Protein AF-A0A954Z960-F1 (afdb_monomer)

Radius of gyration: 24.24 Å; Cα contacts (8 Å, |Δi|>4): 647; chains: 1; bounding box: 68×52×63 Å

Sequence (413 aa):
MSDAESLFALLAVVYVIDCAQWAPLDSVVFSAPWGNAFRARFPHFALGNGRGALVLANPLPPLGPAAITQPSPLSFSPEGVAAFPAQTLNTHAIGNWTLSAGKREESGGAFRAWDDVARWSVDDQKILADGGFFATVNSHALARRLVKDMNRIGRLSAESRAAAIERVVERRCSLTAITRRVRVYEERTRGLRTLCNVFWCYFFGVGAMLVWHSPARRQWAALLAGLVALMVATIVRFRATYRKLYPRQRKRWRGHGLMMLFSPMEAIRAYDLASREAFSEFDPLGVAYALCPSHELRRIARIVVADCEHPVVEQAELDARAEATVLWYRRRYDARIERMLEEMQLDRRQISAPPQSAGDDCRTYCPRCETQFSLEEGACETCGGIALLPLFPTGSSPSDVKFLGQESSSVGE

Solvent-accessible surface area (backbone atoms only — not comparable to full-atom values): 22394 Å² total; per-residue (Å²): 129,54,72,65,54,52,51,51,51,50,53,52,51,53,44,50,54,70,26,46,39,83,36,43,44,66,27,43,36,35,34,12,78,62,59,78,53,31,44,83,41,67,38,44,68,95,57,41,57,64,75,20,8,49,40,76,42,47,72,57,65,55,64,23,47,41,34,36,21,31,64,59,59,52,13,53,40,54,66,27,39,18,64,40,45,58,66,66,76,40,54,86,47,52,82,45,46,68,55,42,36,68,59,36,65,83,34,64,66,45,49,40,44,38,88,77,47,92,41,60,43,68,60,69,34,32,34,21,49,70,81,41,78,54,45,72,48,101,30,47,71,33,30,52,48,50,32,51,51,50,55,54,41,48,73,43,55,59,82,54,20,48,64,50,50,50,55,48,54,49,61,27,54,30,54,69,62,42,43,53,49,50,52,53,47,52,70,54,38,51,66,42,33,50,46,21,34,53,41,37,45,46,58,61,49,51,45,47,54,38,74,75,72,45,79,58,88,80,50,49,66,62,49,52,50,53,50,51,50,48,44,51,52,40,44,55,44,43,49,58,35,46,42,67,78,35,68,91,51,67,67,62,54,54,61,56,45,52,49,25,73,78,29,69,61,51,36,35,43,43,50,33,69,60,28,42,64,69,46,34,69,30,32,53,59,44,48,30,63,64,49,27,48,70,71,59,26,51,54,47,45,30,41,51,50,18,34,66,77,52,57,74,68,70,88,66,88,60,48,69,67,27,48,52,20,27,54,52,29,32,56,56,47,47,61,45,50,54,54,46,31,54,77,69,73,44,57,66,68,69,51,70,46,73,75,82,80,91,49,96,62,54,37,16,25,26,74,50,79,63,52,68,35,68,45,86,70,57,54,31,70,60,53,71,53,43,63,42,40,66,61,54,64,95,88,58,56,87,87,69,67,78,75,92,72,79,72,77,83,78,71,81,130

Structure (mmCIF, N/CA/C/O backbone):
data_AF-A0A954Z960-F1
#
_entry.id   AF-A0A954Z960-F1
#
loop_
_atom_site.group_PDB
_atom_site.id
_atom_site.type_symbol
_atom_site.label_atom_id
_atom_site.label_alt_id
_atom_site.label_comp_id
_atom_site.label_asym_id
_atom_site.label_entity_id
_atom_site.label_seq_id
_atom_site.pdbx_PDB_ins_code
_atom_site.Cartn_x
_atom_site.Cartn_y
_atom_site.Cartn_z
_atom_site.occupancy
_atom_site.B_iso_or_equiv
_atom_site.auth_seq_id
_atom_site.auth_comp_id
_atom_site.auth_asym_id
_atom_site.auth_atom_id
_atom_site.pdbx_PDB_model_num
ATOM 1 N N . MET A 1 1 ? 29.005 -20.719 -25.160 1.00 82.81 1 MET A N 1
ATOM 2 C CA . MET A 1 1 ? 28.669 -19.329 -24.807 1.00 82.81 1 MET A CA 1
ATOM 3 C C . MET A 1 1 ? 29.949 -18.528 -24.773 1.00 82.81 1 MET A C 1
ATOM 5 O O . MET A 1 1 ? 30.910 -18.990 -24.169 1.00 82.81 1 MET A O 1
ATOM 9 N N . SER A 1 2 ? 29.982 -17.385 -25.445 1.00 91.06 2 SER A N 1
ATOM 10 C CA . SER A 1 2 ? 31.064 -16.412 -25.299 1.00 91.06 2 SER A CA 1
ATOM 11 C C . SER A 1 2 ? 30.994 -15.722 -23.931 1.00 91.06 2 SER A C 1
ATOM 13 O O . SER A 1 2 ? 29.941 -15.696 -23.289 1.00 91.06 2 SER A O 1
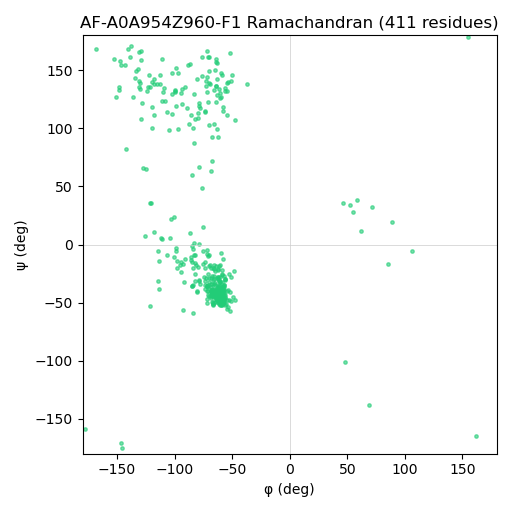ATOM 15 N N . ASP A 1 3 ? 32.097 -15.113 -23.493 1.00 91.88 3 ASP A N 1
ATOM 16 C CA . ASP A 1 3 ? 32.129 -14.327 -22.250 1.00 91.88 3 ASP A CA 1
ATOM 17 C C . ASP A 1 3 ? 31.098 -13.185 -22.265 1.00 91.88 3 ASP A C 1
ATOM 19 O O . ASP A 1 3 ? 30.481 -12.882 -21.244 1.00 91.88 3 ASP A O 1
ATOM 23 N N . ALA A 1 4 ? 30.856 -12.585 -23.438 1.00 89.56 4 ALA A N 1
ATOM 24 C CA . ALA A 1 4 ? 29.864 -11.528 -23.617 1.00 89.56 4 ALA A CA 1
ATOM 25 C C . ALA A 1 4 ? 28.424 -12.038 -23.431 1.00 89.56 4 ALA A C 1
ATOM 27 O O . ALA A 1 4 ? 27.621 -11.371 -22.780 1.00 89.56 4 ALA A O 1
ATOM 28 N N . GLU A 1 5 ? 28.105 -13.228 -23.949 1.00 91.56 5 GLU A N 1
ATOM 29 C CA . GLU A 1 5 ? 26.799 -13.870 -23.741 1.00 91.56 5 GLU A CA 1
ATOM 30 C C . GLU A 1 5 ? 26.580 -14.215 -22.264 1.00 91.56 5 GLU A C 1
ATOM 32 O O . GLU A 1 5 ? 25.506 -13.952 -21.725 1.00 91.56 5 GLU A O 1
ATOM 37 N N . SER A 1 6 ? 27.605 -14.747 -21.590 1.00 94.81 6 SER A N 1
ATOM 38 C CA . SER A 1 6 ? 27.554 -15.063 -20.156 1.00 94.81 6 SER A CA 1
ATOM 39 C C . SER A 1 6 ? 27.344 -13.811 -19.302 1.00 94.81 6 SER A C 1
ATOM 41 O O . SER A 1 6 ? 26.502 -13.807 -18.404 1.00 94.81 6 SER A O 1
ATOM 43 N N . LEU A 1 7 ? 28.060 -12.722 -19.606 1.00 93.62 7 LEU A N 1
ATOM 44 C CA . LEU A 1 7 ? 27.892 -11.440 -18.922 1.00 93.62 7 LEU A CA 1
ATOM 45 C C . LEU A 1 7 ? 26.488 -10.865 -19.144 1.00 93.62 7 LEU A C 1
ATOM 47 O O . LEU A 1 7 ? 25.862 -10.380 -18.204 1.00 93.62 7 LEU A O 1
ATOM 51 N N . PHE A 1 8 ? 25.975 -10.931 -20.372 1.00 93.69 8 PHE A N 1
ATOM 52 C CA . PHE A 1 8 ? 24.637 -10.444 -20.687 1.00 93.69 8 PHE A CA 1
ATOM 53 C C . PHE A 1 8 ? 23.544 -11.267 -19.987 1.00 93.69 8 PHE A C 1
ATOM 55 O O . PHE A 1 8 ? 22.607 -10.697 -19.427 1.00 93.69 8 PHE A O 1
ATOM 62 N N . ALA A 1 9 ? 23.696 -12.594 -19.935 1.00 95.12 9 ALA A N 1
ATOM 63 C CA . ALA A 1 9 ? 22.812 -13.470 -19.172 1.00 95.12 9 ALA A CA 1
ATOM 64 C C . ALA A 1 9 ? 22.839 -13.135 -17.671 1.00 95.12 9 ALA A C 1
ATOM 66 O O . ALA A 1 9 ? 21.783 -13.027 -17.047 1.00 95.12 9 ALA A O 1
ATOM 67 N N . LEU A 1 10 ? 24.024 -12.888 -17.101 1.00 96.25 10 LEU A N 1
ATOM 68 C CA . LEU A 1 10 ? 24.161 -12.461 -15.708 1.00 96.25 10 LEU A CA 1
ATOM 69 C C . LEU A 1 10 ? 23.447 -11.124 -15.450 1.00 96.25 10 LEU A C 1
ATOM 71 O O . LEU A 1 10 ? 22.729 -10.998 -14.461 1.00 96.25 10 LEU A O 1
ATOM 75 N N . LEU A 1 11 ? 23.584 -10.147 -16.351 1.00 94.88 11 LEU A N 1
ATOM 76 C CA . LEU A 1 11 ? 22.881 -8.862 -16.252 1.00 94.88 11 LEU A CA 1
ATOM 77 C C . LEU A 1 11 ? 21.357 -9.027 -16.321 1.00 94.88 11 LEU A C 1
ATOM 79 O O . LEU A 1 11 ? 20.638 -8.355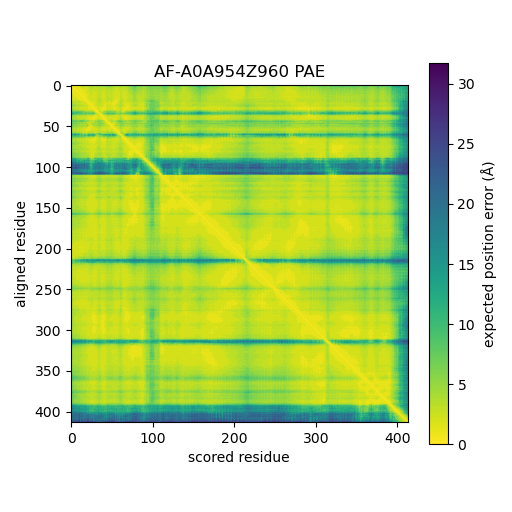 -15.583 1.00 94.88 11 LEU A O 1
ATOM 83 N N . ALA A 1 12 ? 20.856 -9.936 -17.160 1.00 94.75 12 ALA A N 1
ATOM 84 C CA . ALA A 1 12 ? 19.433 -10.257 -17.217 1.00 94.75 12 ALA A CA 1
ATOM 85 C C . ALA A 1 12 ? 18.934 -10.895 -15.908 1.00 94.75 12 ALA A C 1
ATOM 87 O O . ALA A 1 12 ? 17.863 -10.533 -15.424 1.00 94.75 12 ALA A O 1
ATOM 88 N N . VAL A 1 13 ? 19.719 -11.787 -15.293 1.00 95.75 13 VAL A N 1
ATOM 89 C CA . VAL A 1 13 ? 19.394 -12.371 -13.980 1.00 95.75 13 VAL A CA 1
ATOM 90 C C . VAL A 1 13 ? 19.358 -11.294 -12.894 1.00 95.75 13 VAL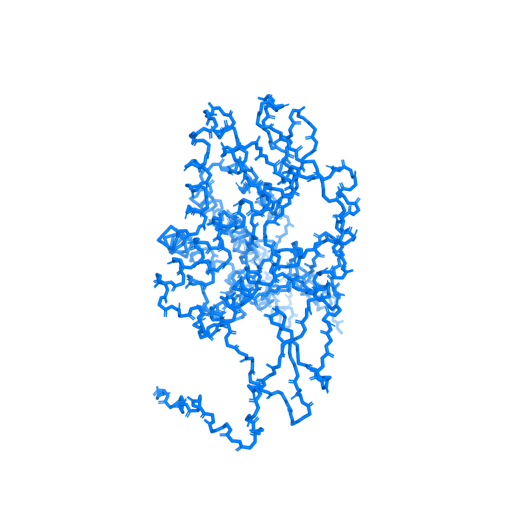 A C 1
ATOM 92 O O . VAL A 1 13 ? 18.383 -11.223 -12.148 1.00 95.75 13 VAL A O 1
ATOM 95 N N . VAL A 1 14 ? 20.369 -10.420 -12.835 1.00 95.00 14 VAL A N 1
ATOM 96 C CA . VAL A 1 14 ? 20.399 -9.287 -11.891 1.00 95.00 14 VAL A CA 1
ATOM 97 C C . VAL A 1 14 ? 19.175 -8.393 -12.081 1.00 95.00 14 VAL A C 1
ATOM 99 O O . VAL A 1 14 ? 18.518 -8.036 -11.109 1.00 95.00 14 VAL A O 1
ATOM 102 N N . TYR A 1 15 ? 18.798 -8.102 -13.326 1.00 94.44 15 TYR A N 1
ATOM 103 C CA . TYR A 1 15 ? 17.599 -7.323 -13.614 1.00 94.44 15 TYR A CA 1
ATOM 104 C C . TYR A 1 15 ? 16.313 -7.986 -13.111 1.00 94.44 15 TYR A C 1
ATOM 106 O O . TYR A 1 15 ? 15.467 -7.312 -12.529 1.00 94.44 15 TYR A O 1
ATOM 114 N N . VAL A 1 16 ? 16.154 -9.300 -13.297 1.00 93.75 16 VAL A N 1
ATOM 115 C CA . VAL A 1 16 ? 14.992 -10.037 -12.771 1.00 93.75 16 VAL A CA 1
ATOM 116 C C . VAL A 1 16 ? 14.961 -9.993 -11.241 1.00 93.75 16 VAL A C 1
ATOM 118 O O . VAL A 1 16 ? 13.885 -9.838 -10.664 1.00 93.75 16 VAL A O 1
ATOM 121 N N . ILE A 1 17 ? 16.120 -10.061 -10.581 1.00 93.50 17 ILE A N 1
ATOM 122 C CA . ILE A 1 17 ? 16.225 -9.898 -9.125 1.00 93.50 17 ILE A CA 1
ATOM 123 C C . ILE A 1 17 ? 15.799 -8.483 -8.706 1.00 93.50 17 ILE A C 1
ATOM 125 O O . ILE A 1 17 ? 15.000 -8.351 -7.783 1.00 93.50 17 ILE A O 1
ATOM 129 N N . ASP A 1 18 ? 16.219 -7.440 -9.428 1.00 91.69 18 ASP A N 1
ATOM 130 C CA . ASP A 1 18 ? 15.796 -6.049 -9.181 1.00 91.69 18 ASP A CA 1
ATOM 131 C C . ASP A 1 18 ? 14.284 -5.830 -9.406 1.00 91.69 18 ASP A C 1
ATOM 133 O O . ASP A 1 18 ? 13.698 -4.863 -8.910 1.00 91.69 18 ASP A O 1
ATOM 137 N N . CYS A 1 19 ? 13.607 -6.732 -10.129 1.00 92.88 19 CYS A N 1
ATOM 138 C CA . CYS A 1 19 ? 12.148 -6.717 -10.255 1.00 92.88 19 CYS A CA 1
ATOM 139 C C . CYS A 1 19 ? 11.441 -7.227 -8.987 1.00 92.88 19 CYS A C 1
ATOM 141 O O . CYS A 1 19 ? 10.238 -6.997 -8.829 1.00 92.88 19 CYS A O 1
ATOM 143 N N . ALA A 1 20 ? 12.143 -7.920 -8.088 1.00 93.25 20 ALA A N 1
ATOM 144 C CA . ALA A 1 20 ? 11.586 -8.402 -6.835 1.00 93.25 20 ALA A CA 1
ATOM 145 C C . ALA A 1 20 ? 11.534 -7.260 -5.809 1.00 93.25 20 ALA A C 1
ATOM 147 O O . ALA A 1 20 ? 12.549 -6.752 -5.341 1.00 93.25 20 ALA A O 1
ATOM 148 N N . GLN A 1 21 ? 10.324 -6.844 -5.440 1.00 92.62 21 GLN A N 1
ATOM 149 C CA . GLN A 1 21 ? 10.120 -5.769 -4.478 1.00 92.62 21 GLN A CA 1
ATOM 150 C C . GLN A 1 21 ? 9.813 -6.331 -3.098 1.00 92.62 21 GLN A C 1
ATOM 152 O O . GLN A 1 21 ? 8.924 -7.162 -2.938 1.00 92.62 21 GLN A O 1
ATOM 157 N N . TRP A 1 22 ? 10.507 -5.829 -2.080 1.00 94.12 22 TRP A N 1
ATOM 158 C CA . TRP A 1 22 ? 10.169 -6.129 -0.694 1.00 94.12 22 TRP A CA 1
ATOM 159 C C . TRP A 1 22 ? 8.960 -5.301 -0.243 1.00 94.12 22 TRP A C 1
ATOM 161 O O . TRP A 1 22 ? 9.031 -4.066 -0.191 1.00 94.12 22 TRP A O 1
ATOM 171 N N . ALA A 1 23 ? 7.867 -5.978 0.106 1.00 93.50 23 ALA A N 1
ATOM 172 C CA . ALA A 1 23 ? 6.623 -5.367 0.557 1.00 93.50 23 ALA A CA 1
ATOM 173 C C . ALA A 1 23 ? 6.246 -5.870 1.967 1.00 93.50 23 ALA A C 1
ATOM 175 O O . ALA A 1 23 ? 6.344 -7.070 2.227 1.00 93.50 23 ALA A O 1
ATOM 176 N N . PRO A 1 24 ? 5.823 -4.991 2.896 1.00 90.88 24 PRO A N 1
ATOM 177 C CA . PRO A 1 24 ? 5.363 -5.401 4.229 1.00 90.88 24 PRO A CA 1
ATOM 178 C C . PRO A 1 24 ? 4.162 -6.349 4.174 1.00 90.88 24 PRO A C 1
ATOM 180 O O . PRO A 1 24 ? 3.331 -6.224 3.279 1.00 90.88 24 PRO A O 1
ATOM 183 N N . LEU A 1 25 ? 4.047 -7.284 5.120 1.00 88.00 25 LEU A N 1
ATOM 184 C CA . LEU A 1 25 ? 3.014 -8.334 5.079 1.00 88.00 25 LEU A CA 1
ATOM 185 C C . LEU A 1 25 ? 1.577 -7.790 5.135 1.00 88.00 25 LEU A C 1
ATOM 187 O O . LEU A 1 25 ? 0.672 -8.412 4.587 1.00 88.00 25 LEU A O 1
ATOM 191 N N . ASP A 1 26 ? 1.369 -6.632 5.756 1.00 88.56 26 ASP A N 1
ATOM 192 C CA . ASP A 1 26 ? 0.084 -5.932 5.868 1.00 88.56 26 ASP A CA 1
ATOM 193 C C . ASP A 1 26 ? -0.235 -5.038 4.657 1.00 88.56 26 ASP A C 1
ATOM 195 O O . ASP A 1 26 ? -1.294 -4.411 4.598 1.00 88.56 26 ASP A O 1
ATOM 199 N N . SER A 1 27 ? 0.670 -4.964 3.680 1.00 93.44 27 SER A N 1
ATOM 200 C CA . SER A 1 27 ? 0.496 -4.133 2.495 1.00 93.44 27 SER A CA 1
ATOM 201 C C . SER A 1 27 ? -0.279 -4.838 1.380 1.00 93.44 27 SER A C 1
ATOM 203 O O . SER A 1 27 ? -0.292 -6.063 1.262 1.00 93.44 27 SER A O 1
ATOM 205 N N . VAL A 1 28 ? -0.899 -4.033 0.520 1.00 95.88 28 VAL A N 1
ATOM 206 C CA . VAL A 1 28 ? -1.486 -4.467 -0.749 1.00 95.88 28 VAL A CA 1
ATOM 207 C C . VAL A 1 28 ? -0.646 -3.874 -1.872 1.00 95.88 28 VAL A C 1
ATOM 209 O O . VAL A 1 28 ? -0.444 -2.656 -1.939 1.00 95.88 28 VAL A O 1
ATOM 212 N N . VAL A 1 29 ? -0.137 -4.737 -2.750 1.00 96.56 29 VAL A N 1
ATOM 213 C CA . VAL A 1 29 ? 0.664 -4.342 -3.910 1.00 96.56 29 VAL A CA 1
ATOM 214 C C . VAL A 1 29 ? -0.201 -4.397 -5.161 1.00 96.56 29 VAL A C 1
ATOM 216 O O . VAL A 1 29 ? -0.585 -5.469 -5.619 1.00 96.56 29 VAL A O 1
ATOM 219 N N . PHE A 1 30 ? -0.479 -3.243 -5.752 1.00 96.88 30 PHE A N 1
ATOM 220 C CA . PHE A 1 30 ? -1.144 -3.139 -7.044 1.00 96.88 30 PHE A CA 1
ATOM 221 C C . PHE A 1 30 ? -0.100 -3.156 -8.152 1.00 96.88 30 PHE A C 1
ATOM 223 O O . PHE A 1 30 ? 0.736 -2.258 -8.238 1.00 96.88 30 PHE A O 1
ATOM 230 N N . SER A 1 31 ? -0.147 -4.165 -9.017 1.00 94.94 31 SER A N 1
ATOM 231 C CA . SER A 1 31 ? 0.800 -4.321 -10.127 1.00 94.94 31 SER A CA 1
ATOM 232 C C . SER A 1 31 ? 0.070 -4.584 -11.438 1.00 94.94 31 SER A C 1
ATOM 234 O O . SER A 1 31 ? -0.908 -5.328 -11.456 1.00 94.94 31 SER A O 1
ATOM 236 N N . ALA A 1 32 ? 0.541 -3.990 -12.534 1.00 91.50 32 ALA A N 1
ATOM 237 C CA . ALA A 1 32 ? 0.001 -4.229 -13.873 1.00 91.50 32 ALA A CA 1
ATOM 238 C C . ALA A 1 32 ? 0.965 -5.133 -14.677 1.00 91.50 32 ALA A C 1
ATOM 240 O O . ALA A 1 32 ? 1.974 -4.651 -15.199 1.00 91.50 32 ALA A O 1
ATOM 241 N N . PRO A 1 33 ? 0.716 -6.457 -14.759 1.00 84.56 33 PRO A N 1
ATOM 242 C CA . PRO A 1 33 ? 1.613 -7.384 -15.454 1.00 84.56 33 PRO A CA 1
ATOM 243 C C . PRO A 1 33 ? 1.618 -7.173 -16.974 1.00 84.56 33 PRO A C 1
ATOM 245 O O . PRO A 1 33 ? 2.638 -7.385 -17.612 1.00 84.56 33 PRO A O 1
ATOM 248 N N . TRP A 1 34 ? 0.515 -6.699 -17.555 1.00 82.62 34 TRP A N 1
ATOM 249 C CA . TRP A 1 34 ? 0.463 -6.249 -18.944 1.00 82.62 34 TRP A CA 1
ATOM 250 C C . TRP A 1 34 ? -0.550 -5.116 -19.093 1.00 82.62 34 TRP A C 1
ATOM 252 O O . TRP A 1 34 ? -1.675 -5.197 -18.604 1.00 82.62 34 TRP A O 1
ATOM 262 N N . GLY A 1 35 ? -0.143 -4.046 -19.776 1.00 78.12 35 GLY A N 1
ATOM 263 C CA . GLY A 1 35 ? -1.010 -2.900 -20.042 1.00 78.12 35 GLY A CA 1
ATOM 264 C C . GLY A 1 35 ? -1.345 -2.087 -18.789 1.00 78.12 35 GLY A C 1
ATOM 265 O O . GLY A 1 35 ? -0.467 -1.785 -17.985 1.00 78.12 35 GLY A O 1
ATOM 266 N N . ASN A 1 36 ? -2.611 -1.681 -18.673 1.00 79.31 36 ASN A N 1
ATOM 267 C CA . ASN A 1 36 ? -3.097 -0.784 -17.618 1.00 79.31 36 ASN A CA 1
ATOM 268 C C . ASN A 1 36 ? -4.025 -1.485 -16.607 1.00 79.31 36 ASN A C 1
ATOM 270 O O . ASN A 1 36 ? -4.564 -0.825 -15.727 1.00 79.31 36 ASN A O 1
ATOM 274 N N . ALA A 1 37 ? -4.224 -2.803 -16.716 1.00 89.50 37 ALA A N 1
ATOM 275 C CA . ALA A 1 37 ? -5.070 -3.549 -15.789 1.00 89.50 37 ALA A CA 1
ATOM 276 C C . ALA A 1 37 ? -4.265 -3.936 -14.540 1.00 89.50 37 ALA A C 1
ATOM 278 O O . ALA A 1 37 ? -3.485 -4.894 -14.560 1.00 89.50 37 ALA A O 1
ATOM 279 N N . PHE A 1 38 ? -4.431 -3.178 -13.455 1.00 95.56 38 PHE A N 1
ATOM 280 C CA . PHE A 1 38 ? -3.805 -3.515 -12.181 1.00 95.56 38 PHE A CA 1
ATOM 281 C C . PHE A 1 38 ? -4.475 -4.733 -11.548 1.00 95.56 38 PHE A C 1
ATOM 283 O O . PHE A 1 38 ? -5.688 -4.910 -11.620 1.00 95.56 38 PHE A O 1
ATOM 290 N N . ARG A 1 39 ? -3.659 -5.556 -10.893 1.00 96.12 39 ARG A N 1
ATOM 291 C CA . ARG A 1 39 ? -4.087 -6.629 -10.000 1.00 96.12 39 ARG A CA 1
ATOM 292 C C . ARG A 1 39 ? -3.534 -6.375 -8.612 1.00 96.12 39 ARG A C 1
ATOM 294 O O . ARG A 1 39 ? -2.374 -5.969 -8.477 1.00 96.12 39 ARG A O 1
ATOM 301 N N . ALA A 1 40 ? -4.346 -6.638 -7.601 1.00 96.19 40 ALA A N 1
ATOM 302 C CA . ALA A 1 40 ? -3.938 -6.577 -6.216 1.00 96.19 40 ALA A CA 1
ATOM 303 C C . ALA A 1 40 ? -3.256 -7.892 -5.822 1.00 96.19 40 ALA A C 1
ATOM 305 O O . ALA A 1 40 ? -3.751 -9.000 -6.053 1.00 96.19 40 ALA A O 1
ATOM 306 N N . ARG A 1 41 ? -2.078 -7.764 -5.223 1.00 95.00 41 ARG A N 1
ATOM 307 C CA . ARG A 1 41 ? -1.272 -8.868 -4.719 1.00 95.00 41 ARG A CA 1
ATOM 308 C C . ARG A 1 41 ? -1.003 -8.646 -3.244 1.00 95.00 41 ARG A C 1
ATOM 310 O O . ARG A 1 41 ? -0.632 -7.548 -2.832 1.00 95.00 41 ARG A O 1
ATOM 317 N N . PHE A 1 42 ? -1.161 -9.712 -2.479 1.00 93.12 42 PHE A N 1
ATOM 318 C CA . PHE A 1 42 ? -0.807 -9.751 -1.071 1.00 93.12 42 PHE A CA 1
ATOM 319 C C . PHE A 1 42 ? 0.558 -10.435 -0.945 1.00 93.12 42 PHE A C 1
ATOM 321 O O . PHE A 1 42 ? 0.764 -11.474 -1.580 1.00 93.12 42 PHE A O 1
ATOM 328 N N . PRO A 1 43 ? 1.512 -9.863 -0.197 1.00 91.06 43 PRO A N 1
ATOM 329 C CA . PRO A 1 43 ? 2.814 -10.487 0.007 1.00 91.06 43 PRO A CA 1
ATOM 330 C C . PRO A 1 43 ? 2.655 -11.858 0.684 1.00 91.06 43 PRO A C 1
ATOM 332 O O . PRO A 1 43 ? 2.005 -11.972 1.724 1.00 91.06 43 PRO A O 1
ATOM 335 N N . HIS A 1 44 ? 3.227 -12.902 0.076 1.00 85.88 44 HIS A N 1
ATOM 336 C CA . HIS A 1 44 ? 3.076 -14.288 0.527 1.00 85.88 44 HIS A CA 1
ATOM 337 C C . HIS A 1 44 ? 4.292 -14.745 1.343 1.00 85.88 44 HIS A C 1
ATOM 339 O O . HIS A 1 44 ? 5.431 -14.576 0.910 1.00 85.88 44 HIS A O 1
ATOM 345 N N . PHE A 1 45 ? 4.066 -15.379 2.496 1.00 79.94 45 PHE A N 1
ATOM 346 C CA . PHE A 1 45 ? 5.133 -15.724 3.447 1.00 79.94 45 PHE A CA 1
ATOM 347 C C . PHE A 1 45 ? 6.191 -16.688 2.888 1.00 79.94 45 PHE A C 1
ATOM 349 O O . PHE A 1 45 ? 7.347 -16.617 3.292 1.00 79.94 45 PHE A O 1
ATOM 356 N N . ALA A 1 46 ? 5.829 -17.542 1.924 1.00 86.94 46 ALA A N 1
ATOM 357 C CA . ALA A 1 46 ? 6.759 -18.499 1.308 1.00 86.94 46 ALA A CA 1
ATOM 358 C C . ALA A 1 46 ? 8.054 -17.857 0.764 1.00 86.94 46 ALA A C 1
ATOM 360 O O . ALA A 1 46 ? 9.075 -18.531 0.684 1.00 86.94 46 ALA A O 1
ATOM 361 N N . LEU A 1 47 ? 8.022 -16.564 0.411 1.00 88.38 47 LEU A N 1
ATOM 362 C CA . LEU A 1 47 ? 9.180 -15.793 -0.060 1.00 88.38 47 LEU A CA 1
ATOM 363 C C . LEU A 1 47 ? 9.447 -14.567 0.834 1.00 88.38 47 LEU A C 1
ATOM 365 O O . LEU A 1 47 ? 9.796 -13.489 0.344 1.00 88.38 47 LEU A O 1
ATOM 369 N N . GLY A 1 48 ? 9.220 -14.697 2.142 1.00 88.00 48 GLY A N 1
ATOM 370 C CA . GLY A 1 48 ? 9.290 -13.588 3.089 1.00 88.00 48 GLY A CA 1
ATOM 371 C C . GLY A 1 48 ? 9.783 -13.957 4.484 1.00 88.00 48 GLY A C 1
ATOM 372 O O . GLY A 1 48 ? 10.295 -15.040 4.740 1.00 88.00 48 GLY A O 1
ATOM 373 N N . ASN A 1 49 ? 9.659 -12.995 5.392 1.00 87.06 49 ASN A N 1
ATOM 374 C CA . ASN A 1 49 ? 9.881 -13.138 6.828 1.00 87.06 49 ASN A CA 1
ATOM 375 C C . ASN A 1 49 ? 8.891 -12.233 7.589 1.00 87.06 49 ASN A C 1
ATOM 377 O O . ASN A 1 49 ? 8.053 -11.567 6.983 1.00 87.06 49 ASN A O 1
ATOM 381 N N . GLY A 1 50 ? 9.000 -12.146 8.918 1.00 78.88 50 GLY A N 1
ATOM 382 C CA . GLY A 1 50 ? 8.097 -11.325 9.743 1.00 78.88 50 GLY A CA 1
ATOM 383 C C . GLY A 1 50 ? 8.078 -9.816 9.427 1.00 78.88 50 GLY A C 1
ATOM 384 O O . GLY A 1 50 ? 7.254 -9.091 9.981 1.00 78.88 50 GLY A O 1
ATOM 385 N N . ARG A 1 51 ? 8.966 -9.311 8.556 1.00 82.38 51 ARG A N 1
ATOM 386 C CA . ARG A 1 51 ? 9.020 -7.899 8.131 1.00 82.38 51 ARG A CA 1
ATOM 387 C C . ARG A 1 51 ? 8.388 -7.641 6.763 1.00 82.38 51 ARG A C 1
ATOM 389 O O . ARG A 1 51 ? 8.264 -6.481 6.373 1.00 82.38 51 ARG A O 1
ATOM 396 N N . GLY A 1 52 ? 8.057 -8.676 6.002 1.00 89.06 52 GLY A N 1
ATOM 397 C CA . GLY A 1 52 ? 7.574 -8.529 4.634 1.00 89.06 52 GLY A CA 1
ATOM 398 C C . GLY A 1 52 ? 7.843 -9.755 3.782 1.00 89.06 52 GLY A C 1
ATOM 399 O O . GLY A 1 52 ? 8.453 -10.722 4.229 1.00 89.06 52 GLY A O 1
ATOM 400 N N . ALA A 1 53 ? 7.402 -9.699 2.537 1.00 92.75 53 ALA A N 1
ATOM 401 C CA . ALA A 1 53 ? 7.711 -10.714 1.550 1.00 92.75 53 ALA A CA 1
ATOM 402 C C . ALA A 1 53 ? 8.031 -10.091 0.197 1.00 92.75 53 ALA A C 1
ATOM 404 O O . ALA A 1 53 ? 7.704 -8.930 -0.080 1.00 92.75 53 ALA A O 1
ATOM 405 N N . LEU A 1 54 ? 8.690 -10.882 -0.643 1.00 94.12 54 LEU A N 1
ATOM 406 C CA . LEU A 1 54 ? 8.967 -10.505 -2.016 1.00 94.12 54 LEU A CA 1
ATOM 407 C C . LEU A 1 54 ? 7.684 -10.544 -2.846 1.00 94.12 54 LEU A C 1
ATOM 409 O O . LEU A 1 54 ? 6.948 -11.530 -2.864 1.00 94.12 54 LEU A O 1
ATOM 413 N N . VAL A 1 55 ? 7.451 -9.464 -3.582 1.00 93.62 55 VAL A N 1
ATOM 414 C CA . VAL A 1 55 ? 6.441 -9.372 -4.629 1.00 93.62 55 VAL A CA 1
ATOM 415 C C . VAL A 1 55 ? 7.159 -9.055 -5.927 1.00 93.62 55 VAL A C 1
ATOM 417 O O . VAL A 1 55 ? 7.801 -8.015 -6.064 1.00 93.62 55 VAL A O 1
ATOM 420 N N . LEU A 1 56 ? 7.054 -9.960 -6.896 1.00 92.44 56 LEU A N 1
ATOM 421 C CA . LEU A 1 56 ? 7.667 -9.762 -8.200 1.00 92.44 56 LEU A CA 1
ATOM 422 C C . LEU A 1 56 ? 6.869 -8.717 -8.987 1.00 92.44 56 LEU A C 1
ATOM 424 O O . LEU A 1 56 ? 5.707 -8.941 -9.340 1.00 92.44 56 LEU A O 1
ATOM 428 N N . ALA A 1 57 ? 7.478 -7.567 -9.258 1.00 90.94 57 ALA A N 1
ATOM 429 C CA . ALA A 1 57 ? 6.951 -6.619 -10.226 1.00 90.94 57 ALA A CA 1
ATOM 430 C C . ALA A 1 57 ? 7.136 -7.168 -11.651 1.00 90.94 57 ALA A C 1
ATOM 432 O O . ALA A 1 57 ? 7.857 -8.138 -11.860 1.00 90.94 57 ALA A O 1
ATOM 433 N N . ASN A 1 58 ? 6.475 -6.571 -12.645 1.00 90.00 58 ASN A N 1
ATOM 434 C CA . ASN A 1 58 ? 6.564 -7.052 -14.026 1.00 90.00 58 ASN A CA 1
ATOM 435 C C . ASN A 1 58 ? 8.031 -7.055 -14.515 1.00 90.00 58 ASN A C 1
ATOM 437 O O . ASN A 1 58 ? 8.627 -5.975 -14.515 1.00 90.00 58 ASN A O 1
ATOM 441 N N . PRO A 1 59 ? 8.618 -8.214 -14.883 1.00 86.69 59 PRO A N 1
ATOM 442 C CA . PRO A 1 59 ? 10.001 -8.297 -15.350 1.00 86.69 59 PRO A CA 1
ATOM 443 C C . PRO A 1 59 ? 10.140 -8.018 -16.847 1.00 86.69 59 PRO A C 1
ATOM 445 O O . PRO A 1 59 ? 11.238 -7.797 -17.333 1.00 86.69 59 PRO A O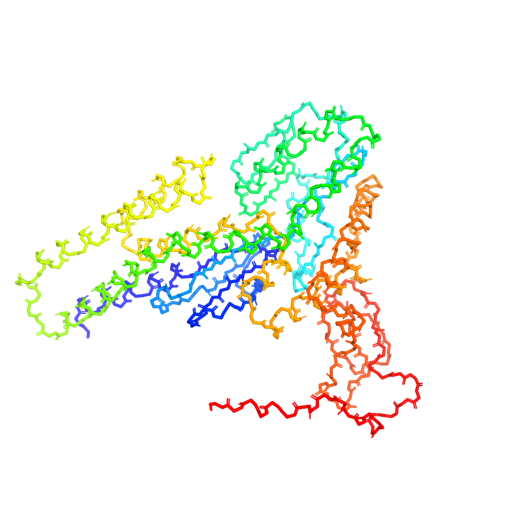 1
ATOM 448 N N . LEU A 1 60 ? 9.047 -8.038 -17.607 1.00 83.88 60 LEU A N 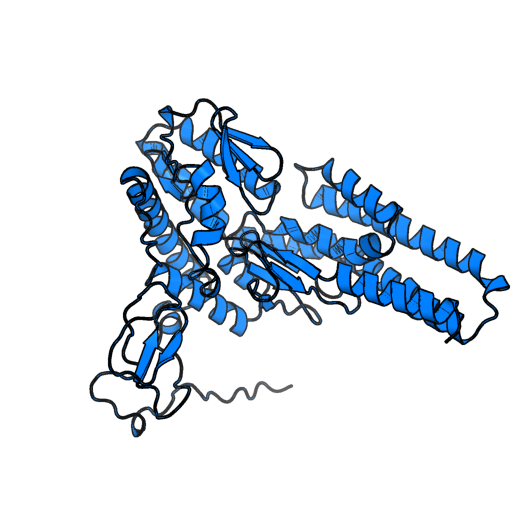1
ATOM 449 C CA . LEU A 1 60 ? 9.055 -7.520 -18.972 1.00 83.88 60 LEU A CA 1
ATOM 450 C C . LEU A 1 60 ? 9.184 -5.989 -18.906 1.00 83.88 60 LEU A C 1
ATOM 452 O O . LEU A 1 60 ? 8.971 -5.446 -17.814 1.00 83.88 60 LEU A O 1
ATOM 456 N N . PRO A 1 61 ? 9.589 -5.295 -20.002 1.00 72.88 61 PRO A N 1
ATOM 457 C CA . PRO A 1 61 ? 9.811 -3.845 -20.012 1.00 72.88 61 PRO A CA 1
ATOM 458 C C . PRO A 1 61 ? 8.767 -3.147 -19.139 1.00 72.88 61 PRO A C 1
ATOM 460 O O . PRO A 1 61 ? 7.628 -3.607 -19.168 1.00 72.88 61 PRO A O 1
ATOM 463 N N . PRO A 1 62 ? 9.126 -2.135 -18.320 1.00 75.75 62 PRO A N 1
ATOM 464 C CA . PRO A 1 62 ? 8.322 -1.641 -17.193 1.00 75.75 62 PRO A CA 1
ATOM 465 C C . PRO A 1 62 ? 7.029 -0.971 -17.679 1.00 75.75 62 PRO A C 1
ATOM 467 O O . PRO A 1 62 ? 6.854 0.252 -17.679 1.00 75.75 62 PRO A O 1
ATOM 470 N N . LEU A 1 63 ? 6.118 -1.810 -18.156 1.00 83.44 63 LEU A N 1
ATOM 471 C CA . LEU A 1 63 ? 4.842 -1.485 -18.752 1.00 83.44 63 LEU A CA 1
ATOM 472 C C . LEU A 1 63 ? 3.860 -1.161 -17.634 1.00 83.44 63 LEU A C 1
ATOM 474 O O . LEU A 1 63 ? 2.995 -0.323 -17.827 1.00 83.44 63 LEU A O 1
ATOM 478 N N . GLY A 1 64 ? 4.024 -1.761 -16.460 1.00 86.12 64 GLY A N 1
ATOM 479 C CA . GLY A 1 64 ? 3.192 -1.499 -15.300 1.00 86.12 64 GLY A CA 1
ATOM 480 C C . GLY A 1 64 ? 4.040 -1.208 -14.072 1.00 86.12 64 GLY A C 1
ATOM 481 O O . GLY A 1 64 ? 4.991 -1.949 -13.824 1.00 86.12 64 GLY A O 1
ATOM 482 N N . PRO A 1 65 ? 3.707 -0.164 -13.300 1.00 92.69 65 PRO A N 1
ATOM 483 C CA . PRO A 1 65 ? 4.367 0.087 -12.035 1.00 92.69 65 PRO A CA 1
ATOM 484 C C . PRO A 1 65 ? 3.848 -0.882 -10.963 1.00 92.69 65 PRO A C 1
ATOM 486 O O . PRO A 1 65 ? 2.740 -1.417 -11.074 1.00 92.69 65 PRO A O 1
ATOM 489 N N . ALA A 1 66 ? 4.605 -1.040 -9.880 1.00 93.25 66 ALA A N 1
ATOM 490 C CA . ALA A 1 66 ? 4.085 -1.565 -8.619 1.00 93.25 66 ALA A CA 1
ATOM 491 C C . ALA A 1 66 ? 3.773 -0.416 -7.645 1.00 93.25 66 ALA A C 1
ATOM 493 O O . ALA A 1 66 ? 4.643 0.375 -7.269 1.00 93.25 66 ALA A O 1
ATOM 494 N N . ALA A 1 67 ? 2.511 -0.299 -7.251 1.00 94.94 67 ALA A N 1
ATOM 495 C CA . ALA A 1 67 ? 2.027 0.640 -6.251 1.00 94.94 67 ALA A CA 1
ATOM 496 C C . ALA A 1 67 ? 1.791 -0.100 -4.934 1.00 94.94 67 ALA A C 1
ATOM 498 O O . ALA A 1 67 ? 1.110 -1.119 -4.917 1.00 94.94 67 ALA A O 1
ATOM 499 N N . ILE A 1 68 ? 2.328 0.420 -3.831 1.00 95.81 68 ILE A N 1
ATOM 500 C CA . ILE A 1 68 ? 2.171 -0.187 -2.506 1.00 95.81 68 ILE A CA 1
ATOM 501 C C . ILE A 1 68 ? 1.276 0.713 -1.661 1.00 95.81 68 ILE A C 1
ATOM 503 O O . ILE A 1 68 ? 1.491 1.924 -1.565 1.00 95.81 68 ILE A O 1
ATOM 507 N N . THR A 1 69 ? 0.283 0.108 -1.026 1.00 96.38 69 THR A N 1
ATOM 508 C CA . THR A 1 69 ? -0.530 0.740 0.012 1.00 96.38 69 THR A CA 1
ATOM 509 C C . THR A 1 69 ? -0.620 -0.174 1.227 1.00 96.38 69 THR A C 1
ATOM 511 O O . THR A 1 69 ? -0.269 -1.345 1.151 1.00 96.38 69 THR A O 1
ATOM 514 N N . GLN A 1 70 ? -1.074 0.355 2.354 1.00 94.75 70 GLN A N 1
ATOM 515 C CA . GLN A 1 70 ? -1.373 -0.432 3.542 1.00 94.75 70 GLN A CA 1
ATOM 516 C C . GLN A 1 70 ? -2.563 0.179 4.294 1.00 94.75 70 GLN A C 1
ATOM 518 O O . GLN A 1 70 ? -2.773 1.401 4.221 1.00 94.75 70 GLN A O 1
ATOM 523 N N . PRO A 1 71 ? -3.305 -0.631 5.066 1.00 94.50 71 PRO A N 1
ATOM 524 C CA . PRO A 1 71 ? -4.184 -0.130 6.113 1.00 94.50 71 PRO A CA 1
ATOM 525 C C . PRO A 1 71 ? -3.456 0.817 7.076 1.00 94.50 71 PRO A C 1
ATOM 527 O O . PRO A 1 71 ? -2.225 0.901 7.108 1.00 94.50 71 PRO A O 1
ATOM 530 N N . SER A 1 72 ? -4.207 1.574 7.877 1.00 94.25 72 SER A N 1
ATOM 531 C CA . SER A 1 72 ? -3.568 2.396 8.910 1.00 94.25 72 SER A CA 1
ATOM 532 C C . SER A 1 72 ? -2.864 1.483 9.924 1.00 94.25 72 SER A C 1
ATOM 534 O O . SER A 1 72 ? -3.545 0.669 10.541 1.00 94.25 72 SER A O 1
ATOM 536 N N . PRO A 1 73 ? -1.545 1.637 10.155 1.00 93.00 73 PRO A N 1
ATOM 537 C CA . PRO A 1 73 ? -0.823 0.848 11.157 1.00 93.00 73 PRO A CA 1
ATOM 538 C C . PRO A 1 73 ? -1.124 1.318 12.590 1.00 93.00 73 PRO A C 1
ATOM 540 O O . PRO A 1 73 ? -0.645 0.729 13.552 1.00 93.00 73 PRO A O 1
ATOM 543 N N . LEU A 1 74 ? -1.883 2.411 12.725 1.00 95.12 74 LEU A N 1
ATOM 544 C CA . LEU A 1 74 ? -2.284 3.032 13.979 1.00 95.12 74 LEU A CA 1
ATOM 545 C C . LEU A 1 74 ? -3.808 3.097 14.069 1.00 95.12 74 LEU A C 1
ATOM 547 O O . LEU A 1 74 ? -4.474 3.373 13.061 1.00 95.12 74 LEU A O 1
ATOM 551 N N . SER A 1 75 ? -4.320 2.958 15.287 1.00 95.81 75 SER A N 1
ATOM 552 C CA . SER A 1 75 ? -5.713 3.227 15.643 1.00 95.81 75 SER A CA 1
ATOM 553 C C . SER A 1 75 ? -5.787 4.439 16.563 1.00 95.81 75 SER A C 1
ATOM 555 O O . SER A 1 75 ? -4.965 4.592 17.465 1.00 95.81 75 SER A O 1
ATOM 557 N N . PHE A 1 76 ? -6.764 5.312 16.329 1.00 97.94 76 PHE A N 1
ATOM 558 C CA . PHE A 1 76 ? -6.924 6.569 17.059 1.00 97.94 76 PHE A CA 1
ATOM 559 C C . PHE A 1 76 ? -8.245 6.593 17.818 1.00 97.94 76 PHE A C 1
ATOM 561 O O . PHE A 1 76 ? -9.268 6.196 17.265 1.00 97.94 76 PHE A O 1
ATOM 568 N N . SER A 1 77 ? -8.243 7.167 19.015 1.00 98.00 77 SER A N 1
ATOM 569 C CA . SER A 1 77 ? -9.448 7.518 19.764 1.00 98.00 77 SER A CA 1
ATOM 570 C C . SER A 1 77 ? -9.292 8.901 20.415 1.00 98.00 77 SER A C 1
ATOM 572 O O . SER A 1 77 ? -8.205 9.488 20.376 1.00 98.00 77 SER A O 1
ATOM 574 N N . PRO A 1 78 ? -10.355 9.486 20.991 1.00 98.38 78 PRO A N 1
ATOM 575 C CA . PRO A 1 78 ? -10.259 10.744 21.733 1.00 98.38 78 PRO A CA 1
ATOM 576 C C . PRO A 1 78 ? -9.299 10.694 22.931 1.00 98.38 78 PRO A C 1
ATOM 578 O O . PRO A 1 78 ? -8.750 11.726 23.323 1.00 98.38 78 PRO A O 1
ATOM 581 N N . GLU A 1 79 ? -9.069 9.506 23.487 1.00 98.31 79 GLU A N 1
ATOM 582 C CA . GLU A 1 79 ? -8.220 9.264 24.653 1.00 98.31 79 GLU A CA 1
ATOM 583 C C . GLU A 1 79 ? -6.743 9.120 24.269 1.00 98.31 79 GLU A C 1
ATOM 585 O O . GLU A 1 79 ? -5.871 9.582 25.005 1.00 98.31 79 GLU A O 1
ATOM 590 N N . GLY A 1 80 ? -6.442 8.518 23.115 1.00 97.81 80 GLY A N 1
ATOM 591 C CA . GLY A 1 80 ? -5.059 8.310 22.698 1.00 97.81 80 GLY A CA 1
ATOM 592 C C . GLY A 1 80 ? -4.879 7.659 21.333 1.00 97.81 80 GLY A C 1
ATOM 593 O O . GLY A 1 80 ? -5.743 7.696 20.453 1.00 97.81 80 GLY A O 1
ATOM 594 N N . VAL A 1 81 ? -3.701 7.073 21.155 1.00 97.25 81 VAL A N 1
ATOM 595 C CA . VAL A 1 81 ? -3.316 6.328 19.958 1.00 97.25 81 VAL A CA 1
ATOM 596 C C . VAL A 1 81 ? -2.720 4.985 20.349 1.00 97.25 81 VAL A C 1
ATOM 598 O O . VAL A 1 81 ? -1.881 4.900 21.243 1.00 97.25 81 VAL A O 1
ATOM 601 N N . ALA A 1 82 ? -3.139 3.941 19.643 1.00 94.88 82 ALA A N 1
ATOM 602 C CA . ALA A 1 82 ? -2.589 2.602 19.758 1.00 94.88 82 ALA A CA 1
ATOM 603 C C . ALA A 1 82 ? -1.780 2.269 18.499 1.00 94.88 82 ALA A C 1
ATOM 605 O O . ALA A 1 82 ? -2.243 2.492 17.373 1.00 94.88 82 ALA A O 1
ATOM 606 N N . ALA A 1 83 ? -0.585 1.701 18.682 1.00 92.81 83 ALA A N 1
ATOM 607 C CA . ALA A 1 83 ? 0.251 1.156 17.609 1.00 92.81 83 ALA A CA 1
ATOM 608 C C . ALA A 1 83 ? -0.273 -0.204 17.109 1.00 92.81 83 ALA A C 1
ATOM 610 O O . ALA A 1 83 ? 0.463 -1.184 17.006 1.00 92.81 83 ALA A O 1
ATOM 611 N N . PHE A 1 84 ? -1.577 -0.260 16.835 1.00 89.69 84 PHE A N 1
ATOM 612 C CA . PHE A 1 84 ? -2.285 -1.459 16.426 1.00 89.69 84 PHE A CA 1
ATOM 613 C C . PHE A 1 84 ? -3.230 -1.127 15.264 1.00 89.69 84 PHE A C 1
ATOM 615 O O . PHE A 1 84 ? -4.026 -0.185 15.380 1.00 89.69 84 PHE A O 1
ATOM 622 N N . PRO A 1 85 ? -3.158 -1.849 14.134 1.00 91.44 85 PRO A N 1
ATOM 623 C CA . PRO A 1 85 ? -4.040 -1.599 13.008 1.00 91.44 85 PRO A CA 1
ATOM 624 C C . PRO A 1 85 ? -5.454 -2.093 13.328 1.00 91.44 85 PRO A C 1
ATOM 626 O O . PRO A 1 85 ? -5.644 -3.204 13.809 1.00 91.44 85 PRO A O 1
ATOM 629 N N . ALA A 1 86 ? -6.473 -1.301 13.001 1.00 91.81 86 ALA A N 1
ATOM 630 C CA . ALA A 1 86 ? -7.860 -1.763 13.114 1.00 91.81 86 ALA A CA 1
ATOM 631 C C . ALA A 1 86 ? -8.246 -2.796 12.044 1.00 91.81 86 ALA A C 1
ATOM 633 O O . ALA A 1 86 ? -9.333 -3.366 12.122 1.00 91.81 86 ALA A O 1
ATOM 634 N N . GLN A 1 87 ? -7.380 -3.032 11.060 1.00 92.31 87 GLN A N 1
ATOM 635 C CA . GLN A 1 87 ? -7.646 -3.888 9.912 1.00 92.31 87 GLN A CA 1
ATOM 636 C C . GLN A 1 87 ? -6.516 -4.870 9.662 1.00 92.31 87 GLN A C 1
ATOM 638 O O . GLN A 1 87 ? -5.349 -4.567 9.916 1.00 92.31 87 GLN A O 1
ATOM 643 N N . THR A 1 88 ? -6.840 -6.026 9.094 1.00 90.56 88 THR A N 1
ATOM 644 C CA . THR A 1 88 ? -5.847 -7.052 8.756 1.00 90.56 88 THR A CA 1
ATOM 645 C C . THR A 1 88 ? -6.198 -7.726 7.431 1.00 90.56 88 THR A C 1
ATOM 647 O O . THR A 1 88 ? -6.773 -8.807 7.381 1.00 90.56 88 THR A O 1
ATOM 650 N N . LEU A 1 89 ? -5.834 -7.092 6.315 1.00 89.62 89 LEU A N 1
ATOM 651 C CA . LEU A 1 89 ? -6.256 -7.561 4.986 1.00 89.62 89 LEU A CA 1
ATOM 652 C C . LEU A 1 89 ? -5.542 -8.837 4.506 1.00 89.62 89 LEU A C 1
ATOM 654 O O . LEU A 1 89 ? -6.039 -9.509 3.609 1.00 89.62 89 LEU A O 1
ATOM 658 N N . ASN A 1 90 ? -4.381 -9.182 5.071 1.00 82.31 90 ASN A N 1
ATOM 659 C CA . ASN A 1 90 ? -3.650 -10.395 4.703 1.00 82.31 90 ASN A CA 1
ATOM 660 C C . ASN A 1 90 ? -3.953 -11.527 5.694 1.00 82.31 90 ASN A C 1
ATOM 662 O O . ASN A 1 90 ? -3.365 -11.593 6.774 1.00 82.31 90 ASN A O 1
ATOM 666 N N . THR A 1 91 ? -4.863 -12.423 5.315 1.00 67.19 91 THR A N 1
ATOM 667 C CA . THR A 1 91 ? -5.275 -13.576 6.131 1.00 67.19 91 THR A CA 1
ATOM 668 C C . THR A 1 91 ? -4.159 -14.604 6.307 1.00 67.19 91 THR A C 1
ATOM 670 O O . THR A 1 91 ? -4.011 -15.169 7.384 1.00 67.19 91 THR A O 1
ATOM 673 N N . HIS A 1 92 ? -3.295 -14.794 5.306 1.00 67.50 92 HIS A N 1
ATOM 674 C CA . HIS A 1 92 ? -2.162 -15.722 5.410 1.00 67.50 92 HIS A CA 1
ATOM 675 C C . HIS A 1 92 ? -1.071 -15.240 6.361 1.00 67.50 92 HIS A C 1
ATOM 677 O O . HIS A 1 92 ? -0.247 -16.036 6.809 1.00 67.50 92 HIS A O 1
ATOM 683 N N . ALA A 1 93 ? -1.048 -13.946 6.683 1.00 58.19 93 ALA A N 1
ATOM 684 C CA . ALA A 1 93 ? -0.109 -13.446 7.664 1.00 58.19 93 ALA A CA 1
ATOM 685 C C . ALA A 1 93 ? -0.465 -13.932 9.079 1.00 58.19 93 ALA A C 1
ATOM 687 O O . ALA A 1 93 ? 0.462 -14.093 9.867 1.00 58.19 93 ALA A O 1
ATOM 688 N N . ILE A 1 94 ? -1.750 -14.190 9.394 1.00 58.69 94 ILE A N 1
ATOM 689 C CA . ILE A 1 94 ? -2.307 -14.356 10.760 1.00 58.69 94 ILE A CA 1
ATOM 690 C C . ILE A 1 94 ? -1.526 -15.367 11.609 1.00 58.69 94 ILE A C 1
ATOM 692 O O . ILE A 1 94 ? -1.109 -15.019 12.711 1.00 58.69 94 ILE A O 1
ATOM 696 N N . GLY A 1 95 ? -1.234 -16.560 11.079 1.00 56.34 95 GLY A N 1
ATOM 697 C CA . GLY A 1 95 ? -0.484 -17.597 11.808 1.00 56.34 95 GLY A CA 1
ATOM 698 C C . GLY A 1 95 ? 0.939 -17.189 12.221 1.00 56.34 95 GLY A C 1
ATOM 699 O O . GLY A 1 95 ? 1.502 -17.775 13.138 1.00 56.34 95 GLY A O 1
ATOM 700 N N . ASN A 1 96 ? 1.495 -16.149 11.590 1.00 51.56 96 ASN A N 1
ATOM 701 C CA . ASN A 1 96 ? 2.832 -15.616 11.843 1.00 51.56 96 ASN A CA 1
ATOM 702 C C . ASN A 1 96 ? 2.823 -14.153 12.338 1.00 51.56 96 ASN A C 1
ATOM 704 O O . ASN A 1 96 ? 3.894 -13.544 12.411 1.00 51.56 96 ASN A O 1
ATOM 708 N N . TRP A 1 97 ? 1.670 -13.563 12.705 1.00 52.44 97 TRP A N 1
ATOM 709 C CA . TRP A 1 97 ? 1.647 -12.218 13.325 1.00 52.44 97 TRP A CA 1
ATOM 710 C C . TRP A 1 97 ? 2.428 -12.189 14.639 1.00 52.44 97 TRP A C 1
ATOM 712 O O . TRP A 1 97 ? 3.044 -11.171 14.943 1.00 52.44 97 TRP A O 1
ATOM 722 N N . THR A 1 98 ? 2.520 -13.319 15.343 1.00 48.03 98 THR A N 1
ATOM 723 C CA . THR A 1 98 ? 3.404 -13.524 16.501 1.00 48.03 98 THR A CA 1
ATOM 724 C C . THR A 1 98 ? 4.883 -13.247 16.186 1.00 48.03 98 THR A C 1
ATOM 726 O O . THR A 1 98 ? 5.611 -12.751 17.039 1.00 48.03 98 THR A O 1
ATOM 729 N N . LEU A 1 99 ? 5.346 -13.442 14.944 1.00 41.69 99 LEU A N 1
ATOM 730 C CA . LEU A 1 99 ? 6.727 -13.126 14.543 1.00 41.69 99 LEU A CA 1
ATOM 731 C C . LEU A 1 99 ? 6.930 -11.643 14.197 1.00 41.69 99 LEU A C 1
ATOM 733 O O . LEU A 1 99 ? 8.004 -11.092 14.445 1.00 41.69 99 LEU A O 1
ATOM 737 N N . SER A 1 100 ? 5.911 -10.956 13.674 1.00 45.59 100 SER A N 1
ATOM 738 C CA . SER A 1 100 ? 5.911 -9.484 13.607 1.00 45.59 100 SER A CA 1
ATOM 739 C C . SER A 1 100 ? 5.735 -8.864 15.004 1.00 45.59 100 SER A C 1
ATOM 741 O O . SER A 1 100 ? 6.230 -7.762 15.258 1.00 45.59 100 SER A O 1
ATOM 743 N N . ALA A 1 101 ? 5.113 -9.601 15.932 1.00 42.91 101 ALA A N 1
ATOM 744 C CA . ALA A 1 101 ? 5.018 -9.270 17.347 1.00 42.91 101 ALA A CA 1
ATOM 745 C C . ALA A 1 101 ? 6.358 -9.362 18.096 1.00 42.91 101 ALA A C 1
ATOM 747 O O . ALA A 1 101 ? 6.529 -8.664 19.089 1.00 42.91 101 ALA A O 1
ATOM 748 N N . GLY A 1 102 ? 7.373 -10.044 17.553 1.00 42.62 102 GLY A N 1
ATOM 749 C CA . GLY A 1 102 ? 8.744 -9.990 18.085 1.00 42.62 102 GLY A CA 1
ATOM 750 C C . GLY A 1 102 ? 9.378 -8.585 18.073 1.00 42.62 102 GLY A C 1
ATOM 751 O O . GLY A 1 102 ? 10.335 -8.332 18.790 1.00 42.62 102 GLY A O 1
ATOM 752 N N . LYS A 1 103 ? 8.835 -7.629 17.297 1.00 49.62 103 LYS A N 1
ATOM 753 C CA . LYS A 1 103 ? 9.132 -6.185 17.450 1.00 49.62 103 LYS A CA 1
ATOM 754 C C . LYS A 1 103 ? 8.082 -5.416 18.259 1.00 49.62 103 LYS A C 1
ATOM 756 O O . LYS A 1 103 ? 8.330 -4.278 18.656 1.00 49.62 103 LYS A O 1
ATOM 761 N N . ARG A 1 104 ? 6.908 -6.008 18.491 1.00 55.75 104 ARG A N 1
ATOM 762 C CA . ARG A 1 104 ? 5.893 -5.467 19.404 1.00 55.75 104 ARG A CA 1
ATOM 763 C C . ARG A 1 104 ? 6.309 -5.617 20.859 1.00 55.75 104 ARG A C 1
ATOM 765 O O . ARG A 1 104 ? 5.949 -4.743 21.630 1.00 55.75 104 ARG A O 1
ATOM 772 N N . GLU A 1 105 ? 7.113 -6.618 21.216 1.00 51.75 105 GLU A N 1
ATOM 773 C CA . GLU A 1 105 ? 7.711 -6.714 22.558 1.00 51.75 105 GLU A CA 1
ATOM 774 C C . GLU A 1 105 ? 8.600 -5.501 22.882 1.00 51.75 105 GLU A C 1
ATOM 776 O O . GLU A 1 105 ? 8.484 -4.936 23.965 1.00 51.75 105 GLU A O 1
ATOM 781 N N . GLU A 1 106 ? 9.380 -4.987 21.918 1.00 57.94 106 GLU A N 1
ATOM 782 C CA . GLU A 1 106 ? 10.132 -3.727 22.095 1.00 57.94 106 GLU A CA 1
ATOM 783 C C . GLU A 1 106 ? 9.221 -2.490 22.232 1.00 57.94 106 GLU A C 1
ATOM 785 O O . GLU A 1 106 ? 9.654 -1.452 22.729 1.00 57.94 106 GLU A O 1
ATOM 790 N N . SER A 1 107 ? 7.966 -2.574 21.778 1.00 53.44 107 SER A N 1
ATOM 791 C CA . SER A 1 107 ? 6.992 -1.471 21.805 1.00 53.44 107 SER A CA 1
ATOM 792 C C . SER A 1 107 ? 5.820 -1.689 22.775 1.00 53.44 107 SER A C 1
ATOM 794 O O . SER A 1 107 ? 4.929 -0.845 22.835 1.00 53.44 107 SER A O 1
ATOM 796 N N . GLY A 1 108 ? 5.834 -2.770 23.567 1.00 52.62 108 GLY A N 1
ATOM 797 C CA . GLY A 1 108 ? 4.943 -3.042 24.701 1.00 52.62 108 GLY A CA 1
ATOM 798 C C . GLY A 1 108 ? 3.448 -2.799 24.473 1.00 52.62 108 GLY A C 1
ATOM 799 O O . GLY A 1 108 ? 2.800 -2.272 25.372 1.00 52.62 108 GLY A O 1
ATOM 800 N N . GLY A 1 109 ? 2.903 -3.066 23.277 1.00 59.91 109 GLY A N 1
ATOM 801 C CA . GLY A 1 109 ? 1.478 -2.815 22.992 1.00 59.91 109 GLY A CA 1
ATOM 802 C C . GLY A 1 109 ? 1.039 -1.369 23.274 1.00 59.91 109 GLY A C 1
ATOM 803 O O . GLY A 1 109 ? -0.106 -1.126 23.647 1.00 59.91 109 GLY A O 1
ATOM 804 N N . ALA A 1 110 ? 1.968 -0.414 23.162 1.00 78.06 110 ALA A N 1
ATOM 805 C CA . ALA A 1 110 ? 1.883 0.878 23.818 1.00 78.06 110 ALA A CA 1
ATOM 806 C C . ALA A 1 110 ? 0.748 1.746 23.273 1.00 78.06 110 ALA A C 1
ATOM 808 O O . ALA A 1 110 ? 0.928 2.544 22.356 1.00 78.06 110 ALA A O 1
ATOM 809 N N . PHE A 1 111 ? -0.422 1.665 23.891 1.00 93.31 111 PHE A N 1
ATOM 810 C CA . PHE A 1 111 ? -1.311 2.810 23.929 1.00 93.31 111 PHE A CA 1
ATOM 811 C C . PHE A 1 111 ? -0.543 4.016 24.508 1.00 93.31 111 PHE A C 1
ATOM 813 O O . PHE A 1 111 ? 0.255 3.900 25.448 1.00 93.31 111 PHE A O 1
ATOM 820 N N . ARG A 1 112 ? -0.760 5.193 23.925 1.00 95.62 112 ARG A N 1
ATOM 821 C CA . ARG A 1 112 ? -0.277 6.470 24.454 1.00 95.62 112 ARG A CA 1
ATOM 822 C C . ARG A 1 112 ? -1.444 7.430 24.526 1.00 95.62 112 ARG A C 1
ATOM 824 O O . ARG A 1 112 ? -2.071 7.698 23.497 1.00 95.62 112 ARG A O 1
ATOM 831 N N . ALA A 1 113 ? -1.726 7.944 25.722 1.00 97.25 113 ALA A N 1
ATOM 832 C CA . ALA A 1 113 ? -2.697 9.014 25.839 1.00 97.25 113 ALA A CA 1
ATOM 833 C C . ALA A 1 113 ? -2.150 10.249 25.125 1.00 97.25 113 ALA A C 1
ATOM 835 O O . ALA A 1 113 ? -0.937 10.462 25.057 1.00 97.25 113 ALA A O 1
ATOM 836 N N . TRP A 1 114 ? -3.041 11.078 24.594 1.00 97.88 114 TRP A N 1
ATOM 837 C CA . TRP A 1 114 ? -2.610 12.310 23.934 1.00 97.88 114 TRP A CA 1
ATOM 838 C C . TRP A 1 114 ? -1.858 13.253 24.872 1.00 97.88 114 TRP A C 1
ATOM 840 O O . TRP A 1 114 ? -0.956 13.951 24.418 1.00 97.88 114 TRP A O 1
ATOM 850 N N . ASP A 1 115 ? -2.220 13.242 26.153 1.00 97.25 115 ASP A N 1
ATOM 851 C CA . ASP A 1 115 ? -1.661 14.136 27.167 1.00 97.25 115 ASP A CA 1
ATOM 852 C C . ASP A 1 115 ? -0.315 13.621 27.716 1.00 97.25 115 ASP A C 1
ATOM 854 O O . ASP A 1 115 ? 0.457 14.399 28.272 1.00 97.25 115 ASP A O 1
ATOM 858 N N . ASP A 1 116 ? 0.008 12.343 27.479 1.00 96.88 116 ASP A N 1
ATOM 859 C CA . ASP A 1 116 ? 1.260 11.707 27.914 1.00 96.88 116 ASP A CA 1
ATOM 860 C C . ASP A 1 116 ? 2.414 11.925 26.921 1.00 96.88 116 ASP A C 1
ATOM 862 O O . ASP A 1 116 ? 3.553 11.576 27.223 1.00 96.88 116 ASP A O 1
ATOM 866 N N . VAL A 1 117 ? 2.136 12.450 25.719 1.00 96.75 117 VAL A N 1
ATOM 867 C CA . VAL A 1 117 ? 3.138 12.604 24.654 1.00 96.75 117 VAL A CA 1
ATOM 868 C C . VAL A 1 117 ? 3.326 14.068 24.303 1.00 96.75 117 VAL A C 1
ATOM 870 O O . VAL A 1 117 ? 2.472 14.691 23.668 1.00 96.75 117 VAL A O 1
ATOM 873 N N . ALA A 1 118 ? 4.494 14.613 24.638 1.00 96.62 118 ALA A N 1
ATOM 874 C CA . ALA A 1 118 ? 4.801 16.012 24.356 1.00 96.62 118 ALA A CA 1
ATOM 875 C C . ALA A 1 118 ? 5.031 16.251 22.855 1.00 96.62 118 ALA A C 1
ATOM 877 O O . ALA A 1 118 ? 4.681 17.309 22.313 1.00 96.62 118 ALA A O 1
ATOM 878 N N . ARG A 1 119 ? 5.635 15.281 22.157 1.00 96.62 119 ARG A N 1
ATOM 879 C CA . ARG A 1 119 ? 6.001 15.424 20.749 1.00 96.62 119 ARG A CA 1
ATOM 880 C C . ARG A 1 119 ? 5.998 14.109 19.979 1.00 96.62 119 ARG A C 1
ATOM 882 O O . ARG A 1 119 ? 6.774 13.195 20.242 1.00 96.62 119 ARG A O 1
ATOM 889 N N . TRP A 1 120 ? 5.266 14.116 18.867 1.00 97.75 120 TRP A N 1
ATOM 890 C CA . TRP A 1 120 ? 5.388 13.098 17.826 1.00 97.75 120 TRP A CA 1
ATOM 891 C C . TRP A 1 120 ? 6.415 13.516 16.772 1.00 97.75 120 TRP A C 1
ATOM 893 O O . TRP A 1 120 ? 6.404 14.657 16.290 1.00 97.75 120 TRP A O 1
ATOM 903 N N . SER A 1 121 ? 7.289 12.594 16.370 1.00 97.50 121 SER A N 1
ATOM 904 C CA . SER A 1 121 ? 8.312 12.832 15.345 1.00 97.50 121 SER A CA 1
ATOM 905 C C . SER A 1 121 ? 8.505 11.629 14.417 1.00 97.50 121 SER A C 1
ATOM 907 O O . SER A 1 121 ? 7.952 10.557 14.649 1.00 97.50 121 SER A O 1
ATOM 909 N N . VAL A 1 122 ? 9.225 11.842 13.312 1.00 97.00 122 VAL A N 1
ATOM 910 C CA . VAL A 1 122 ? 9.502 10.813 12.300 1.00 97.00 122 VAL A CA 1
ATOM 911 C C . VAL A 1 122 ? 11.002 10.681 12.115 1.00 97.00 122 VAL A C 1
ATOM 913 O O . VAL A 1 122 ? 11.667 11.689 11.868 1.00 97.00 122 VAL A O 1
ATOM 916 N N . ASP A 1 123 ? 11.480 9.442 12.133 1.00 95.50 123 ASP A N 1
ATOM 917 C CA . ASP A 1 123 ? 12.807 9.044 11.672 1.00 95.50 123 ASP A CA 1
ATOM 918 C C . ASP A 1 123 ? 12.656 8.021 10.531 1.00 95.50 123 ASP A C 1
ATOM 920 O O . ASP A 1 123 ? 12.323 6.857 10.745 1.00 95.50 123 ASP A O 1
ATOM 924 N N . ASP A 1 124 ? 12.798 8.497 9.292 1.00 93.12 124 ASP A N 1
ATOM 925 C CA . ASP A 1 124 ? 12.455 7.784 8.051 1.00 93.12 124 ASP A CA 1
ATOM 926 C C . ASP A 1 124 ? 11.052 7.131 8.064 1.00 93.12 124 ASP A C 1
ATOM 928 O O . ASP A 1 124 ? 10.043 7.805 7.845 1.00 93.12 124 ASP A O 1
ATOM 932 N N . GLN A 1 125 ? 10.971 5.822 8.297 1.00 92.88 125 GLN A N 1
ATOM 933 C CA . GLN A 1 125 ? 9.723 5.052 8.358 1.00 92.88 125 GLN A CA 1
ATOM 934 C C . GLN A 1 125 ? 9.232 4.801 9.791 1.00 92.88 125 GLN A C 1
ATOM 936 O O . GLN A 1 125 ? 8.166 4.215 9.985 1.00 92.88 125 GLN A O 1
ATOM 941 N N . LYS A 1 126 ? 9.992 5.240 10.798 1.00 93.62 126 LYS A N 1
ATOM 942 C CA . LYS A 1 126 ? 9.668 5.085 12.214 1.00 93.62 126 LYS A CA 1
ATOM 943 C C . LYS A 1 126 ? 8.939 6.319 12.728 1.00 93.62 126 LYS A C 1
ATOM 945 O O . LYS A 1 126 ? 9.354 7.455 12.494 1.00 93.62 126 LYS A O 1
ATOM 950 N N . ILE A 1 127 ? 7.859 6.083 13.453 1.00 94.56 127 ILE A N 1
ATOM 951 C CA . ILE A 1 127 ? 7.142 7.073 14.247 1.00 94.56 127 ILE A CA 1
ATOM 952 C C . ILE A 1 127 ? 7.681 6.981 15.668 1.00 94.56 127 ILE A C 1
ATOM 954 O O . ILE A 1 127 ? 7.771 5.884 16.224 1.00 94.56 127 ILE A O 1
ATOM 958 N N . LEU A 1 128 ? 8.041 8.131 16.230 1.00 95.25 128 LEU A N 1
ATOM 959 C CA . LEU A 1 128 ? 8.597 8.247 17.571 1.00 95.25 128 LEU A CA 1
ATOM 960 C C . LEU A 1 128 ? 7.678 9.100 18.460 1.00 95.25 128 LEU A C 1
ATOM 962 O O . LEU A 1 128 ? 7.198 10.148 18.011 1.00 95.25 128 LEU A O 1
ATOM 966 N N . ALA A 1 129 ? 7.489 8.675 19.709 1.00 95.19 129 ALA A N 1
ATOM 967 C CA . ALA A 1 129 ? 6.843 9.418 20.792 1.00 95.19 129 ALA A CA 1
ATOM 968 C C . ALA A 1 129 ? 7.930 9.885 21.769 1.00 95.19 129 ALA A C 1
ATOM 970 O O . ALA A 1 129 ? 8.622 9.052 22.348 1.00 95.19 129 ALA A O 1
ATOM 971 N N . ASP A 1 130 ? 8.145 11.196 21.885 1.00 95.69 130 ASP A N 1
ATOM 972 C CA . ASP A 1 130 ? 9.182 11.784 22.753 1.00 95.69 130 ASP A CA 1
ATOM 973 C C . ASP A 1 130 ? 10.592 11.203 22.527 1.00 95.69 130 ASP A C 1
ATOM 975 O O . ASP A 1 130 ? 11.405 11.065 23.435 1.00 95.69 130 ASP A O 1
ATOM 979 N N . GLY A 1 131 ? 10.889 10.854 21.271 1.00 93.94 131 GLY A N 1
ATOM 980 C CA . GLY A 1 131 ? 12.152 10.234 20.856 1.00 93.94 131 GLY A CA 1
ATOM 981 C C . GLY A 1 131 ? 12.190 8.709 20.999 1.00 93.94 131 GLY A C 1
ATOM 982 O O . GLY A 1 131 ? 13.010 8.072 20.341 1.00 93.94 131 GLY A O 1
ATOM 983 N N . GLY A 1 132 ? 11.277 8.113 21.770 1.00 92.56 132 GLY A N 1
ATOM 984 C CA . GLY A 1 132 ? 11.106 6.665 21.877 1.00 92.56 132 GLY A CA 1
ATOM 985 C C . GLY A 1 132 ? 10.388 6.076 20.663 1.00 92.56 132 GLY A C 1
ATOM 986 O O . GLY A 1 132 ? 9.497 6.701 20.088 1.00 92.56 132 GLY A O 1
ATOM 987 N N . PHE A 1 133 ? 10.768 4.865 20.256 1.00 91.81 133 PHE A N 1
ATOM 988 C CA . PHE A 1 133 ? 10.099 4.152 19.169 1.00 91.81 133 PHE A CA 1
ATOM 989 C C . PHE A 1 133 ? 8.628 3.874 19.508 1.00 91.81 133 PHE A C 1
ATOM 991 O O . PHE A 1 133 ? 8.320 3.425 20.608 1.00 91.81 133 PHE A O 1
ATOM 998 N N . PHE A 1 134 ? 7.726 4.135 18.558 1.00 91.81 134 PHE A N 1
ATOM 999 C CA . PHE A 1 134 ? 6.293 3.888 18.723 1.00 91.81 134 PHE A CA 1
ATOM 1000 C C . PHE A 1 134 ? 5.741 2.926 17.669 1.00 91.81 134 PHE A C 1
ATOM 1002 O O . PHE A 1 134 ? 5.118 1.927 18.006 1.00 91.81 134 PHE A O 1
ATOM 1009 N N . ALA A 1 135 ? 5.969 3.211 16.385 1.00 91.88 135 ALA A N 1
ATOM 1010 C CA . ALA A 1 135 ? 5.479 2.371 15.294 1.00 91.88 135 ALA A CA 1
ATOM 1011 C C . ALA A 1 135 ? 6.372 2.472 14.054 1.00 91.88 135 ALA A C 1
ATOM 1013 O O . ALA A 1 135 ? 7.090 3.452 13.864 1.00 91.88 135 ALA A O 1
ATOM 1014 N N . THR A 1 136 ? 6.299 1.477 13.170 1.00 90.50 136 THR A N 1
ATOM 1015 C CA . THR A 1 136 ? 6.885 1.538 11.820 1.00 90.50 136 THR A CA 1
ATOM 1016 C C . THR A 1 136 ? 5.769 1.548 10.782 1.00 90.50 136 THR A C 1
ATOM 1018 O O . THR A 1 136 ? 4.739 0.911 10.977 1.00 90.50 136 THR A O 1
ATOM 1021 N N . VAL A 1 137 ? 5.968 2.260 9.675 1.00 92.19 137 VAL A N 1
ATOM 1022 C CA . VAL A 1 137 ? 5.025 2.304 8.548 1.00 92.19 137 VAL A CA 1
ATOM 1023 C C . VAL A 1 137 ? 5.749 2.025 7.226 1.00 92.19 137 VAL A C 1
ATOM 1025 O O . VAL A 1 137 ? 6.953 2.244 7.130 1.00 92.19 137 VAL A O 1
ATOM 1028 N N . ASN A 1 138 ? 5.053 1.596 6.168 1.00 90.00 138 ASN A N 1
ATOM 1029 C CA . ASN A 1 138 ? 5.709 1.229 4.897 1.00 90.00 138 ASN A CA 1
ATOM 1030 C C . ASN A 1 138 ? 6.290 2.391 4.076 1.00 90.00 138 ASN A C 1
ATOM 1032 O O . ASN A 1 138 ? 6.967 2.165 3.071 1.00 90.00 138 ASN A O 1
ATOM 1036 N N . SER A 1 139 ? 5.994 3.637 4.440 1.00 92.69 139 SER A N 1
ATOM 1037 C CA . SER A 1 139 ? 6.338 4.804 3.636 1.00 92.69 139 SER A CA 1
ATOM 1038 C C . SER A 1 139 ? 6.614 6.014 4.510 1.00 92.69 139 SER A C 1
ATOM 1040 O O . SER A 1 139 ? 5.842 6.363 5.401 1.00 92.69 139 SER A O 1
ATOM 1042 N N . HIS A 1 140 ? 7.682 6.733 4.187 1.00 93.38 140 HIS A N 1
ATOM 1043 C CA . HIS A 1 140 ? 8.022 7.971 4.879 1.00 93.38 140 HIS A CA 1
ATOM 1044 C C . HIS A 1 140 ? 6.983 9.074 4.609 1.00 93.38 140 HIS A C 1
ATOM 1046 O O . HIS A 1 140 ? 6.723 9.906 5.483 1.00 93.38 140 HIS A O 1
ATOM 1052 N N . ALA A 1 141 ? 6.331 9.073 3.435 1.00 92.75 141 ALA A N 1
ATOM 1053 C CA . ALA A 1 141 ? 5.191 9.955 3.162 1.00 92.75 141 ALA A CA 1
ATOM 1054 C C . ALA A 1 141 ? 4.069 9.750 4.190 1.00 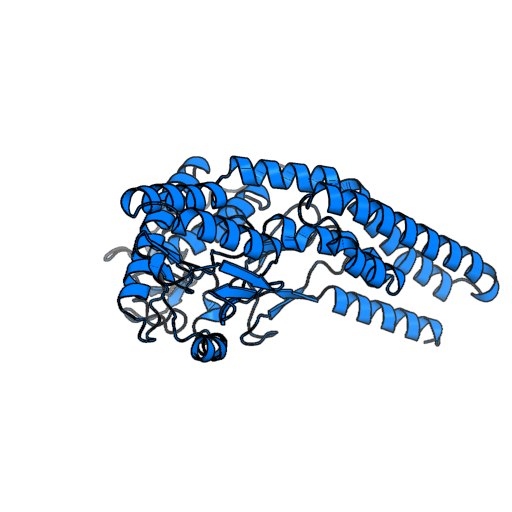92.75 141 ALA A C 1
ATOM 1056 O O . ALA A 1 141 ? 3.607 10.715 4.810 1.00 92.75 141 ALA A O 1
ATOM 1057 N N . LEU A 1 142 ? 3.697 8.486 4.409 1.00 94.94 142 LEU A N 1
ATOM 1058 C CA . LEU A 1 142 ? 2.680 8.097 5.373 1.00 94.94 142 LEU A CA 1
ATOM 1059 C C . LEU A 1 142 ? 3.114 8.430 6.808 1.00 94.94 142 LEU A C 1
ATOM 1061 O O . LEU A 1 142 ? 2.333 9.038 7.535 1.00 94.94 142 LEU A O 1
ATOM 1065 N N . ALA A 1 143 ? 4.364 8.141 7.192 1.00 95.69 143 ALA A N 1
ATOM 1066 C CA . ALA A 1 143 ? 4.893 8.435 8.531 1.00 95.69 143 ALA A CA 1
ATOM 1067 C C . ALA A 1 143 ? 4.745 9.922 8.878 1.00 95.69 143 ALA A C 1
ATOM 1069 O O . ALA A 1 143 ? 4.164 10.297 9.897 1.00 95.69 143 ALA A O 1
ATOM 1070 N N . ARG A 1 144 ? 5.206 10.798 7.973 1.00 96.00 144 ARG A N 1
ATOM 1071 C CA . ARG A 1 144 ? 5.087 12.256 8.134 1.00 96.00 144 ARG A CA 1
ATOM 1072 C C . ARG A 1 144 ? 3.645 12.711 8.183 1.00 96.00 144 ARG A C 1
ATOM 1074 O O . ARG A 1 144 ? 3.344 13.683 8.880 1.00 96.00 144 ARG A O 1
ATOM 1081 N N . ARG A 1 145 ? 2.767 12.067 7.413 1.00 96.50 145 ARG A N 1
ATOM 1082 C CA . ARG A 1 145 ? 1.352 12.411 7.412 1.00 96.50 145 ARG A CA 1
ATOM 1083 C C . ARG A 1 145 ? 0.703 12.062 8.746 1.00 96.50 145 ARG A C 1
ATOM 1085 O O . ARG A 1 145 ? 0.075 12.939 9.330 1.00 96.50 145 ARG A O 1
ATOM 1092 N N . LEU A 1 146 ? 0.915 10.843 9.234 1.00 96.94 146 LEU A N 1
ATOM 1093 C CA . LEU A 1 146 ? 0.384 10.376 10.512 1.00 96.94 146 LEU A CA 1
ATOM 1094 C C . LEU A 1 146 ? 0.901 11.233 11.664 1.00 96.94 146 LEU A C 1
ATOM 1096 O O . LEU A 1 146 ? 0.095 11.769 12.405 1.00 96.94 146 LEU A O 1
ATOM 1100 N N . VAL A 1 147 ? 2.206 11.504 11.745 1.00 97.75 147 VAL A N 1
ATOM 1101 C CA . VAL A 1 147 ? 2.769 12.374 12.794 1.00 97.75 147 VAL A CA 1
ATOM 1102 C C . VAL A 1 147 ? 2.228 13.801 12.735 1.00 97.75 147 VAL A C 1
ATOM 1104 O O . VAL A 1 147 ? 2.028 14.438 13.771 1.00 97.75 147 VAL A O 1
ATOM 1107 N N . LYS A 1 148 ? 1.961 14.334 11.537 1.00 97.69 148 LYS A N 1
ATOM 1108 C CA . LYS A 1 148 ? 1.291 15.633 11.405 1.00 97.69 148 LYS A CA 1
ATOM 1109 C C . LYS A 1 148 ? -0.135 15.578 11.957 1.00 97.69 148 LYS A C 1
ATOM 1111 O O . LYS A 1 148 ? -0.544 16.510 12.647 1.00 97.69 148 LYS A O 1
ATOM 1116 N N . ASP A 1 149 ? -0.879 14.526 11.631 1.00 98.06 149 ASP A N 1
ATOM 1117 C CA . ASP A 1 149 ? -2.252 14.341 12.096 1.00 98.06 149 ASP A CA 1
ATOM 1118 C C . ASP A 1 149 ? -2.281 14.105 13.624 1.00 98.06 149 ASP A C 1
ATOM 1120 O O . ASP A 1 149 ? -3.052 14.768 14.308 1.00 98.06 149 ASP A O 1
ATOM 1124 N N . MET A 1 150 ? -1.361 13.311 14.180 1.00 98.19 150 MET A N 1
ATOM 1125 C CA . MET A 1 150 ? -1.188 13.064 15.622 1.00 98.19 150 MET A CA 1
ATOM 1126 C C . MET A 1 150 ? -0.853 14.338 16.401 1.00 98.19 150 MET A C 1
ATOM 1128 O O . MET A 1 150 ? -1.542 14.669 17.359 1.00 98.19 150 MET A O 1
ATOM 1132 N N . ASN A 1 151 ? 0.139 15.118 15.952 1.00 98.12 151 ASN A N 1
ATOM 1133 C CA . ASN A 1 151 ? 0.469 16.404 16.580 1.00 98.12 151 ASN A CA 1
ATOM 1134 C C . ASN A 1 151 ? -0.696 17.404 16.510 1.00 98.12 151 ASN A C 1
ATOM 1136 O O . ASN A 1 151 ? -0.830 18.261 17.381 1.00 98.12 151 ASN A O 1
ATOM 1140 N N . ARG A 1 152 ? -1.525 17.338 15.459 1.00 98.19 152 ARG A N 1
ATOM 1141 C CA . ARG A 1 152 ? -2.728 18.168 15.355 1.00 98.19 152 ARG A CA 1
ATOM 1142 C C . ARG A 1 152 ? -3.800 17.701 16.337 1.00 98.19 152 ARG A C 1
ATOM 1144 O O . ARG A 1 152 ? -4.376 18.551 16.999 1.00 98.19 152 ARG A O 1
ATOM 1151 N N . ILE A 1 153 ? -4.074 16.398 16.401 1.00 98.44 153 ILE A N 1
ATOM 1152 C CA . ILE A 1 153 ? -5.115 15.808 17.254 1.00 98.44 153 ILE A CA 1
ATOM 1153 C C . ILE A 1 153 ? -4.770 15.990 18.734 1.00 98.44 153 ILE A C 1
ATOM 1155 O O . ILE A 1 153 ? -5.627 16.449 19.482 1.00 98.44 153 ILE A O 1
ATOM 1159 N N . GLY A 1 154 ? -3.521 15.743 19.142 1.00 97.94 154 GLY A N 1
ATOM 1160 C CA . GLY A 1 154 ? -3.103 15.868 20.543 1.00 97.94 154 GLY A CA 1
ATOM 1161 C C . GLY A 1 154 ? -3.308 17.268 21.139 1.00 97.94 154 GLY A C 1
ATOM 1162 O O . GLY A 1 154 ? -3.558 17.396 22.330 1.00 97.94 154 GLY A O 1
ATOM 1163 N N . ARG A 1 155 ? -3.305 18.317 20.303 1.00 97.94 155 ARG A N 1
ATOM 1164 C CA . ARG A 1 155 ? -3.549 19.716 20.715 1.00 97.94 155 ARG A CA 1
ATOM 1165 C C . ARG A 1 155 ? -5.026 20.099 20.831 1.00 97.94 155 ARG A C 1
ATOM 1167 O O . ARG A 1 155 ? -5.323 21.222 21.227 1.00 97.94 155 ARG A O 1
ATOM 1174 N N . LEU A 1 156 ? -5.942 19.239 20.396 1.00 98.25 156 LEU A N 1
ATOM 1175 C CA . LEU A 1 156 ? -7.380 19.493 20.474 1.00 98.25 156 LEU A CA 1
ATOM 1176 C C . LEU A 1 156 ? -7.930 19.009 21.818 1.00 98.25 156 LEU A C 1
ATOM 1178 O O . LEU A 1 156 ? -7.391 18.069 22.400 1.00 98.25 156 LEU A O 1
ATOM 1182 N N . SER A 1 157 ? -9.035 19.609 22.268 1.00 97.25 157 SER A N 1
ATOM 1183 C CA . SER A 1 157 ? -9.810 19.099 23.405 1.00 97.25 157 SER A CA 1
ATOM 1184 C C . SER A 1 157 ? -10.385 17.713 23.105 1.00 97.25 157 SER A C 1
ATOM 1186 O O . SER A 1 157 ? -10.610 17.378 21.939 1.00 97.25 157 SER A O 1
ATOM 1188 N N . ALA A 1 158 ? -10.673 16.928 24.148 1.00 93.62 158 ALA A N 1
ATOM 1189 C CA . ALA A 1 158 ? -11.235 15.579 24.023 1.00 93.62 158 ALA A CA 1
ATOM 1190 C C . ALA A 1 158 ? -12.454 15.524 23.080 1.00 93.62 158 ALA A C 1
ATOM 1192 O O . ALA A 1 158 ? -12.492 14.705 22.162 1.00 93.62 158 ALA A O 1
ATOM 1193 N N . GLU A 1 159 ? -13.385 16.472 23.215 1.00 93.88 159 GLU A N 1
ATOM 1194 C CA . GLU A 1 159 ? -14.580 16.582 22.365 1.00 93.88 159 GLU A CA 1
ATOM 1195 C C . GLU A 1 159 ? -14.237 16.815 20.882 1.00 93.88 159 GLU A C 1
ATOM 1197 O O . GLU A 1 159 ? -14.823 16.214 19.982 1.00 93.88 159 GLU A O 1
ATOM 1202 N N . SER A 1 160 ? -13.231 17.649 20.603 1.00 98.12 160 SER A N 1
ATOM 1203 C CA . SER A 1 160 ? -12.810 17.978 19.234 1.00 98.12 160 SER A CA 1
ATOM 1204 C C . SER A 1 160 ? -11.926 16.906 18.585 1.00 98.12 160 SER A C 1
ATOM 1206 O O . SER A 1 160 ? -11.796 16.878 17.353 1.00 98.12 160 SER A O 1
ATOM 1208 N N . ARG A 1 161 ? -11.303 16.022 19.380 1.00 98.38 161 ARG A N 1
ATOM 1209 C CA . ARG A 1 161 ? -10.441 14.938 18.878 1.00 98.38 161 ARG A CA 1
ATOM 1210 C C . ARG A 1 161 ? -11.235 13.950 18.027 1.00 98.38 161 ARG A C 1
ATOM 1212 O O . ARG A 1 161 ? -10.770 13.610 16.941 1.00 98.38 161 ARG A O 1
ATOM 1219 N N . ALA A 1 162 ? -12.448 13.577 18.442 1.00 98.00 162 ALA A N 1
ATOM 1220 C CA . ALA A 1 162 ? -13.308 12.650 17.697 1.00 98.00 162 ALA A CA 1
ATOM 1221 C C . ALA A 1 162 ? -13.536 13.107 16.242 1.00 98.00 162 ALA A C 1
ATOM 1223 O O . ALA A 1 162 ? -13.160 12.409 15.299 1.00 98.00 162 ALA A O 1
ATOM 1224 N N . ALA A 1 163 ? -14.025 14.337 16.054 1.00 97.88 163 ALA A N 1
ATOM 1225 C CA . ALA A 1 163 ? -14.276 14.905 14.727 1.00 97.88 163 ALA A CA 1
ATOM 1226 C C . ALA A 1 163 ? -12.984 15.118 13.909 1.00 97.88 163 ALA A C 1
ATOM 1228 O O . ALA A 1 163 ? -12.979 15.145 12.675 1.00 97.88 163 ALA A O 1
ATOM 1229 N N . ALA A 1 164 ? -11.841 15.328 14.568 1.00 98.44 164 ALA A N 1
ATOM 1230 C CA . ALA A 1 164 ? -10.553 15.398 13.883 1.00 98.44 164 ALA A CA 1
ATOM 1231 C C . ALA A 1 164 ? -10.094 14.028 13.366 1.00 98.44 164 ALA A C 1
ATOM 1233 O O . ALA A 1 164 ? -9.587 13.963 12.244 1.00 98.44 164 ALA A O 1
ATOM 1234 N N . ILE A 1 165 ? -10.302 12.964 14.143 1.00 98.38 165 ILE A N 1
ATOM 1235 C CA . ILE A 1 165 ? -9.983 11.584 13.764 1.00 98.38 165 ILE A CA 1
ATOM 1236 C C . ILE A 1 165 ? -10.888 11.113 12.623 1.00 98.38 165 ILE A C 1
ATOM 1238 O O . ILE A 1 165 ? -10.390 10.558 11.647 1.00 98.38 165 ILE A O 1
ATOM 1242 N N . GLU A 1 166 ? -12.185 11.415 12.662 1.00 98.19 166 GLU A N 1
ATOM 1243 C CA . GLU A 1 166 ? -13.101 11.106 11.554 1.00 98.19 166 GLU A CA 1
ATOM 1244 C C . GLU A 1 166 ? -12.638 11.741 10.238 1.00 98.19 166 GLU A C 1
ATOM 1246 O O . GLU A 1 166 ? -12.569 11.067 9.212 1.00 98.19 166 GLU A O 1
ATOM 1251 N N . ARG A 1 167 ? -12.170 12.996 10.276 1.00 98.38 167 ARG A N 1
ATOM 1252 C CA . ARG A 1 167 ? -11.557 13.657 9.109 1.00 98.38 167 ARG A CA 1
ATOM 1253 C C . ARG A 1 167 ? -10.253 13.001 8.645 1.00 98.38 167 ARG A C 1
ATOM 1255 O O . ARG A 1 167 ? -9.826 13.241 7.512 1.00 98.38 167 ARG A O 1
ATOM 1262 N N . VAL A 1 168 ? -9.545 12.256 9.499 1.00 98.19 168 VAL A N 1
ATOM 1263 C CA . VAL A 1 168 ? -8.398 11.427 9.081 1.00 98.19 168 VAL A CA 1
ATOM 1264 C C . VAL A 1 168 ? -8.899 10.223 8.293 1.00 98.19 168 VAL A C 1
ATOM 1266 O O . VAL A 1 168 ? -8.427 10.016 7.174 1.00 98.19 168 VAL A O 1
ATOM 1269 N N . VAL A 1 169 ? -9.874 9.492 8.837 1.00 98.12 169 VAL A N 1
ATOM 1270 C CA . VAL A 1 169 ? -10.483 8.311 8.203 1.00 98.12 169 VAL A CA 1
ATOM 1271 C C . VAL A 1 169 ? -11.098 8.677 6.849 1.00 98.12 169 VAL A C 1
ATOM 1273 O O . VAL A 1 169 ? -10.748 8.085 5.829 1.00 98.12 169 VAL A O 1
ATOM 1276 N N . GLU A 1 170 ? -11.929 9.719 6.814 1.00 98.12 170 GLU A N 1
ATOM 1277 C CA . GLU A 1 170 ? -12.592 10.222 5.607 1.00 98.12 170 GLU A CA 1
ATOM 1278 C C . GLU A 1 170 ? -11.586 10.571 4.510 1.00 98.12 170 GLU A C 1
ATOM 1280 O O . GLU A 1 170 ? -11.726 10.161 3.360 1.00 98.12 170 GLU A O 1
ATOM 1285 N N . ARG A 1 171 ? -10.513 11.282 4.868 1.00 98.06 171 ARG A N 1
ATOM 1286 C CA . ARG A 1 171 ? -9.475 11.669 3.913 1.00 98.06 171 ARG A CA 1
ATOM 1287 C C . ARG A 1 171 ? -8.748 10.464 3.316 1.00 98.06 171 ARG A C 1
ATOM 1289 O O . ARG A 1 171 ? -8.429 10.503 2.129 1.00 98.06 171 ARG A O 1
ATOM 1296 N N . ARG A 1 172 ? -8.438 9.443 4.124 1.00 97.69 172 ARG A N 1
ATOM 1297 C CA . ARG A 1 172 ? -7.793 8.211 3.635 1.00 97.69 172 ARG A CA 1
ATOM 1298 C C . ARG A 1 172 ? -8.713 7.441 2.685 1.00 97.69 172 ARG A C 1
ATOM 1300 O O . ARG A 1 172 ? -8.221 6.874 1.716 1.00 97.69 172 ARG A O 1
ATOM 1307 N N . CYS A 1 173 ? -10.021 7.496 2.930 1.00 98.19 173 CYS A N 1
ATOM 1308 C CA . CYS A 1 173 ? -11.067 6.806 2.171 1.00 98.19 173 CYS A CA 1
ATOM 1309 C C . CYS A 1 173 ? -11.793 7.725 1.165 1.00 98.19 173 CYS A C 1
ATOM 1311 O O . CYS A 1 173 ? -12.958 7.502 0.839 1.00 98.19 173 CYS A O 1
ATOM 1313 N N . SER A 1 174 ? -11.164 8.817 0.717 1.00 98.19 174 SER A N 1
ATOM 1314 C CA . SER A 1 174 ? -11.795 9.767 -0.208 1.00 98.19 174 SER A CA 1
ATOM 1315 C C . SER A 1 174 ? -11.579 9.330 -1.657 1.00 98.19 174 SER A C 1
ATOM 1317 O O . SER A 1 174 ? -10.501 9.553 -2.216 1.00 98.19 174 SER A O 1
ATOM 1319 N N . LEU A 1 175 ? -12.610 8.764 -2.293 1.00 98.50 175 LEU A N 1
ATOM 1320 C CA . LEU A 1 175 ? -12.539 8.286 -3.682 1.00 98.50 175 LEU A CA 1
ATOM 1321 C C . LEU A 1 175 ? -12.167 9.396 -4.666 1.00 98.50 175 LEU A C 1
ATOM 1323 O O . LEU A 1 175 ? -11.336 9.194 -5.555 1.00 98.50 175 LEU A O 1
ATOM 1327 N N . THR A 1 176 ? -12.688 10.605 -4.457 1.00 98.25 176 THR A N 1
ATOM 1328 C CA . THR A 1 176 ? -12.341 11.787 -5.257 1.00 98.25 176 THR A CA 1
ATOM 1329 C C . THR A 1 176 ? -10.855 12.132 -5.146 1.00 98.25 176 THR A C 1
ATOM 1331 O O . THR A 1 176 ? -10.195 12.397 -6.155 1.00 98.25 176 THR A O 1
ATOM 1334 N N . ALA A 1 177 ? -10.293 12.119 -3.931 1.00 98.00 177 ALA A N 1
ATOM 1335 C CA . ALA A 1 177 ? -8.877 12.413 -3.724 1.00 98.00 177 ALA A CA 1
ATOM 1336 C C . ALA A 1 177 ? -7.975 11.331 -4.333 1.00 98.00 177 ALA A C 1
ATOM 1338 O O . ALA A 1 177 ? -6.951 11.666 -4.937 1.00 98.00 177 ALA A O 1
ATOM 1339 N N . ILE A 1 178 ? -8.373 10.062 -4.213 1.00 98.25 178 ILE A N 1
ATOM 1340 C CA . ILE A 1 178 ? -7.647 8.911 -4.757 1.00 98.25 178 ILE A CA 1
ATOM 1341 C C . ILE A 1 178 ? -7.652 8.945 -6.285 1.00 98.25 178 ILE A C 1
ATOM 1343 O O . ILE A 1 178 ? -6.586 8.949 -6.897 1.00 98.25 178 ILE A O 1
ATOM 1347 N N . THR A 1 179 ? -8.822 9.082 -6.905 1.00 98.31 179 THR A N 1
ATOM 1348 C CA . THR A 1 179 ? -8.970 9.154 -8.369 1.00 98.31 179 THR A CA 1
ATOM 1349 C C . THR A 1 179 ? -8.185 10.333 -8.941 1.00 98.31 179 THR A C 1
ATOM 1351 O O . THR A 1 179 ? -7.431 10.198 -9.908 1.00 98.31 179 THR A O 1
ATOM 1354 N N . ARG A 1 180 ? -8.260 11.502 -8.287 1.00 98.06 180 ARG A N 1
ATOM 1355 C CA . ARG A 1 180 ? -7.439 12.663 -8.654 1.00 98.06 180 ARG A CA 1
ATOM 1356 C C . ARG A 1 180 ? -5.946 12.354 -8.537 1.00 98.06 180 ARG A C 1
ATOM 1358 O O . ARG A 1 180 ? -5.169 12.785 -9.391 1.00 98.06 180 ARG A O 1
ATOM 1365 N N . ARG A 1 181 ? -5.520 11.648 -7.485 1.00 97.56 181 ARG A N 1
ATOM 1366 C CA . ARG A 1 181 ? -4.117 11.262 -7.301 1.00 97.56 181 ARG A CA 1
ATOM 1367 C C . ARG A 1 181 ? -3.651 10.308 -8.396 1.00 97.56 181 ARG A C 1
ATOM 1369 O O . ARG A 1 181 ? -2.559 10.538 -8.909 1.00 97.56 181 ARG A O 1
ATOM 1376 N N . VAL A 1 182 ? -4.453 9.307 -8.763 1.00 97.12 182 VAL A N 1
ATOM 1377 C CA . VAL A 1 182 ? -4.168 8.364 -9.859 1.00 97.12 182 VAL A CA 1
ATOM 1378 C C . VAL A 1 182 ? -3.992 9.117 -11.172 1.00 97.12 182 VAL A C 1
ATOM 1380 O O . VAL A 1 182 ? -2.932 9.020 -11.783 1.00 97.12 182 VAL A O 1
ATOM 1383 N N . ARG A 1 183 ? -4.937 9.991 -11.534 1.00 97.31 183 ARG A N 1
ATOM 1384 C CA . ARG A 1 183 ? -4.836 10.801 -12.757 1.00 97.31 183 ARG A CA 1
ATOM 1385 C C . ARG A 1 183 ? -3.567 11.656 -12.789 1.00 97.31 183 ARG A C 1
ATOM 1387 O O . ARG A 1 183 ? -2.833 11.662 -13.775 1.00 97.31 183 ARG A O 1
ATOM 1394 N N . VAL A 1 184 ? -3.263 12.356 -11.691 1.00 97.06 184 VAL A N 1
ATOM 1395 C CA . VAL A 1 184 ? -2.020 13.139 -11.583 1.00 97.06 184 VAL A CA 1
ATOM 1396 C C . VAL A 1 184 ? -0.794 12.233 -11.696 1.00 97.06 184 VAL A C 1
ATOM 1398 O O . VAL A 1 184 ? 0.189 12.612 -12.328 1.00 97.06 184 VAL A O 1
ATOM 1401 N N . TYR A 1 185 ? -0.818 11.050 -11.091 1.00 96.62 185 TYR A N 1
ATOM 1402 C CA . TYR A 1 185 ? 0.267 10.085 -11.199 1.00 96.62 185 TYR A CA 1
ATOM 1403 C C . TYR A 1 185 ? 0.495 9.662 -12.659 1.00 96.62 185 TYR A C 1
ATOM 1405 O O . TYR A 1 185 ? 1.610 9.822 -13.164 1.00 96.62 185 TYR A O 1
ATOM 1413 N N . GLU A 1 186 ? -0.543 9.228 -13.369 1.00 95.50 186 GLU A N 1
ATOM 1414 C CA . GLU A 1 186 ? -0.465 8.785 -14.766 1.00 95.50 186 GLU A CA 1
ATOM 1415 C C . GLU A 1 186 ? 0.025 9.896 -15.702 1.00 95.50 186 GLU A C 1
ATOM 1417 O O . GLU A 1 186 ? 0.986 9.716 -16.456 1.00 95.50 186 GLU A O 1
ATOM 1422 N N . GLU A 1 187 ? -0.571 11.089 -15.606 1.00 96.81 187 GLU A N 1
ATOM 1423 C CA . GLU A 1 187 ? -0.197 12.251 -16.419 1.00 96.81 187 GLU A CA 1
ATOM 1424 C C . GLU A 1 187 ? 1.279 12.628 -16.235 1.00 96.81 187 GLU A C 1
ATOM 1426 O O . GLU A 1 187 ? 1.979 12.984 -17.189 1.00 96.81 187 GLU A O 1
ATOM 1431 N N . ARG A 1 188 ? 1.787 12.571 -14.997 1.00 97.25 188 ARG A N 1
ATOM 1432 C CA . ARG A 1 188 ? 3.170 12.968 -14.699 1.00 97.25 188 ARG A CA 1
ATOM 1433 C C . ARG A 1 188 ? 4.180 11.891 -15.072 1.00 97.25 188 ARG A C 1
ATOM 1435 O O . ARG A 1 188 ? 5.292 12.243 -15.478 1.00 97.25 188 ARG A O 1
ATOM 1442 N N . THR A 1 189 ? 3.802 10.622 -14.984 1.00 96.56 189 THR A N 1
ATOM 1443 C CA . THR A 1 189 ? 4.708 9.490 -15.199 1.00 96.56 189 THR A CA 1
ATOM 1444 C C . THR A 1 189 ? 4.741 8.960 -16.628 1.00 96.56 189 THR A C 1
ATOM 1446 O O . THR A 1 189 ? 5.734 8.335 -16.980 1.00 96.56 189 THR A O 1
ATOM 1449 N N . ARG A 1 190 ? 3.766 9.271 -17.494 1.00 95.94 190 ARG A N 1
ATOM 1450 C CA . ARG A 1 190 ? 3.723 8.788 -18.894 1.00 95.94 190 ARG A CA 1
ATOM 1451 C C . ARG A 1 190 ? 5.049 8.934 -19.656 1.00 95.94 190 ARG A C 1
ATOM 1453 O O . ARG A 1 190 ? 5.538 7.989 -20.270 1.00 95.94 190 ARG A O 1
ATOM 1460 N N . GLY A 1 191 ? 5.661 10.117 -19.580 1.00 97.00 191 GLY A N 1
ATOM 1461 C CA . GLY A 1 191 ? 6.950 10.373 -20.235 1.00 97.00 191 GLY A CA 1
ATOM 1462 C C . GLY A 1 191 ? 8.116 9.605 -19.603 1.00 97.00 191 GLY A C 1
ATOM 1463 O O . GLY A 1 191 ? 9.021 9.181 -20.310 1.00 97.00 191 GLY A O 1
ATOM 1464 N N . LEU A 1 192 ? 8.082 9.393 -18.282 1.00 96.94 192 LEU A N 1
ATOM 1465 C CA . LEU A 1 192 ? 9.081 8.574 -17.592 1.00 96.94 192 LEU A CA 1
ATOM 1466 C C . LEU A 1 192 ? 8.942 7.102 -17.995 1.00 96.94 192 LEU A C 1
ATOM 1468 O O . LEU A 1 192 ? 9.934 6.496 -18.372 1.00 96.94 192 LEU A O 1
ATOM 1472 N N . ARG A 1 193 ? 7.713 6.569 -18.006 1.00 95.81 193 ARG A N 1
ATOM 1473 C CA . ARG A 1 193 ? 7.403 5.217 -18.487 1.00 95.81 193 ARG A CA 1
ATOM 1474 C C . ARG A 1 193 ? 7.952 5.006 -19.896 1.00 95.81 193 ARG A C 1
ATOM 1476 O O . ARG A 1 193 ? 8.649 4.029 -20.126 1.00 95.81 193 ARG A O 1
ATOM 1483 N N . THR A 1 194 ? 7.710 5.941 -20.814 1.00 96.50 194 THR A N 1
ATOM 1484 C CA . THR A 1 194 ? 8.226 5.846 -22.193 1.00 96.50 194 THR A CA 1
ATOM 1485 C C . THR A 1 194 ? 9.754 5.740 -22.218 1.00 96.50 194 THR A C 1
ATOM 1487 O O . THR A 1 194 ? 10.283 4.821 -22.833 1.00 96.50 194 THR A O 1
ATOM 1490 N N . LEU A 1 195 ? 10.463 6.616 -21.495 1.00 97.50 195 LEU A N 1
ATOM 1491 C CA . LEU A 1 195 ? 11.928 6.576 -21.418 1.00 97.50 195 LEU A CA 1
ATOM 1492 C C . LEU A 1 195 ? 12.452 5.276 -20.803 1.00 97.50 195 LEU A C 1
ATOM 1494 O O . LEU A 1 195 ? 13.374 4.692 -21.354 1.00 97.50 195 LEU A O 1
ATOM 1498 N N . CYS A 1 196 ? 11.846 4.792 -19.717 1.00 97.00 196 CYS A N 1
ATOM 1499 C CA . CYS A 1 196 ? 12.222 3.525 -19.088 1.00 97.00 196 CYS A CA 1
ATOM 1500 C C . CYS A 1 196 ? 12.062 2.331 -20.044 1.00 97.00 196 CYS A C 1
ATOM 1502 O O . CYS A 1 196 ? 12.926 1.461 -20.083 1.00 97.00 196 CYS A O 1
ATOM 1504 N N . ASN A 1 197 ? 10.993 2.304 -20.849 1.00 96.25 197 ASN A N 1
ATOM 1505 C CA . ASN A 1 197 ? 10.768 1.247 -21.840 1.00 96.25 197 ASN A CA 1
ATOM 1506 C C . ASN A 1 197 ? 11.754 1.347 -23.017 1.00 96.25 197 ASN A C 1
ATOM 1508 O O . ASN A 1 197 ? 12.335 0.339 -23.406 1.00 96.25 197 ASN A O 1
ATOM 1512 N N . VAL A 1 198 ? 12.011 2.554 -23.541 1.00 97.62 198 VAL A N 1
ATOM 1513 C CA . VAL A 1 198 ? 13.049 2.773 -24.570 1.00 97.62 198 VAL A CA 1
ATOM 1514 C C . VAL A 1 198 ? 14.419 2.349 -24.048 1.00 97.62 198 VAL A C 1
ATOM 1516 O O . VAL A 1 198 ? 15.168 1.682 -24.755 1.00 97.62 198 VAL A O 1
ATOM 1519 N N . PHE A 1 199 ? 14.732 2.694 -22.799 1.00 97.69 199 PHE A N 1
ATOM 1520 C CA . PHE A 1 199 ? 15.986 2.320 -22.167 1.00 97.69 199 PHE A CA 1
ATOM 1521 C C . PHE A 1 199 ? 16.093 0.798 -21.995 1.00 97.69 199 PHE A C 1
ATOM 1523 O O . PHE A 1 199 ? 17.110 0.216 -22.362 1.00 97.69 199 PHE A O 1
ATOM 1530 N N . TRP A 1 200 ? 15.028 0.126 -21.560 1.00 97.25 200 TRP A N 1
ATOM 1531 C CA . TRP A 1 200 ? 14.999 -1.335 -21.517 1.00 97.25 200 TRP A CA 1
ATOM 1532 C C . TRP A 1 200 ? 15.252 -1.961 -22.898 1.00 97.25 200 TRP A C 1
ATOM 1534 O O . TRP A 1 200 ? 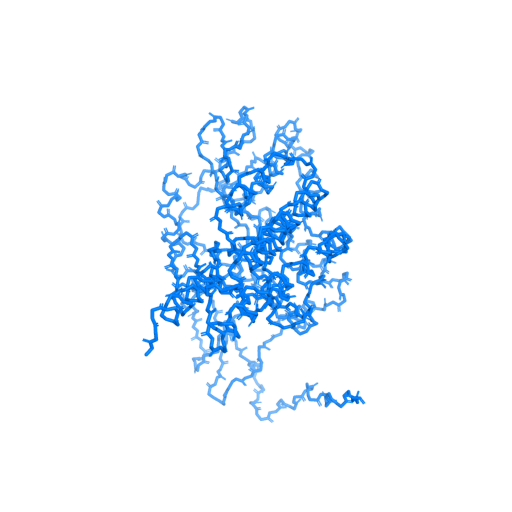16.149 -2.791 -23.031 1.00 97.25 200 TRP A O 1
ATOM 1544 N N . CYS A 1 201 ? 14.537 -1.520 -23.942 1.00 97.12 201 CYS A N 1
ATOM 1545 C CA . CYS A 1 201 ? 14.708 -2.036 -25.306 1.00 97.12 201 CYS A CA 1
ATOM 1546 C C . CYS A 1 201 ? 16.115 -1.777 -25.852 1.00 97.12 201 CYS A C 1
ATOM 1548 O O . CYS A 1 201 ? 16.674 -2.607 -26.563 1.00 97.12 201 CYS A O 1
ATOM 1550 N N . TYR A 1 202 ? 16.707 -0.634 -25.514 1.00 96.88 202 TYR A N 1
ATOM 1551 C CA . TYR A 1 202 ? 18.079 -0.323 -25.880 1.00 96.88 202 TYR A CA 1
ATOM 1552 C C . TYR A 1 202 ? 19.071 -1.254 -25.172 1.00 96.88 202 TYR A C 1
ATOM 1554 O O . TYR A 1 202 ? 19.910 -1.878 -25.817 1.00 96.88 202 TYR A O 1
ATOM 1562 N N . PHE A 1 203 ? 18.956 -1.388 -23.851 1.00 95.81 203 PHE A N 1
ATOM 1563 C CA . PHE A 1 203 ? 19.888 -2.177 -23.053 1.00 95.81 203 PHE A CA 1
ATOM 1564 C C . PHE A 1 203 ? 19.795 -3.670 -23.384 1.00 95.81 203 PHE A C 1
ATOM 1566 O O . PHE A 1 203 ? 20.809 -4.294 -23.687 1.00 95.81 203 PHE A O 1
ATOM 1573 N N . PHE A 1 204 ? 18.582 -4.231 -23.376 1.00 95.44 204 PHE A N 1
ATOM 1574 C CA . PHE A 1 204 ? 18.369 -5.662 -23.573 1.00 95.44 204 PHE A CA 1
ATOM 1575 C C . PHE A 1 204 ? 18.129 -6.064 -25.026 1.00 95.44 204 PHE A C 1
ATOM 1577 O O . PHE A 1 204 ? 18.522 -7.153 -25.407 1.00 95.44 204 PHE A O 1
ATOM 1584 N N . GLY A 1 205 ? 17.507 -5.226 -25.853 1.00 95.38 205 GLY A N 1
ATOM 1585 C CA . GLY A 1 205 ? 17.255 -5.552 -27.261 1.00 95.38 205 GLY A CA 1
ATOM 1586 C C . GLY A 1 205 ? 18.462 -5.250 -28.144 1.00 95.38 205 GLY A C 1
ATOM 1587 O O . GLY A 1 205 ? 19.024 -6.146 -28.771 1.00 95.38 205 GLY A O 1
ATOM 1588 N N . VAL A 1 206 ? 18.899 -3.987 -28.167 1.00 95.00 206 VAL A N 1
ATOM 1589 C CA . VAL A 1 206 ? 20.055 -3.578 -28.988 1.00 95.00 206 VAL A CA 1
ATOM 1590 C C . VAL A 1 206 ? 21.345 -4.200 -28.452 1.00 95.00 206 VAL A C 1
ATOM 1592 O O . VAL A 1 206 ? 22.147 -4.694 -29.241 1.00 95.00 206 VAL A O 1
ATOM 1595 N N . GLY A 1 207 ? 21.528 -4.243 -27.127 1.00 93.00 207 GLY A N 1
ATOM 1596 C CA . GLY A 1 207 ? 22.679 -4.904 -26.500 1.00 93.00 207 GLY A CA 1
ATOM 1597 C C . GLY A 1 207 ? 22.811 -6.375 -26.907 1.00 93.00 207 GLY A C 1
ATOM 1598 O O . GLY A 1 207 ? 23.855 -6.769 -27.422 1.00 93.00 207 GLY A O 1
ATOM 1599 N N . ALA A 1 208 ? 21.732 -7.151 -26.768 1.00 93.00 208 ALA A N 1
ATOM 1600 C CA . ALA A 1 208 ? 21.640 -8.533 -27.241 1.00 93.00 208 ALA A CA 1
ATOM 1601 C C . ALA A 1 208 ? 22.029 -8.674 -28.717 1.00 93.00 208 ALA A C 1
ATOM 1603 O O . ALA A 1 208 ? 22.953 -9.411 -29.059 1.00 93.00 208 ALA A O 1
ATOM 1604 N N . MET A 1 209 ? 21.336 -7.941 -29.595 1.00 93.44 209 MET A N 1
ATOM 1605 C CA . MET A 1 209 ? 21.524 -8.030 -31.045 1.00 93.44 209 MET A CA 1
ATOM 1606 C C . MET A 1 209 ? 22.992 -7.827 -31.438 1.00 93.44 209 MET A C 1
ATOM 1608 O O . MET A 1 209 ? 23.510 -8.514 -32.316 1.00 93.44 209 MET A O 1
ATOM 1612 N N . LEU A 1 210 ? 23.685 -6.901 -30.775 1.00 89.94 210 LEU A N 1
ATOM 1613 C CA . LEU A 1 210 ? 25.080 -6.605 -31.076 1.00 89.94 210 LEU A CA 1
ATOM 1614 C C . LEU A 1 210 ? 26.059 -7.631 -30.512 1.00 89.94 210 LEU A C 1
ATOM 1616 O O . LEU A 1 210 ? 27.052 -7.909 -31.182 1.00 89.94 210 LEU A O 1
ATOM 1620 N N . VAL A 1 211 ? 25.773 -8.216 -29.342 1.00 87.75 211 VAL A N 1
ATOM 1621 C CA . VAL A 1 211 ? 26.542 -9.353 -28.805 1.00 8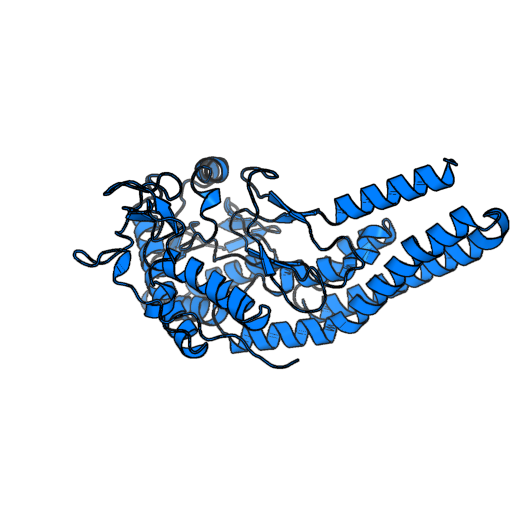7.75 211 VAL A CA 1
ATOM 1622 C C . VAL A 1 211 ? 26.501 -10.537 -29.776 1.00 87.75 211 VAL A C 1
ATOM 1624 O O . VAL A 1 211 ? 27.519 -11.201 -29.954 1.00 87.75 211 VAL A O 1
ATOM 1627 N N . TRP A 1 212 ? 25.368 -10.759 -30.452 1.00 88.12 212 TRP A N 1
ATOM 1628 C CA . TRP A 1 212 ? 25.201 -11.873 -31.392 1.00 88.12 212 TRP A CA 1
ATOM 1629 C C . TRP A 1 212 ? 25.724 -11.621 -32.810 1.00 88.12 212 TRP A C 1
ATOM 1631 O O . TRP A 1 212 ? 26.210 -12.556 -33.444 1.00 88.12 212 TRP A O 1
ATOM 1641 N N . HIS A 1 213 ? 25.632 -10.394 -33.332 1.00 87.94 213 HIS A N 1
ATOM 1642 C CA . HIS A 1 213 ? 25.837 -10.156 -34.769 1.00 87.94 213 HIS A CA 1
ATOM 1643 C C . HIS A 1 213 ? 27.069 -9.330 -35.150 1.00 87.94 213 HIS A C 1
ATOM 1645 O O . HIS A 1 213 ? 27.416 -9.298 -36.330 1.00 87.94 213 HIS A O 1
ATOM 1651 N N . SER A 1 214 ? 27.730 -8.636 -34.220 1.00 78.81 214 SER A N 1
ATOM 1652 C CA . SER A 1 214 ? 28.731 -7.624 -34.580 1.00 78.81 214 SER A CA 1
ATOM 1653 C C . SER A 1 214 ? 30.045 -7.804 -33.817 1.00 7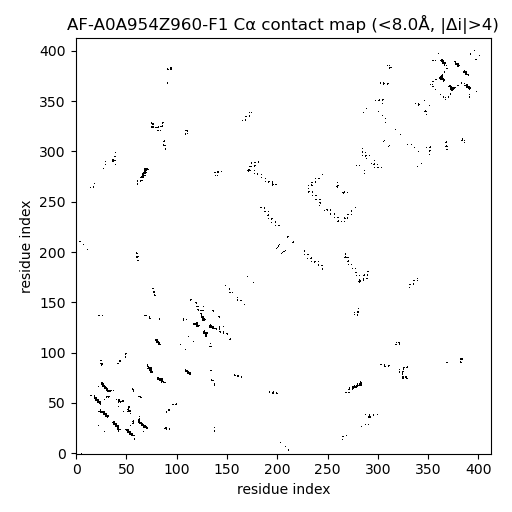8.81 214 SER A C 1
ATOM 1655 O O . SER A 1 214 ? 30.021 -8.043 -32.610 1.00 78.81 214 SER A O 1
ATOM 1657 N N . PRO A 1 215 ? 31.221 -7.633 -34.457 1.00 79.12 215 PRO A N 1
ATOM 1658 C CA . PRO A 1 215 ? 32.482 -7.540 -33.733 1.00 79.12 215 PRO A CA 1
ATOM 1659 C C . PRO A 1 215 ? 32.449 -6.288 -32.840 1.00 79.12 215 PRO A C 1
ATOM 1661 O O . PRO A 1 215 ? 32.683 -5.162 -33.289 1.00 79.12 215 PRO A O 1
ATOM 1664 N N . ALA A 1 216 ? 32.162 -6.509 -31.552 1.00 66.25 216 ALA A N 1
ATOM 1665 C CA . ALA A 1 216 ? 31.821 -5.513 -30.528 1.00 66.25 216 ALA A CA 1
ATOM 1666 C C . ALA A 1 216 ? 32.763 -4.293 -30.451 1.00 66.25 216 ALA A C 1
ATOM 1668 O O . ALA A 1 216 ? 32.381 -3.206 -30.011 1.00 66.25 216 ALA A O 1
ATOM 1669 N N . ARG A 1 217 ? 34.000 -4.435 -30.937 1.00 76.62 217 ARG A N 1
ATOM 1670 C CA . ARG A 1 217 ? 35.062 -3.428 -30.852 1.00 76.62 217 ARG A CA 1
ATOM 1671 C C . ARG A 1 217 ? 34.809 -2.137 -31.636 1.00 76.62 217 ARG A C 1
ATOM 1673 O O . ARG A 1 217 ? 35.432 -1.135 -31.303 1.00 76.62 217 ARG A O 1
ATOM 1680 N N . ARG A 1 218 ? 33.935 -2.116 -32.653 1.00 82.19 218 ARG A N 1
ATOM 1681 C CA . ARG A 1 218 ? 33.658 -0.878 -33.426 1.00 82.19 218 ARG A CA 1
ATOM 1682 C C . ARG A 1 218 ? 32.453 -0.079 -32.927 1.00 82.19 218 ARG A C 1
ATOM 1684 O O . ARG A 1 218 ? 32.394 1.118 -33.170 1.00 82.19 218 ARG A O 1
ATOM 1691 N N . GLN A 1 219 ? 31.509 -0.711 -32.232 1.00 86.81 219 GLN A N 1
ATOM 1692 C CA . GLN A 1 219 ? 30.225 -0.086 -31.878 1.00 86.81 219 GLN A CA 1
ATOM 1693 C C . GLN A 1 219 ? 30.106 0.287 -30.392 1.00 86.81 219 GLN A C 1
ATOM 1695 O O . GLN A 1 219 ? 29.180 1.006 -30.021 1.00 86.81 219 GLN A O 1
ATOM 1700 N N . TRP A 1 220 ? 31.052 -0.132 -29.542 1.00 88.19 220 TRP A N 1
ATOM 1701 C CA . TRP A 1 220 ? 30.989 0.095 -28.092 1.00 88.19 220 TRP A CA 1
ATOM 1702 C C . TRP A 1 220 ? 30.895 1.578 -27.700 1.00 88.19 220 TRP A C 1
ATOM 1704 O O . TRP A 1 220 ? 30.176 1.907 -26.762 1.00 88.19 220 TRP A O 1
ATOM 1714 N N . ALA A 1 221 ? 31.573 2.482 -28.417 1.00 91.06 221 ALA A N 1
ATOM 1715 C CA . ALA A 1 221 ? 31.559 3.908 -28.092 1.00 91.06 221 ALA A CA 1
ATOM 1716 C C . ALA A 1 221 ? 30.172 4.525 -28.327 1.00 91.06 221 ALA A C 1
ATOM 1718 O O . ALA A 1 221 ? 29.658 5.247 -27.473 1.00 91.06 221 ALA A O 1
ATOM 1719 N N . ALA A 1 222 ? 29.533 4.183 -29.451 1.00 91.25 222 ALA A N 1
ATOM 1720 C CA . ALA A 1 222 ? 28.160 4.591 -29.735 1.00 91.25 222 ALA A CA 1
ATOM 1721 C C . ALA A 1 222 ? 27.182 3.982 -28.719 1.00 91.25 222 ALA A C 1
ATOM 1723 O O . ALA A 1 222 ? 26.285 4.674 -28.236 1.00 91.25 222 ALA A O 1
ATOM 1724 N N . LEU A 1 223 ? 27.402 2.719 -28.333 1.00 91.50 223 LEU A N 1
ATOM 1725 C CA . LEU A 1 223 ? 26.583 2.051 -27.328 1.00 91.50 223 LEU A CA 1
ATOM 1726 C C . LEU A 1 223 ? 26.661 2.713 -25.957 1.00 91.50 223 LEU A C 1
ATOM 1728 O O . LEU A 1 223 ? 25.633 2.976 -25.330 1.00 91.50 223 LEU A O 1
ATOM 1732 N N . LEU A 1 224 ? 27.878 3.004 -25.509 1.00 94.38 224 LEU A N 1
ATOM 1733 C CA . LEU A 1 224 ? 28.127 3.683 -24.250 1.00 94.38 224 LEU A CA 1
ATOM 1734 C C . LEU A 1 224 ? 27.532 5.094 -24.266 1.00 94.38 224 LEU A C 1
ATOM 1736 O O . LEU A 1 224 ? 26.887 5.493 -23.300 1.00 94.38 224 LEU A O 1
ATOM 1740 N N . ALA A 1 225 ? 27.680 5.826 -25.372 1.00 95.88 225 ALA A N 1
ATOM 1741 C CA . ALA A 1 225 ? 27.089 7.152 -25.521 1.00 95.88 225 ALA A CA 1
ATOM 1742 C C . ALA A 1 225 ? 25.554 7.112 -25.419 1.00 95.88 225 ALA A C 1
ATOM 1744 O O . ALA A 1 225 ? 24.975 7.891 -24.662 1.00 95.88 225 ALA A O 1
ATOM 1745 N N . GLY A 1 226 ? 24.891 6.182 -26.116 1.00 96.81 226 GLY A N 1
ATOM 1746 C CA . GLY A 1 226 ? 23.436 6.023 -26.032 1.00 96.81 226 GLY A CA 1
ATOM 1747 C C . GLY A 1 226 ? 22.963 5.566 -24.648 1.00 96.81 226 GLY A C 1
ATOM 1748 O O . GLY A 1 226 ? 21.976 6.095 -24.138 1.00 96.81 226 GLY A O 1
ATOM 1749 N N . LEU A 1 227 ? 23.711 4.669 -23.992 1.00 96.56 227 LEU A N 1
ATOM 1750 C CA . LEU A 1 227 ? 23.461 4.232 -22.615 1.00 96.56 227 LEU A CA 1
ATOM 1751 C C . LEU A 1 227 ? 23.490 5.423 -21.649 1.00 96.56 227 LEU A C 1
ATOM 1753 O O . LEU A 1 227 ? 22.536 5.650 -20.904 1.00 96.56 227 LEU A O 1
ATOM 1757 N N . VAL A 1 228 ? 24.565 6.214 -21.694 1.00 97.62 228 VAL A N 1
ATOM 1758 C CA . VAL A 1 228 ? 24.735 7.399 -20.845 1.00 97.62 228 VAL A CA 1
ATOM 1759 C C . VAL A 1 228 ? 23.650 8.436 -21.137 1.00 97.62 228 VAL A C 1
ATOM 1761 O O . VAL A 1 228 ? 23.058 8.975 -20.201 1.00 97.62 228 VAL A O 1
ATOM 1764 N N . ALA A 1 229 ? 23.330 8.686 -22.409 1.00 98.06 229 ALA A N 1
ATOM 1765 C CA . ALA A 1 229 ? 22.287 9.632 -22.795 1.00 98.06 229 ALA A CA 1
ATOM 1766 C C . ALA A 1 229 ? 20.903 9.226 -22.257 1.00 98.06 229 ALA A C 1
ATOM 1768 O O . ALA A 1 229 ? 20.214 10.051 -21.651 1.00 98.06 229 ALA A O 1
ATOM 1769 N N . LEU A 1 230 ? 20.510 7.956 -22.417 1.00 97.94 230 LEU A N 1
ATOM 1770 C CA . LEU A 1 230 ? 19.234 7.433 -21.913 1.00 97.94 230 LEU A CA 1
ATOM 1771 C C . LEU A 1 230 ? 19.175 7.439 -20.384 1.00 97.94 230 LEU A C 1
ATOM 1773 O O . LEU A 1 230 ? 18.146 7.809 -19.811 1.00 97.94 230 LEU A O 1
ATOM 1777 N N . MET A 1 231 ? 20.279 7.110 -19.716 1.00 98.12 231 MET A N 1
ATOM 1778 C CA . MET A 1 231 ? 20.383 7.165 -18.260 1.00 98.12 231 MET A CA 1
ATOM 1779 C C . MET A 1 231 ? 20.219 8.598 -17.736 1.00 98.12 231 MET A C 1
ATOM 1781 O O . MET A 1 231 ? 19.370 8.847 -16.878 1.00 98.12 231 MET A O 1
ATOM 1785 N N . VAL A 1 232 ? 20.947 9.568 -18.300 1.00 98.19 232 VAL A N 1
ATOM 1786 C CA . VAL A 1 232 ? 20.829 10.989 -17.928 1.00 98.19 232 VAL A CA 1
ATOM 1787 C C . VAL A 1 232 ? 19.414 11.508 -18.193 1.00 98.19 232 VAL A C 1
ATOM 1789 O O . VAL A 1 232 ? 18.817 12.135 -17.313 1.00 98.19 232 VAL A O 1
ATOM 1792 N N . ALA A 1 233 ? 18.837 11.213 -19.362 1.00 98.44 233 ALA A N 1
ATOM 1793 C CA . ALA A 1 233 ? 17.470 11.607 -19.699 1.00 98.44 233 ALA A CA 1
ATOM 1794 C C . ALA A 1 233 ? 16.449 11.037 -18.699 1.00 98.44 233 ALA A C 1
ATOM 1796 O O . ALA A 1 233 ? 15.566 11.760 -18.221 1.00 98.44 233 ALA A O 1
ATOM 1797 N N . THR A 1 234 ? 16.609 9.766 -18.323 1.00 98.25 234 THR A N 1
ATOM 1798 C CA . THR A 1 234 ? 15.752 9.087 -17.345 1.00 98.25 234 THR A CA 1
ATOM 1799 C C . THR A 1 234 ? 15.877 9.719 -15.960 1.00 98.25 234 THR A C 1
ATOM 1801 O O . THR A 1 234 ? 14.855 10.054 -15.362 1.00 98.25 234 THR A O 1
ATOM 1804 N N . ILE A 1 235 ? 17.092 10.004 -15.478 1.00 98.31 235 ILE A N 1
ATOM 1805 C CA . ILE A 1 235 ? 17.330 10.667 -14.181 1.00 98.31 235 ILE A CA 1
ATOM 1806 C C . ILE A 1 235 ? 16.719 12.076 -14.154 1.00 98.31 235 ILE A C 1
ATOM 1808 O O . ILE A 1 235 ? 16.040 12.451 -13.191 1.00 98.31 235 ILE A O 1
ATOM 1812 N N . VAL A 1 236 ? 16.913 12.868 -15.214 1.00 98.38 236 VAL A N 1
ATOM 1813 C CA . VAL A 1 236 ? 16.340 14.220 -15.326 1.00 98.38 236 VAL A CA 1
ATOM 1814 C C . VAL A 1 236 ? 14.813 14.155 -15.296 1.00 98.38 236 VAL A C 1
ATOM 1816 O O . VAL A 1 236 ? 14.167 14.904 -14.546 1.00 98.38 236 VAL A O 1
ATOM 1819 N N . ARG A 1 237 ? 14.216 13.228 -16.056 1.00 98.25 237 ARG A N 1
ATOM 1820 C CA . ARG A 1 237 ? 12.763 13.051 -16.090 1.00 98.25 237 ARG A CA 1
ATOM 1821 C C . ARG A 1 237 ? 12.216 12.515 -14.769 1.00 98.25 237 ARG A C 1
ATOM 1823 O O . ARG A 1 237 ? 11.175 13.002 -14.316 1.00 98.25 237 ARG A O 1
ATOM 1830 N N . PHE A 1 238 ? 12.911 11.579 -14.129 1.00 97.75 238 PHE A N 1
ATOM 1831 C CA . PHE A 1 238 ? 12.570 11.052 -12.811 1.00 97.75 238 PHE A CA 1
ATOM 1832 C C . PHE A 1 238 ? 12.572 12.172 -11.773 1.00 97.75 238 PHE A C 1
ATOM 1834 O O . PHE A 1 238 ? 11.560 12.390 -11.113 1.00 97.75 238 PHE A O 1
ATOM 1841 N N . ARG A 1 239 ? 13.635 12.985 -11.704 1.00 97.88 239 ARG A N 1
ATOM 1842 C CA . ARG A 1 239 ? 13.709 14.160 -10.821 1.00 97.88 239 ARG A CA 1
ATOM 1843 C C . ARG A 1 239 ? 12.532 15.112 -11.035 1.00 97.88 239 ARG A C 1
ATOM 1845 O O . ARG A 1 239 ? 11.924 15.570 -10.063 1.00 97.88 239 ARG A O 1
ATOM 1852 N N . ALA A 1 240 ? 12.214 15.444 -12.287 1.00 97.62 240 ALA A N 1
ATOM 1853 C CA . ALA A 1 240 ? 11.105 16.341 -12.609 1.00 97.62 240 ALA A CA 1
ATOM 1854 C C . ALA A 1 240 ? 9.750 15.760 -12.170 1.00 97.62 240 ALA A C 1
ATOM 1856 O O . ALA A 1 240 ? 8.924 16.474 -11.597 1.00 97.62 240 ALA A O 1
ATOM 1857 N N . THR A 1 241 ? 9.546 14.464 -12.398 1.00 97.19 241 THR A N 1
ATOM 1858 C CA . THR A 1 241 ? 8.333 13.726 -12.023 1.00 97.19 241 THR A CA 1
ATOM 1859 C C . THR A 1 241 ? 8.202 13.632 -10.503 1.00 97.19 241 THR A C 1
ATOM 1861 O O . THR A 1 241 ? 7.189 14.047 -9.941 1.00 97.19 241 THR A O 1
ATOM 1864 N N . TYR A 1 242 ? 9.267 13.222 -9.814 1.00 97.06 242 TYR A N 1
ATOM 1865 C CA . TYR A 1 242 ? 9.322 13.080 -8.362 1.00 97.06 242 TYR A CA 1
ATOM 1866 C C . TYR A 1 242 ? 9.023 14.399 -7.644 1.00 97.06 242 TYR A C 1
ATOM 1868 O O . TYR A 1 242 ? 8.219 14.441 -6.715 1.00 97.06 242 TYR A O 1
ATOM 1876 N N . ARG A 1 243 ? 9.608 15.519 -8.092 1.00 96.06 243 ARG A N 1
ATOM 1877 C CA . ARG A 1 243 ? 9.346 16.840 -7.488 1.00 96.06 243 ARG A CA 1
ATOM 1878 C C . ARG A 1 243 ? 7.886 17.280 -7.613 1.00 96.06 243 ARG A C 1
ATOM 1880 O O . ARG A 1 243 ? 7.426 18.033 -6.754 1.00 96.06 243 ARG A O 1
ATOM 1887 N N . LYS A 1 244 ? 7.186 16.841 -8.664 1.00 96.12 244 LYS A N 1
ATOM 1888 C CA . LYS A 1 244 ? 5.760 17.127 -8.882 1.00 96.12 244 LYS A CA 1
ATOM 1889 C C . LYS A 1 244 ? 4.866 16.199 -8.059 1.00 96.12 244 LYS A C 1
ATOM 1891 O O . LYS A 1 244 ? 3.897 16.674 -7.478 1.00 96.12 244 LYS A O 1
ATOM 1896 N N . LEU A 1 245 ? 5.201 14.910 -7.973 1.00 95.62 245 LEU A N 1
ATOM 1897 C CA . LEU A 1 245 ? 4.434 13.933 -7.193 1.00 95.62 245 LEU A CA 1
ATOM 1898 C C . LEU A 1 245 ? 4.602 14.115 -5.681 1.00 95.62 245 LEU A C 1
ATOM 1900 O O . LEU A 1 245 ? 3.630 13.939 -4.942 1.00 95.62 245 LEU A O 1
ATOM 1904 N N . TYR A 1 246 ? 5.798 14.509 -5.233 1.00 95.38 246 TYR A N 1
ATOM 1905 C CA . TYR A 1 246 ? 6.183 14.599 -3.822 1.00 95.38 246 TYR A CA 1
ATOM 1906 C C . TYR A 1 246 ? 6.751 15.987 -3.475 1.00 95.38 246 TYR A C 1
ATOM 1908 O O . TYR A 1 246 ? 7.924 16.125 -3.105 1.00 95.38 246 TYR A O 1
ATOM 1916 N N . PRO A 1 247 ? 5.934 17.056 -3.540 1.00 94.12 247 PRO A N 1
ATOM 1917 C CA . PRO A 1 247 ? 6.405 18.426 -3.332 1.00 94.12 247 PRO A CA 1
ATOM 1918 C C . PRO A 1 247 ? 6.968 18.676 -1.926 1.00 94.12 247 PRO A C 1
ATOM 1920 O O . PRO A 1 247 ? 7.761 19.601 -1.758 1.00 94.12 247 PRO A O 1
ATOM 1923 N N . ARG A 1 248 ? 6.602 17.852 -0.933 1.00 92.38 248 ARG A N 1
ATOM 1924 C CA . ARG A 1 248 ? 7.116 17.915 0.447 1.00 92.38 248 ARG A CA 1
ATOM 1925 C C . ARG A 1 248 ? 8.430 17.151 0.656 1.00 92.38 248 ARG A C 1
ATOM 1927 O O . ARG A 1 248 ? 9.086 17.362 1.666 1.00 92.38 248 ARG A O 1
ATOM 1934 N N . GLN A 1 249 ? 8.841 16.304 -0.291 1.00 91.62 249 GLN A N 1
ATOM 1935 C CA . GLN A 1 249 ? 10.020 15.433 -0.174 1.00 91.62 249 GLN A CA 1
ATOM 1936 C C . GLN A 1 249 ? 11.063 15.696 -1.275 1.00 91.62 249 GLN A C 1
ATOM 1938 O O . GLN A 1 249 ? 11.737 14.790 -1.760 1.00 91.62 249 GLN A O 1
ATOM 1943 N N . ARG A 1 250 ? 11.232 16.961 -1.681 1.00 89.25 250 ARG A N 1
ATOM 1944 C CA . ARG A 1 250 ? 12.032 17.362 -2.858 1.00 89.25 250 ARG A CA 1
ATOM 1945 C C . ARG A 1 250 ? 13.504 16.940 -2.855 1.00 89.25 250 ARG A C 1
ATOM 1947 O O . ARG A 1 250 ? 14.142 17.111 -3.886 1.00 89.25 250 ARG A O 1
ATOM 1954 N N . LYS A 1 251 ? 14.072 16.474 -1.741 1.00 93.44 251 LYS A N 1
ATOM 1955 C CA . LYS A 1 251 ? 15.482 16.054 -1.660 1.00 93.44 251 LYS A CA 1
ATOM 1956 C C . LYS A 1 251 ? 15.674 14.536 -1.794 1.00 93.44 251 LYS A C 1
ATOM 1958 O O . LYS A 1 251 ? 16.761 14.130 -2.185 1.00 93.44 251 LYS A O 1
ATOM 1963 N N . ARG A 1 252 ? 14.640 13.716 -1.551 1.00 91.69 252 ARG A N 1
ATOM 1964 C CA . ARG A 1 252 ? 14.755 12.242 -1.504 1.00 91.69 252 ARG A CA 1
ATOM 1965 C C . ARG A 1 252 ? 15.083 11.617 -2.866 1.00 91.69 252 ARG A C 1
ATOM 1967 O O . ARG A 1 252 ? 15.800 10.627 -2.915 1.00 91.69 252 ARG A O 1
ATOM 1974 N N . TRP A 1 253 ? 14.698 12.262 -3.974 1.00 95.12 253 TRP A N 1
ATOM 1975 C CA . TRP A 1 253 ? 15.098 11.816 -5.319 1.00 95.12 253 TRP A CA 1
ATOM 1976 C C . TRP A 1 253 ? 16.619 11.765 -5.516 1.00 95.12 253 TRP A C 1
ATOM 1978 O O . TRP A 1 253 ? 17.058 11.068 -6.416 1.00 95.12 253 TRP A O 1
ATOM 1988 N N . ARG A 1 254 ? 17.425 12.496 -4.724 1.00 96.50 254 ARG A N 1
ATOM 1989 C CA . ARG A 1 254 ? 18.889 12.511 -4.876 1.00 96.50 254 ARG A CA 1
ATOM 1990 C C . ARG A 1 254 ? 19.507 11.145 -4.600 1.00 96.50 254 ARG A C 1
ATOM 1992 O O . ARG A 1 254 ? 20.375 10.744 -5.358 1.00 96.50 254 ARG A O 1
ATOM 1999 N N . GLY A 1 255 ? 19.039 10.448 -3.560 1.00 95.31 255 GLY A N 1
ATOM 2000 C CA . GLY A 1 255 ? 19.516 9.099 -3.241 1.00 95.31 255 GLY A CA 1
ATOM 2001 C C . GLY A 1 255 ? 19.222 8.135 -4.387 1.00 95.31 255 GLY A C 1
ATOM 2002 O O . GLY A 1 255 ? 20.135 7.529 -4.929 1.00 95.31 255 GLY A O 1
ATOM 2003 N N . HIS A 1 256 ? 17.969 8.101 -4.848 1.00 95.12 256 HIS A N 1
ATOM 2004 C CA . HIS A 1 256 ? 17.578 7.284 -6.000 1.00 95.12 256 HIS A CA 1
ATOM 2005 C C . HIS A 1 256 ? 18.308 7.681 -7.289 1.00 95.12 256 HIS A C 1
ATOM 2007 O O . HIS A 1 256 ? 18.777 6.818 -8.010 1.00 95.12 256 HIS A O 1
ATOM 2013 N N . GLY A 1 257 ? 18.460 8.977 -7.568 1.00 96.62 257 GLY A N 1
ATOM 2014 C CA . GLY A 1 257 ? 19.168 9.460 -8.754 1.00 96.62 257 GLY A CA 1
ATOM 2015 C C . GLY A 1 257 ? 20.657 9.111 -8.749 1.00 96.62 257 GLY A C 1
ATOM 2016 O O . GLY A 1 257 ? 21.212 8.859 -9.811 1.00 96.62 257 GLY A O 1
ATOM 2017 N N . LEU A 1 258 ? 21.289 9.066 -7.571 1.00 97.25 258 LEU A N 1
ATOM 2018 C CA . LEU A 1 258 ? 22.663 8.593 -7.423 1.00 97.25 258 LEU A CA 1
ATOM 2019 C C . LEU A 1 258 ? 22.754 7.084 -7.684 1.00 97.25 258 LEU A C 1
ATOM 2021 O O . LEU A 1 258 ? 23.621 6.661 -8.436 1.00 97.25 258 LEU A O 1
ATOM 2025 N N . MET A 1 259 ? 21.826 6.288 -7.144 1.00 96.50 259 MET A N 1
ATOM 2026 C CA . MET A 1 259 ? 21.763 4.847 -7.432 1.00 96.50 259 MET A CA 1
ATOM 2027 C C . MET A 1 259 ? 21.538 4.575 -8.926 1.00 96.50 259 MET A C 1
ATOM 2029 O O . MET A 1 259 ? 22.248 3.766 -9.508 1.00 96.50 259 MET A O 1
ATOM 2033 N N . MET A 1 260 ? 20.635 5.317 -9.576 1.00 97.06 260 MET A N 1
ATOM 2034 C CA . MET A 1 260 ? 20.396 5.240 -11.026 1.00 97.06 260 MET A CA 1
ATOM 2035 C C . MET A 1 260 ? 21.621 5.616 -11.864 1.00 97.06 260 MET A C 1
ATOM 2037 O O . MET A 1 260 ? 21.757 5.130 -12.980 1.00 97.06 260 MET A O 1
ATOM 2041 N N . LEU A 1 261 ? 22.489 6.502 -11.363 1.00 96.44 261 LEU A N 1
ATOM 2042 C CA . LEU A 1 261 ? 23.719 6.890 -12.058 1.00 96.44 261 LEU A CA 1
ATOM 2043 C C . LEU A 1 261 ? 24.744 5.748 -12.075 1.00 96.44 261 LEU A C 1
ATOM 2045 O O . LEU A 1 261 ? 25.507 5.631 -13.030 1.00 96.44 261 LEU A O 1
ATOM 2049 N N . PHE A 1 262 ? 24.760 4.924 -11.026 1.00 96.19 262 PHE A N 1
ATOM 2050 C CA . PHE A 1 262 ? 25.678 3.792 -10.891 1.00 96.19 262 PHE A CA 1
ATOM 2051 C C . PHE A 1 262 ? 25.077 2.458 -11.350 1.00 96.19 262 PHE A C 1
ATOM 2053 O O . PHE A 1 262 ? 25.824 1.525 -11.626 1.00 96.19 262 PHE A O 1
ATOM 2060 N N . SER A 1 263 ? 23.750 2.367 -11.462 1.00 95.62 263 SER A N 1
ATOM 2061 C CA . SER A 1 263 ? 23.032 1.169 -11.893 1.00 95.62 263 SER A CA 1
ATOM 2062 C C . SER A 1 263 ? 22.042 1.495 -13.018 1.00 95.62 263 SER A C 1
ATOM 2064 O O . SER A 1 263 ? 20.977 2.073 -12.769 1.00 95.62 263 SER A O 1
ATOM 2066 N N . PRO A 1 264 ? 22.331 1.078 -14.267 1.00 95.38 264 PRO A N 1
ATOM 2067 C CA . PRO A 1 264 ? 21.377 1.169 -15.370 1.00 95.38 264 PRO A CA 1
ATOM 2068 C C . PRO A 1 264 ? 20.053 0.448 -15.082 1.00 95.38 264 PRO A C 1
ATOM 2070 O O . PRO A 1 264 ? 19.008 0.877 -15.570 1.00 95.38 264 PRO A O 1
ATOM 2073 N N . MET A 1 265 ? 20.074 -0.618 -14.272 1.00 95.31 265 MET A N 1
ATOM 2074 C CA . MET A 1 265 ? 18.873 -1.390 -13.931 1.00 95.31 265 MET A CA 1
ATOM 2075 C C . MET A 1 265 ? 17.911 -0.560 -13.075 1.00 95.31 265 MET A C 1
ATOM 2077 O O . MET A 1 265 ? 16.726 -0.466 -13.392 1.00 95.31 265 MET A O 1
ATOM 2081 N N . GLU A 1 266 ? 18.433 0.172 -12.089 1.00 95.38 266 GLU A N 1
ATOM 2082 C CA . GLU A 1 266 ? 17.659 1.131 -11.287 1.00 95.38 266 GLU A CA 1
ATOM 2083 C C . GLU A 1 266 ? 17.054 2.250 -12.149 1.00 95.38 266 GLU A C 1
ATOM 2085 O O . GLU A 1 266 ? 15.916 2.677 -11.939 1.00 95.38 266 GLU A O 1
ATOM 2090 N N . ALA A 1 267 ? 17.789 2.724 -13.162 1.00 96.81 267 ALA A N 1
ATOM 2091 C CA . ALA A 1 267 ? 17.281 3.730 -14.092 1.00 96.81 267 ALA A CA 1
ATOM 2092 C C . ALA A 1 267 ? 16.135 3.181 -14.960 1.00 96.81 267 ALA A C 1
ATOM 2094 O O . ALA A 1 267 ? 15.101 3.837 -15.105 1.00 96.81 267 ALA A O 1
ATOM 2095 N N . ILE A 1 268 ? 16.258 1.953 -15.470 1.00 97.00 268 ILE A N 1
ATOM 2096 C CA . ILE A 1 268 ? 15.165 1.263 -16.168 1.00 97.00 268 ILE A CA 1
ATOM 2097 C C . ILE A 1 268 ? 13.931 1.142 -15.256 1.00 97.00 268 ILE A C 1
ATOM 2099 O O . ILE A 1 268 ? 12.812 1.374 -15.710 1.00 97.00 268 ILE A O 1
ATOM 2103 N N . ARG A 1 269 ? 14.110 0.869 -13.959 1.00 95.56 269 ARG A N 1
ATOM 2104 C CA . ARG A 1 269 ? 13.024 0.744 -12.964 1.00 95.56 269 ARG A CA 1
ATOM 2105 C C . ARG A 1 269 ? 12.592 2.072 -12.322 1.00 95.56 269 ARG A C 1
ATOM 2107 O O . ARG A 1 269 ? 11.784 2.081 -11.391 1.00 95.56 269 ARG A O 1
ATOM 2114 N N . ALA A 1 270 ? 13.045 3.222 -12.828 1.00 96.38 270 ALA A N 1
ATOM 2115 C CA . ALA A 1 270 ? 12.725 4.528 -12.242 1.00 96.38 270 ALA A CA 1
ATOM 2116 C C . ALA A 1 270 ? 11.212 4.814 -12.152 1.00 96.38 270 ALA A C 1
ATOM 2118 O O . ALA A 1 270 ? 10.765 5.572 -11.285 1.00 96.38 270 ALA A O 1
ATOM 2119 N N . TYR A 1 271 ? 10.414 4.210 -13.035 1.00 95.19 271 TYR A N 1
ATOM 2120 C CA . TYR A 1 271 ? 8.957 4.307 -13.005 1.00 95.19 271 TYR A CA 1
ATOM 2121 C C . TYR A 1 271 ? 8.335 3.648 -11.758 1.00 95.19 271 TYR A C 1
ATOM 2123 O O . TYR A 1 271 ? 7.467 4.260 -11.130 1.00 95.19 271 TYR A O 1
ATOM 2131 N N . ASP A 1 272 ? 8.826 2.477 -11.341 1.00 93.94 272 ASP A N 1
ATOM 2132 C CA . ASP A 1 272 ? 8.375 1.780 -10.126 1.00 93.94 272 ASP A CA 1
ATOM 2133 C C . ASP A 1 272 ? 8.778 2.516 -8.851 1.00 93.94 272 ASP A C 1
ATOM 2135 O O . ASP A 1 272 ? 8.008 2.652 -7.899 1.00 93.94 272 ASP A O 1
ATOM 2139 N N . LEU A 1 273 ? 9.990 3.071 -8.839 1.00 94.00 273 LEU A N 1
ATOM 2140 C CA . LEU A 1 273 ? 10.440 3.896 -7.723 1.00 94.00 273 LEU A CA 1
ATOM 2141 C C . LEU A 1 273 ? 9.536 5.123 -7.534 1.00 94.00 273 LEU A C 1
ATOM 2143 O O . LEU A 1 273 ? 9.319 5.575 -6.410 1.00 94.00 273 LEU A O 1
ATOM 2147 N N . ALA A 1 274 ? 8.971 5.656 -8.623 1.00 95.50 274 ALA A N 1
ATOM 2148 C CA . ALA A 1 274 ? 8.041 6.775 -8.560 1.00 95.50 274 ALA A CA 1
ATOM 2149 C C . ALA A 1 274 ? 6.640 6.384 -8.050 1.00 95.50 274 ALA A C 1
ATOM 2151 O O . ALA A 1 274 ? 5.979 7.252 -7.471 1.00 95.50 274 ALA A O 1
ATOM 2152 N N . SER A 1 275 ? 6.172 5.141 -8.238 1.00 95.00 275 SER A N 1
ATOM 2153 C CA . SER A 1 275 ? 4.862 4.668 -7.739 1.00 95.00 275 SER A CA 1
ATOM 2154 C C . SER A 1 275 ? 4.863 4.241 -6.283 1.00 95.00 275 SER A C 1
ATOM 2156 O O . SER A 1 275 ? 3.808 4.307 -5.653 1.00 95.00 275 SER A O 1
ATOM 2158 N N . ARG A 1 276 ? 6.010 3.822 -5.741 1.00 92.94 276 ARG A N 1
ATOM 2159 C CA . ARG A 1 276 ? 6.089 3.164 -4.428 1.00 92.94 276 ARG A CA 1
ATOM 2160 C C . ARG A 1 276 ? 5.391 3.922 -3.292 1.00 92.94 276 ARG A C 1
ATOM 2162 O O . ARG A 1 276 ? 4.717 3.303 -2.482 1.00 92.94 276 ARG A O 1
ATOM 2169 N N . GLU A 1 277 ? 5.513 5.251 -3.243 1.00 93.81 277 GLU A N 1
ATOM 2170 C CA . GLU A 1 277 ? 4.855 6.096 -2.227 1.00 93.81 277 GLU A CA 1
ATOM 2171 C C . GLU A 1 277 ? 3.632 6.860 -2.762 1.00 93.81 277 GLU A C 1
ATOM 2173 O O . GLU A 1 277 ? 3.085 7.728 -2.079 1.00 93.81 277 GLU A O 1
ATOM 2178 N N . ALA A 1 278 ? 3.208 6.614 -4.005 1.00 96.00 278 ALA A N 1
ATOM 2179 C CA . ALA A 1 278 ? 2.235 7.480 -4.669 1.00 96.00 278 ALA A CA 1
ATOM 2180 C C . ALA A 1 278 ? 0.863 7.425 -3.986 1.00 96.00 278 ALA A C 1
ATOM 2182 O O . ALA A 1 278 ? 0.153 8.441 -3.982 1.00 96.00 278 ALA A O 1
ATOM 2183 N N . PHE A 1 279 ? 0.553 6.270 -3.388 1.00 97.12 279 PHE A N 1
ATOM 2184 C CA . PHE A 1 279 ? -0.747 5.922 -2.826 1.00 97.12 279 PHE A CA 1
ATOM 2185 C C . PHE A 1 279 ? -0.698 5.466 -1.360 1.00 97.12 279 PHE A C 1
ATOM 2187 O O . PHE A 1 279 ? -1.725 5.071 -0.821 1.00 97.12 279 PHE A O 1
ATOM 2194 N N . SER A 1 280 ? 0.453 5.569 -0.687 1.00 95.88 280 SER A N 1
ATOM 2195 C CA . SER A 1 280 ? 0.625 5.082 0.693 1.00 95.88 280 SER A CA 1
ATOM 2196 C C . SER A 1 280 ? -0.216 5.834 1.737 1.00 95.88 280 SER A C 1
ATOM 2198 O O . SER A 1 280 ? -0.419 5.343 2.844 1.00 95.88 280 SER A O 1
ATOM 2200 N N . GLU A 1 281 ? -0.725 7.026 1.407 1.00 96.75 281 GLU A N 1
ATOM 2201 C CA . GLU A 1 281 ? -1.623 7.806 2.273 1.00 96.75 281 GLU A CA 1
ATOM 2202 C C . GLU A 1 281 ? -3.100 7.368 2.189 1.00 96.75 281 GLU A C 1
ATOM 2204 O O . GLU A 1 281 ? -3.906 7.864 2.977 1.00 96.75 281 GLU A O 1
ATOM 2209 N N . PHE A 1 282 ? -3.469 6.489 1.254 1.00 98.06 282 PHE A N 1
ATOM 2210 C CA . PHE A 1 282 ? -4.863 6.143 0.964 1.00 98.06 282 PHE A CA 1
ATOM 2211 C C . PHE A 1 282 ? -5.225 4.725 1.381 1.00 98.06 282 PHE A C 1
ATOM 2213 O O . PHE A 1 282 ? -4.364 3.865 1.544 1.00 98.06 282 PHE A O 1
ATOM 2220 N N . ASP A 1 283 ? -6.523 4.500 1.540 1.00 97.81 283 ASP A N 1
ATOM 2221 C CA . ASP A 1 283 ? -7.066 3.186 1.835 1.00 97.81 283 ASP A CA 1
ATOM 2222 C C . ASP A 1 283 ? -6.928 2.212 0.645 1.00 97.81 283 ASP A C 1
ATOM 2224 O O . ASP A 1 283 ? -7.177 2.624 -0.497 1.00 97.81 283 ASP A O 1
ATOM 2228 N N . PRO A 1 284 ? -6.557 0.934 0.868 1.00 97.81 284 PRO A N 1
ATOM 2229 C CA . PRO A 1 284 ? -6.426 -0.038 -0.210 1.00 97.81 284 PRO A CA 1
ATOM 2230 C C . PRO A 1 284 ? -7.681 -0.239 -1.058 1.00 97.81 284 PRO A C 1
ATOM 2232 O O . PRO A 1 284 ? -7.546 -0.373 -2.273 1.00 97.81 284 PRO A O 1
ATOM 2235 N N . LEU A 1 285 ? -8.884 -0.195 -0.479 1.00 98.38 285 LEU A N 1
ATOM 2236 C CA . LEU A 1 285 ? -10.118 -0.375 -1.246 1.00 98.38 285 LEU A CA 1
ATOM 2237 C C . LEU A 1 285 ? -10.351 0.787 -2.216 1.00 98.38 285 LEU A C 1
ATOM 2239 O O . LEU A 1 285 ? -10.634 0.580 -3.395 1.00 98.38 285 LEU A O 1
ATOM 2243 N N . GLY A 1 286 ? -10.151 2.020 -1.752 1.00 98.31 286 GLY A N 1
ATOM 2244 C CA . GLY A 1 286 ? -10.272 3.192 -2.617 1.00 98.31 286 GLY A CA 1
ATOM 2245 C C . GLY A 1 286 ? -9.212 3.220 -3.727 1.00 98.31 286 GLY A C 1
ATOM 2246 O O . GLY A 1 286 ? -9.499 3.644 -4.846 1.00 98.31 286 GLY A O 1
ATOM 2247 N N . VAL A 1 287 ? -7.993 2.736 -3.453 1.00 98.31 287 VAL A N 1
ATOM 2248 C CA . VAL A 1 287 ? -6.946 2.582 -4.481 1.00 98.31 287 VAL A CA 1
ATOM 2249 C C . VAL A 1 287 ? -7.318 1.492 -5.488 1.00 98.31 287 VAL A C 1
ATOM 2251 O O . VAL A 1 287 ? -7.138 1.705 -6.687 1.00 98.31 287 VAL A O 1
ATOM 2254 N N . ALA A 1 288 ? -7.882 0.369 -5.032 1.00 98.19 288 ALA A N 1
ATOM 2255 C CA . ALA A 1 288 ? -8.385 -0.680 -5.913 1.00 98.19 288 ALA A CA 1
ATOM 2256 C C . ALA A 1 288 ? -9.469 -0.138 -6.854 1.00 98.19 288 ALA A C 1
ATOM 2258 O O . ALA A 1 288 ? -9.393 -0.382 -8.052 1.00 98.19 288 ALA A O 1
ATOM 2259 N N . TYR A 1 289 ? -10.401 0.673 -6.348 1.00 98.25 289 TYR A N 1
ATOM 2260 C CA . TYR A 1 289 ? -11.445 1.302 -7.165 1.00 98.25 289 TYR A CA 1
ATOM 2261 C C . TYR A 1 289 ? -10.881 2.155 -8.304 1.00 98.25 289 TYR A C 1
ATOM 2263 O O . TYR A 1 289 ? -11.398 2.133 -9.415 1.00 98.25 289 TYR A O 1
ATOM 2271 N N . ALA A 1 290 ? -9.797 2.886 -8.044 1.00 97.75 290 ALA A N 1
ATOM 2272 C CA . ALA A 1 290 ? -9.218 3.779 -9.037 1.00 97.75 290 ALA A CA 1
ATOM 2273 C C . ALA A 1 290 ? -8.255 3.092 -10.026 1.00 97.75 290 ALA A C 1
ATOM 2275 O O . ALA A 1 290 ? -7.980 3.666 -11.077 1.00 97.75 290 ALA A O 1
ATOM 2276 N N . LEU A 1 291 ? -7.700 1.919 -9.692 1.00 96.56 291 LEU A N 1
ATOM 2277 C CA . LEU A 1 291 ? -6.667 1.249 -10.501 1.00 96.56 291 LEU A CA 1
ATOM 2278 C C . LEU A 1 291 ? -7.109 -0.082 -11.119 1.00 96.56 291 LEU A C 1
ATOM 2280 O O . LEU A 1 291 ? -6.586 -0.473 -12.163 1.00 96.56 291 LEU A O 1
ATOM 2284 N N . CYS A 1 292 ? -7.993 -0.822 -10.454 1.00 97.38 292 CYS A N 1
ATOM 2285 C CA . CYS A 1 292 ? -8.285 -2.211 -10.786 1.00 97.38 292 CYS A CA 1
ATOM 2286 C C . CYS A 1 292 ? -9.557 -2.341 -11.635 1.00 97.38 292 CYS A C 1
ATOM 2288 O O . CYS A 1 292 ? -10.477 -1.532 -11.510 1.00 97.38 292 CYS A O 1
ATOM 2290 N N . PRO A 1 293 ? -9.656 -3.389 -12.472 1.00 96.31 293 PRO A N 1
ATOM 2291 C CA . PRO A 1 293 ? -10.914 -3.746 -13.115 1.00 96.31 293 PRO A CA 1
ATOM 2292 C C . PRO A 1 293 ? -11.966 -4.179 -12.078 1.00 96.31 293 PRO A C 1
ATOM 2294 O O . PRO A 1 293 ? -11.630 -4.620 -10.977 1.00 96.31 293 PRO A O 1
ATOM 2297 N N . SER A 1 294 ? -13.248 -4.123 -12.447 1.00 96.25 294 SER A N 1
ATOM 2298 C CA . SER A 1 294 ? -14.376 -4.336 -11.525 1.00 96.25 294 SER A CA 1
ATOM 2299 C C . SER A 1 294 ? -14.363 -5.685 -10.792 1.00 96.25 294 SER A C 1
ATOM 2301 O O . SER A 1 294 ? -14.759 -5.741 -9.631 1.00 96.25 294 SER A O 1
ATOM 2303 N N . HIS A 1 295 ? -13.894 -6.768 -11.425 1.00 95.81 295 HIS A N 1
ATOM 2304 C CA . HIS A 1 295 ? -13.796 -8.083 -10.770 1.00 95.81 295 HIS A CA 1
ATOM 2305 C C . HIS A 1 295 ? -12.767 -8.081 -9.630 1.00 95.81 295 HIS A C 1
ATOM 2307 O O . HIS A 1 295 ? -13.023 -8.604 -8.549 1.00 95.81 295 HIS A O 1
ATOM 2313 N N . GLU A 1 296 ? -11.620 -7.441 -9.851 1.00 96.62 296 GLU A N 1
ATOM 2314 C CA . GLU A 1 296 ? -10.552 -7.347 -8.860 1.00 96.62 296 GLU A CA 1
ATOM 2315 C C . GLU A 1 296 ? -10.930 -6.361 -7.745 1.00 96.62 296 GLU A C 1
ATOM 2317 O O . GLU A 1 296 ? -10.648 -6.613 -6.575 1.00 96.62 296 GLU A O 1
ATOM 2322 N N . LEU A 1 297 ? -11.651 -5.283 -8.079 1.00 97.69 297 LEU A N 1
ATOM 2323 C CA . LEU A 1 297 ? -12.267 -4.401 -7.087 1.00 97.69 297 LEU A CA 1
ATOM 2324 C C . LEU A 1 297 ? -13.221 -5.174 -6.167 1.00 97.69 297 LEU A C 1
ATOM 2326 O O . LEU A 1 297 ? -13.088 -5.070 -4.951 1.00 97.69 297 LEU A O 1
ATOM 2330 N N . ARG A 1 298 ? -14.150 -5.967 -6.722 1.00 97.19 298 ARG A N 1
ATOM 2331 C CA . ARG A 1 298 ? -15.092 -6.774 -5.923 1.00 97.19 298 ARG A CA 1
ATOM 2332 C C . ARG A 1 298 ? -14.358 -7.749 -5.006 1.00 97.19 298 ARG A C 1
ATOM 2334 O O . ARG A 1 298 ? -14.705 -7.842 -3.834 1.00 97.19 298 ARG A O 1
ATOM 2341 N N . ARG A 1 299 ? -13.302 -8.403 -5.502 1.00 96.38 299 ARG A N 1
ATOM 2342 C CA . ARG A 1 299 ? -12.436 -9.275 -4.695 1.00 96.38 299 ARG A CA 1
ATOM 2343 C C . ARG A 1 299 ? -11.813 -8.530 -3.508 1.00 96.38 299 ARG A C 1
ATOM 2345 O O . ARG A 1 299 ? -11.826 -9.043 -2.395 1.00 96.38 299 ARG A O 1
ATOM 2352 N N . ILE A 1 300 ? -11.291 -7.320 -3.714 1.00 97.50 300 ILE A N 1
ATOM 2353 C CA . ILE A 1 300 ? -10.696 -6.523 -2.627 1.00 97.50 300 ILE A CA 1
ATOM 2354 C C . ILE A 1 300 ? -11.755 -5.983 -1.665 1.00 97.50 300 ILE A C 1
ATOM 2356 O O . ILE A 1 300 ? -11.541 -6.021 -0.456 1.00 97.50 300 ILE A O 1
ATOM 2360 N N . ALA A 1 301 ? -12.899 -5.528 -2.177 1.00 97.75 301 ALA A N 1
ATOM 2361 C CA . ALA A 1 301 ? -14.030 -5.102 -1.358 1.00 97.75 301 ALA A CA 1
ATOM 2362 C C . ALA A 1 301 ? -14.471 -6.223 -0.415 1.00 97.75 301 ALA A C 1
ATOM 2364 O O . ALA A 1 301 ? -14.658 -5.986 0.771 1.00 97.75 301 ALA A O 1
ATOM 2365 N N . ARG A 1 302 ? -14.535 -7.453 -0.926 1.00 96.88 302 ARG A N 1
ATOM 2366 C CA . ARG A 1 302 ? -14.880 -8.648 -0.161 1.00 96.88 302 ARG A CA 1
ATOM 2367 C C . ARG A 1 302 ? -13.915 -8.935 0.976 1.00 96.88 302 ARG A C 1
ATOM 2369 O O . ARG A 1 302 ? -14.360 -9.071 2.106 1.00 96.88 302 ARG A O 1
ATOM 2376 N N . ILE A 1 303 ? -12.608 -8.882 0.720 1.00 96.19 303 ILE A N 1
ATOM 2377 C CA . ILE A 1 303 ? -11.582 -9.021 1.768 1.00 96.19 303 ILE A CA 1
ATOM 2378 C C . ILE A 1 303 ? -11.735 -7.941 2.851 1.00 96.19 303 ILE A C 1
ATOM 2380 O O . ILE A 1 303 ? -11.610 -8.228 4.039 1.00 96.19 303 ILE A O 1
ATOM 2384 N N . VAL A 1 304 ? -12.004 -6.694 2.455 1.00 97.00 304 VAL A N 1
ATOM 2385 C CA . VAL A 1 304 ? -12.142 -5.565 3.389 1.00 97.00 304 VAL A CA 1
ATOM 2386 C C . VAL A 1 304 ? -13.418 -5.678 4.224 1.00 97.00 304 VAL A C 1
ATOM 2388 O O . VAL A 1 304 ? -13.361 -5.489 5.435 1.00 97.00 304 VAL A O 1
ATOM 2391 N N . VAL A 1 305 ? -14.552 -6.015 3.608 1.00 97.69 305 VAL A N 1
ATOM 2392 C CA . VAL A 1 305 ? -15.828 -6.208 4.313 1.00 97.69 305 VAL A CA 1
ATOM 2393 C C . VAL A 1 305 ? -15.745 -7.393 5.268 1.00 97.69 305 VAL A C 1
ATOM 2395 O O . VAL A 1 305 ? -16.115 -7.265 6.432 1.00 97.69 305 VAL A O 1
ATOM 2398 N N . ALA A 1 306 ? -15.171 -8.505 4.815 1.00 96.69 306 ALA A N 1
ATOM 2399 C CA . ALA A 1 306 ? -14.948 -9.682 5.638 1.00 96.69 306 ALA A CA 1
ATOM 2400 C C . ALA A 1 306 ? -14.042 -9.380 6.849 1.00 96.69 306 ALA A C 1
ATOM 2402 O O . ALA A 1 306 ? -14.272 -9.893 7.944 1.00 96.69 306 ALA A O 1
ATOM 2403 N N . ASP A 1 307 ? -13.045 -8.498 6.693 1.00 95.75 307 ASP A N 1
ATOM 2404 C CA . ASP A 1 307 ? -12.222 -8.018 7.808 1.00 95.75 307 ASP A CA 1
ATOM 2405 C C . ASP A 1 307 ? -12.992 -7.133 8.798 1.00 95.75 307 ASP A C 1
ATOM 2407 O O . ASP A 1 307 ? -12.759 -7.227 10.004 1.00 95.75 307 ASP A O 1
ATOM 2411 N N . CYS A 1 308 ? -13.911 -6.299 8.307 1.00 95.56 308 CYS A N 1
ATOM 2412 C CA . CYS A 1 308 ? -14.780 -5.477 9.146 1.00 95.56 308 CYS A CA 1
ATOM 2413 C C . CYS A 1 308 ? -15.786 -6.316 9.952 1.00 95.56 308 CYS A C 1
ATOM 2415 O O . CYS A 1 308 ? -15.999 -6.027 11.128 1.00 95.56 308 CYS A O 1
ATOM 2417 N N . GLU A 1 309 ? -16.384 -7.340 9.336 1.00 96.38 309 GLU A N 1
ATOM 2418 C CA . GLU A 1 309 ? -17.432 -8.181 9.940 1.00 96.38 309 GLU A CA 1
ATOM 2419 C C . GLU A 1 309 ? -16.863 -9.262 10.856 1.00 96.38 309 GLU A C 1
ATOM 2421 O O . GLU A 1 309 ? -17.390 -9.512 11.940 1.00 96.38 309 GLU A O 1
ATOM 2426 N N . HIS A 1 310 ? -15.750 -9.867 10.447 1.00 95.50 310 HIS A N 1
ATOM 2427 C CA . HIS A 1 310 ? -15.113 -10.970 11.154 1.00 95.50 310 HIS A CA 1
ATOM 2428 C C . HIS A 1 310 ? -13.656 -10.627 11.450 1.00 95.50 310 HIS A C 1
ATOM 2430 O O . HIS A 1 310 ? -12.743 -11.250 10.895 1.00 95.50 310 HIS A O 1
ATOM 2436 N N . PRO A 1 311 ? -13.398 -9.608 12.287 1.00 92.75 311 PRO A N 1
ATOM 2437 C CA . PRO A 1 311 ? -12.044 -9.219 12.605 1.00 92.75 311 PRO A CA 1
ATOM 2438 C C . PRO A 1 311 ? -11.300 -10.333 13.333 1.00 92.75 311 PRO A C 1
ATOM 2440 O O . PRO A 1 311 ? -11.843 -10.988 14.218 1.00 92.75 311 PRO A O 1
ATOM 2443 N N . VAL A 1 312 ? -10.017 -10.484 13.022 1.00 87.44 312 VAL A N 1
ATOM 2444 C CA . VAL A 1 312 ? -9.141 -11.348 13.812 1.00 87.44 312 VAL A CA 1
ATOM 2445 C C . VAL A 1 312 ? -8.865 -10.633 15.123 1.00 87.44 312 VAL A C 1
ATOM 2447 O O . VAL A 1 312 ? -8.277 -9.548 15.139 1.00 87.44 312 VAL A O 1
ATOM 2450 N N . VAL A 1 313 ? -9.345 -11.222 16.211 1.00 71.88 313 VAL A N 1
ATOM 2451 C CA . VAL A 1 313 ? -8.986 -10.811 17.564 1.00 71.88 313 VAL A CA 1
ATOM 2452 C C . VAL A 1 313 ? -7.707 -11.560 17.902 1.00 71.88 313 VAL A C 1
ATOM 2454 O O . VAL A 1 313 ? -7.692 -12.787 17.971 1.00 71.88 313 VAL A O 1
ATOM 2457 N N . GLU A 1 314 ? -6.604 -10.828 18.017 1.00 69.94 314 GLU A N 1
ATOM 2458 C CA . GLU A 1 314 ? -5.350 -11.414 18.474 1.00 69.94 314 GLU A CA 1
ATOM 2459 C C . GLU A 1 314 ? -5.531 -11.840 19.936 1.00 69.94 314 GLU A C 1
ATOM 2461 O O . GLU A 1 314 ? -6.045 -11.070 20.741 1.00 69.94 314 GLU A O 1
ATOM 2466 N N . GLN A 1 315 ? -5.121 -13.062 20.284 1.00 60.41 315 GLN A N 1
ATOM 2467 C CA . GLN A 1 315 ? -5.163 -13.551 21.670 1.00 60.41 315 GLN A CA 1
ATOM 2468 C C . GLN A 1 315 ? -4.102 -12.890 22.566 1.00 60.41 315 GLN A C 1
ATOM 2470 O O . GLN A 1 315 ? -4.056 -13.160 23.762 1.00 60.41 315 GLN A O 1
ATOM 2475 N N . ALA A 1 316 ? -3.227 -12.052 21.997 1.00 67.94 316 ALA A N 1
ATOM 2476 C CA . ALA A 1 316 ? -2.285 -11.267 22.775 1.00 67.94 316 ALA A CA 1
ATOM 2477 C C . ALA A 1 316 ? -3.061 -10.292 23.670 1.00 67.94 316 ALA A C 1
ATOM 2479 O O . ALA A 1 316 ? -3.909 -9.546 23.182 1.00 67.94 316 ALA A O 1
ATOM 2480 N N . GLU A 1 317 ? -2.747 -10.295 24.965 1.00 76.88 317 GLU A N 1
ATOM 2481 C CA . GLU A 1 317 ? -3.333 -9.393 25.954 1.00 76.88 317 GLU A CA 1
ATOM 2482 C C . GLU A 1 317 ? -2.990 -7.939 25.594 1.00 76.88 317 GLU A C 1
ATOM 2484 O O . GLU A 1 317 ? -1.927 -7.412 25.930 1.00 76.88 317 GLU A O 1
ATOM 2489 N N . LEU A 1 318 ? -3.878 -7.284 24.845 1.00 83.94 318 LEU A N 1
ATOM 2490 C CA . LEU A 1 318 ? -3.831 -5.842 24.666 1.00 83.94 318 LEU A CA 1
ATOM 2491 C C . LEU A 1 318 ? -4.214 -5.186 25.992 1.00 83.94 318 LEU A C 1
ATOM 2493 O O . LEU A 1 318 ? -5.168 -5.599 26.649 1.00 83.94 318 LEU A O 1
ATOM 2497 N N . ASP A 1 319 ? -3.511 -4.113 26.356 1.00 89.06 319 ASP A N 1
ATOM 2498 C CA . ASP A 1 319 ? -3.990 -3.224 27.412 1.00 89.06 319 ASP A CA 1
ATOM 2499 C C . ASP A 1 319 ? -5.421 -2.761 27.086 1.00 89.06 319 ASP A C 1
ATOM 2501 O O . ASP A 1 319 ? -5.733 -2.426 25.937 1.00 89.06 319 ASP A O 1
ATOM 2505 N N . ALA A 1 320 ? -6.287 -2.693 28.097 1.00 92.56 320 ALA A N 1
ATOM 2506 C CA . ALA A 1 320 ? -7.701 -2.373 27.914 1.00 92.56 320 ALA A CA 1
ATOM 2507 C C . ALA A 1 320 ? -7.920 -1.022 27.200 1.00 92.56 320 ALA A C 1
ATOM 2509 O O . ALA A 1 320 ? -8.885 -0.855 26.450 1.00 92.56 320 ALA A O 1
ATOM 2510 N N . ARG A 1 321 ? -7.013 -0.044 27.374 1.00 94.62 321 ARG A N 1
ATOM 2511 C CA . ARG A 1 321 ? -7.096 1.249 26.671 1.00 94.62 321 ARG A CA 1
ATOM 2512 C C . ARG A 1 321 ? -6.710 1.106 25.204 1.00 94.62 321 ARG A C 1
ATOM 2514 O O . ARG A 1 321 ? -7.328 1.749 24.351 1.00 94.62 321 ARG A O 1
ATOM 2521 N N . ALA A 1 322 ? -5.714 0.275 24.894 1.00 92.38 322 ALA A N 1
ATOM 2522 C CA . ALA A 1 322 ? -5.344 -0.047 23.518 1.00 92.38 322 ALA A CA 1
ATOM 2523 C C . ALA A 1 322 ? -6.505 -0.740 22.793 1.00 92.38 322 ALA A C 1
ATOM 2525 O O . ALA A 1 322 ? -6.890 -0.303 21.707 1.00 92.38 322 ALA A O 1
ATOM 2526 N N . GLU A 1 323 ? -7.114 -1.749 23.419 1.00 92.62 323 GLU A N 1
ATOM 2527 C CA . GLU A 1 323 ? -8.270 -2.464 22.873 1.00 92.62 323 GLU A CA 1
ATOM 2528 C C . GLU A 1 323 ? -9.451 -1.514 22.622 1.00 92.62 323 GLU A C 1
ATOM 2530 O O . GLU A 1 323 ? -9.967 -1.438 21.502 1.00 92.62 323 GLU A O 1
ATOM 2535 N N . ALA A 1 324 ? -9.825 -0.702 23.617 1.00 94.94 324 ALA A N 1
ATOM 2536 C CA . ALA A 1 324 ? -10.890 0.288 23.474 1.00 94.94 324 ALA A CA 1
ATOM 2537 C C . ALA A 1 324 ? -10.606 1.287 22.337 1.00 94.94 324 ALA A C 1
ATOM 2539 O O . ALA A 1 324 ? -11.510 1.633 21.571 1.00 94.94 324 ALA A O 1
ATOM 2540 N N . THR A 1 325 ? -9.346 1.706 22.180 1.00 95.88 325 THR A N 1
ATOM 2541 C CA . THR A 1 325 ? -8.902 2.596 21.096 1.00 95.88 325 THR A CA 1
ATOM 2542 C C . THR A 1 325 ? -9.072 1.945 19.726 1.00 95.88 325 THR A C 1
ATOM 2544 O O . THR A 1 325 ? -9.592 2.572 18.798 1.00 95.88 325 THR A O 1
ATOM 2547 N N . VAL A 1 326 ? -8.667 0.681 19.590 1.00 94.12 326 VAL A N 1
ATOM 2548 C CA . VAL A 1 326 ? -8.802 -0.095 18.349 1.00 94.12 326 VAL A CA 1
ATOM 2549 C C . VAL A 1 326 ? -10.272 -0.298 17.995 1.00 94.12 326 VAL A C 1
ATOM 2551 O O . VAL A 1 326 ? -10.666 -0.018 16.863 1.00 94.12 326 VAL A O 1
ATOM 2554 N N . LEU A 1 327 ? -11.109 -0.699 18.955 1.00 94.94 327 LEU A N 1
ATOM 2555 C CA . LEU A 1 327 ? -12.549 -0.885 18.755 1.00 94.94 327 LEU A CA 1
ATOM 2556 C C . LEU A 1 327 ? -13.261 0.426 18.401 1.00 94.94 327 LEU A C 1
ATOM 2558 O O . LEU A 1 327 ? -14.140 0.453 17.534 1.00 94.94 327 LEU A O 1
ATOM 2562 N N . TRP A 1 328 ? -12.887 1.535 19.047 1.00 97.38 328 TRP A N 1
ATOM 2563 C CA . TRP A 1 328 ? -13.397 2.859 18.697 1.00 97.38 328 TRP A CA 1
ATOM 2564 C C . TRP A 1 328 ? -13.056 3.193 17.244 1.00 97.38 328 TRP A C 1
ATOM 2566 O O . TRP A 1 328 ? -13.959 3.499 16.463 1.00 97.38 328 TRP A O 1
ATOM 2576 N N . TYR A 1 329 ? -11.784 3.070 16.856 1.00 97.25 329 TYR A N 1
ATOM 2577 C CA . TYR A 1 329 ? -11.328 3.404 15.508 1.00 97.25 329 TYR A CA 1
ATOM 2578 C C . TYR A 1 329 ? -11.965 2.503 14.445 1.00 97.25 329 TYR A C 1
ATOM 2580 O O . TYR A 1 329 ? -12.457 3.006 13.432 1.00 97.25 329 TYR A O 1
ATOM 2588 N N . ARG A 1 330 ? -12.041 1.192 14.709 1.00 96.38 330 ARG A N 1
ATOM 2589 C CA . ARG A 1 330 ? -12.660 0.202 13.819 1.00 96.38 330 ARG A CA 1
ATOM 2590 C C . ARG A 1 330 ? -14.107 0.551 13.495 1.00 96.38 330 ARG A C 1
ATOM 2592 O O . ARG A 1 330 ? -14.460 0.544 12.324 1.00 96.38 330 ARG A O 1
ATOM 2599 N N . ARG A 1 331 ? -14.922 0.936 14.483 1.00 97.69 331 ARG A N 1
ATOM 2600 C CA . ARG A 1 331 ? -16.327 1.325 14.243 1.00 97.69 331 ARG A CA 1
ATOM 2601 C C . ARG A 1 331 ? -16.461 2.514 13.289 1.00 97.69 331 ARG A C 1
ATOM 2603 O O . ARG A 1 331 ? -17.338 2.523 12.435 1.00 97.69 331 ARG A O 1
ATOM 2610 N N . ARG A 1 332 ? -15.593 3.527 13.409 1.00 97.94 332 ARG A N 1
ATOM 2611 C CA . ARG A 1 332 ? -15.609 4.685 12.488 1.00 97.94 332 ARG A CA 1
ATOM 2612 C C . ARG A 1 332 ? -15.108 4.311 11.103 1.00 97.94 332 ARG A C 1
ATOM 2614 O O . ARG A 1 332 ? -15.583 4.858 10.111 1.00 97.94 332 ARG A O 1
ATOM 2621 N N . TYR A 1 333 ? -14.123 3.424 11.054 1.00 97.50 333 TYR A N 1
ATOM 2622 C CA . TYR A 1 333 ? -13.593 2.911 9.808 1.00 97.50 333 TYR A CA 1
ATOM 2623 C C . TYR A 1 333 ? -14.649 2.094 9.049 1.00 97.50 333 TYR A C 1
ATOM 2625 O O . TYR A 1 333 ? -14.909 2.402 7.892 1.00 97.50 333 TYR A O 1
ATOM 2633 N N . ASP A 1 334 ? -15.325 1.152 9.710 1.00 97.88 334 ASP A N 1
ATOM 2634 C CA . ASP A 1 334 ? -16.413 0.342 9.139 1.00 97.88 334 ASP A CA 1
ATOM 2635 C C . ASP A 1 334 ? -17.554 1.221 8.597 1.00 97.88 334 ASP A C 1
ATOM 2637 O O . ASP A 1 334 ? -17.905 1.132 7.423 1.00 97.88 334 ASP A O 1
ATOM 2641 N N . ALA A 1 335 ? -18.007 2.209 9.379 1.00 98.19 335 ALA A N 1
ATOM 2642 C CA . ALA A 1 335 ? -18.996 3.192 8.921 1.00 98.19 335 ALA A CA 1
ATOM 2643 C C . ALA A 1 335 ? -18.512 4.060 7.737 1.00 98.19 335 ALA A C 1
ATOM 2645 O O . ALA A 1 335 ? -19.309 4.676 7.022 1.00 98.19 335 ALA A O 1
ATOM 2646 N N . ARG A 1 336 ? -17.194 4.194 7.523 1.00 98.19 336 ARG A N 1
ATOM 2647 C CA . ARG A 1 336 ? -16.663 4.853 6.321 1.00 98.19 336 ARG A CA 1
ATOM 2648 C C . ARG A 1 336 ? -16.567 3.888 5.144 1.00 98.19 336 ARG A C 1
ATOM 2650 O O . ARG A 1 336 ? -16.815 4.339 4.030 1.00 98.19 336 ARG A O 1
ATOM 2657 N N . ILE A 1 337 ? -16.235 2.620 5.372 1.00 98.31 337 ILE A N 1
ATOM 2658 C CA . ILE A 1 337 ? -16.245 1.587 4.334 1.00 98.31 337 ILE A CA 1
ATOM 2659 C C . ILE A 1 337 ? -17.639 1.422 3.755 1.00 98.31 337 ILE A C 1
ATOM 2661 O O . ILE A 1 337 ? -17.765 1.461 2.540 1.00 98.31 337 ILE A O 1
ATOM 2665 N N . GLU A 1 338 ? -18.670 1.342 4.593 1.00 98.38 338 GLU A N 1
ATOM 2666 C CA . GLU A 1 338 ? -20.062 1.251 4.144 1.00 98.38 338 GLU A CA 1
ATOM 2667 C C . GLU A 1 338 ? -20.423 2.388 3.175 1.00 98.38 338 GLU A C 1
ATOM 2669 O O . GLU A 1 338 ? -20.764 2.134 2.022 1.00 98.38 338 GLU A O 1
ATOM 2674 N N . ARG A 1 339 ? -20.187 3.644 3.574 1.00 98.44 339 ARG A N 1
ATOM 2675 C CA . ARG A 1 339 ? -20.379 4.811 2.691 1.00 98.44 339 ARG A CA 1
ATOM 2676 C C . ARG A 1 339 ? -19.542 4.746 1.416 1.00 98.44 339 ARG A C 1
ATOM 2678 O O . ARG A 1 339 ? -19.960 5.214 0.365 1.00 98.44 339 ARG A O 1
ATOM 2685 N N . MET A 1 340 ? -18.328 4.212 1.503 1.00 98.38 340 MET A N 1
ATOM 2686 C CA . MET A 1 340 ? -17.458 4.093 0.341 1.00 98.38 340 MET A CA 1
ATOM 2687 C C . MET A 1 340 ? -17.973 3.027 -0.638 1.00 98.38 340 MET A C 1
ATOM 2689 O O . MET A 1 340 ? -17.885 3.240 -1.841 1.00 98.38 340 MET A O 1
ATOM 2693 N N . LEU A 1 341 ? -18.545 1.923 -0.150 1.00 98.44 341 LEU A N 1
ATOM 2694 C CA . LEU A 1 341 ? -19.205 0.913 -0.982 1.00 98.44 341 LEU A CA 1
ATOM 2695 C C . LEU A 1 341 ? -20.445 1.486 -1.675 1.00 98.44 341 LEU A C 1
ATOM 2697 O O . LEU A 1 341 ? -20.613 1.272 -2.873 1.00 98.44 341 LEU A O 1
ATOM 2701 N N . GLU A 1 342 ? -21.245 2.290 -0.970 1.00 98.25 342 GLU A N 1
ATOM 2702 C CA . GLU A 1 342 ? -22.373 3.024 -1.559 1.00 98.25 342 GLU A CA 1
ATOM 2703 C C . GLU A 1 342 ? -21.914 3.966 -2.683 1.00 98.25 342 GLU A C 1
ATOM 2705 O O . GLU A 1 342 ? -22.463 3.929 -3.785 1.00 98.25 342 GLU A O 1
ATOM 2710 N N . GLU A 1 343 ? -20.860 4.763 -2.450 1.00 98.25 343 GLU A N 1
ATOM 2711 C CA . GLU A 1 343 ? -20.255 5.638 -3.470 1.00 98.25 343 GLU A CA 1
ATOM 2712 C C . GLU A 1 343 ? -19.755 4.845 -4.698 1.00 98.25 343 GLU A C 1
ATOM 2714 O O . GLU A 1 343 ? -19.793 5.354 -5.820 1.00 98.25 343 GLU A O 1
ATOM 2719 N N . MET A 1 344 ? -19.301 3.602 -4.500 1.00 98.31 344 MET A N 1
ATOM 2720 C CA . MET A 1 344 ? -18.868 2.680 -5.560 1.00 98.31 344 MET A CA 1
ATOM 2721 C C . MET A 1 344 ? -20.019 1.900 -6.215 1.00 98.31 344 MET A C 1
ATOM 2723 O O . MET A 1 344 ? -19.762 1.144 -7.151 1.00 98.31 344 MET A O 1
ATOM 2727 N N . GLN A 1 345 ? -21.258 2.054 -5.732 1.00 98.06 345 GLN A N 1
ATOM 2728 C CA . GLN A 1 345 ? -22.424 1.262 -6.145 1.00 98.06 345 GLN A CA 1
ATOM 2729 C C . GLN A 1 345 ? -22.234 -0.248 -5.924 1.00 98.06 345 GLN A C 1
ATOM 2731 O O . GLN A 1 345 ? -22.641 -1.078 -6.739 1.00 98.06 345 GLN A O 1
ATOM 2736 N N . LEU A 1 346 ? -21.586 -0.613 -4.820 1.00 97.94 346 LEU A N 1
ATOM 2737 C CA . LEU A 1 346 ? -21.401 -1.993 -4.399 1.00 97.94 346 LEU A CA 1
ATOM 2738 C C . LEU A 1 346 ? -22.281 -2.284 -3.182 1.00 97.94 346 LEU A C 1
ATOM 2740 O O . LEU A 1 346 ? -22.167 -1.621 -2.154 1.00 97.94 346 LEU A O 1
ATOM 2744 N N . ASP A 1 347 ? -23.138 -3.298 -3.282 1.00 97.88 347 ASP A N 1
ATOM 2745 C CA . ASP A 1 347 ? -23.959 -3.745 -2.156 1.00 97.88 347 ASP A CA 1
ATOM 2746 C C . ASP A 1 347 ? -23.123 -4.606 -1.199 1.00 97.88 347 ASP A C 1
ATOM 2748 O O . ASP A 1 347 ? -22.626 -5.674 -1.573 1.00 97.88 347 ASP A O 1
ATOM 2752 N N . ARG A 1 348 ? -22.998 -4.154 0.056 1.00 97.81 348 ARG A N 1
ATOM 2753 C CA . ARG A 1 348 ? -22.304 -4.882 1.127 1.00 97.81 348 ARG A CA 1
ATOM 2754 C C . ARG A 1 348 ? -22.852 -6.299 1.294 1.00 97.81 348 ARG A C 1
ATOM 2756 O O . ARG A 1 348 ? -22.067 -7.227 1.442 1.00 97.81 348 ARG A O 1
ATOM 2763 N N . ARG A 1 349 ? -24.172 -6.493 1.199 1.00 97.19 349 ARG A N 1
ATOM 2764 C CA . ARG A 1 349 ? -24.797 -7.816 1.370 1.00 97.19 349 ARG A CA 1
ATOM 2765 C C . ARG A 1 349 ? -24.401 -8.782 0.261 1.00 97.19 349 ARG A C 1
ATOM 2767 O O . ARG A 1 349 ? -24.130 -9.945 0.535 1.00 97.19 349 ARG A O 1
ATOM 2774 N N . GLN A 1 350 ? -24.335 -8.300 -0.981 1.00 96.19 350 GLN A N 1
ATOM 2775 C CA . GLN A 1 350 ? -23.856 -9.107 -2.106 1.00 96.19 350 GLN A CA 1
ATOM 2776 C C . GLN A 1 350 ? -22.368 -9.429 -1.967 1.00 96.19 350 GLN A C 1
ATOM 2778 O O . GLN A 1 350 ? -21.945 -10.538 -2.281 1.00 96.19 350 GLN A O 1
ATOM 2783 N N . ILE A 1 351 ? -21.572 -8.471 -1.484 1.00 96.88 351 ILE A N 1
ATOM 2784 C CA . ILE A 1 351 ? -20.145 -8.680 -1.239 1.00 96.88 351 ILE A CA 1
ATOM 2785 C C . ILE A 1 351 ? -19.923 -9.752 -0.166 1.00 96.88 351 ILE A C 1
ATOM 2787 O O . ILE A 1 351 ? -19.098 -10.634 -0.393 1.00 96.88 351 ILE A O 1
ATOM 2791 N N . SER A 1 352 ? -20.669 -9.717 0.942 1.00 96.50 352 SER A N 1
ATOM 2792 C CA . SER A 1 352 ? -20.573 -10.688 2.046 1.00 96.50 352 SER A CA 1
ATOM 2793 C C . SER A 1 352 ? -21.276 -12.025 1.780 1.00 96.50 352 SER A C 1
ATOM 2795 O O . SER A 1 352 ? -21.272 -12.897 2.647 1.00 96.50 352 SER A O 1
ATOM 2797 N N . ALA A 1 353 ? -21.895 -12.216 0.609 1.00 95.75 353 ALA A N 1
ATOM 2798 C CA . ALA A 1 353 ? -22.577 -13.467 0.291 1.00 95.75 353 ALA A CA 1
ATOM 2799 C C . ALA A 1 353 ? -21.603 -14.666 0.347 1.00 95.75 353 ALA A C 1
ATOM 2801 O O . ALA A 1 353 ? -20.442 -14.507 -0.044 1.00 95.75 353 ALA A O 1
ATOM 2802 N N . PRO A 1 354 ? -22.040 -15.867 0.769 1.00 96.19 354 PRO A N 1
ATOM 2803 C CA . PRO A 1 354 ? -21.201 -17.066 0.760 1.00 96.19 354 PRO A CA 1
ATOM 2804 C C . PRO A 1 354 ? -20.510 -17.299 -0.598 1.00 96.19 354 PRO A C 1
ATOM 2806 O O . PRO A 1 354 ? -21.070 -16.939 -1.640 1.00 96.19 354 PRO A O 1
ATOM 2809 N N . PRO A 1 355 ? -19.282 -17.849 -0.627 1.00 95.88 355 PRO A N 1
ATOM 2810 C CA . PRO A 1 355 ? -18.619 -18.187 -1.882 1.00 95.88 355 PRO A CA 1
ATOM 2811 C C . PRO A 1 355 ? -19.390 -19.286 -2.625 1.00 95.88 355 PRO A C 1
ATOM 2813 O O . PRO A 1 355 ? -20.122 -20.070 -2.026 1.00 95.88 355 PRO A O 1
ATOM 2816 N N . GLN A 1 356 ? -19.202 -19.376 -3.942 1.00 94.50 356 GLN A N 1
ATOM 2817 C CA . GLN A 1 356 ? -19.704 -20.519 -4.702 1.00 94.50 356 GLN A CA 1
ATOM 2818 C C . GLN A 1 356 ? -19.006 -21.799 -4.233 1.00 94.50 356 GLN A C 1
ATOM 2820 O O . GLN A 1 356 ? -17.784 -21.795 -4.072 1.00 94.50 356 GLN A O 1
ATOM 2825 N N . SER A 1 357 ? -19.765 -22.884 -4.051 1.00 95.31 357 SER A N 1
ATOM 2826 C CA . SER A 1 357 ? -19.198 -24.163 -3.617 1.00 95.31 357 SER A CA 1
ATOM 2827 C C . SER A 1 357 ? -18.086 -24.645 -4.549 1.00 95.31 357 SER A C 1
ATOM 2829 O O . SER A 1 357 ? -18.259 -24.650 -5.769 1.00 95.31 357 SER A O 1
ATOM 2831 N N . ALA A 1 358 ? -16.954 -25.048 -3.973 1.00 95.38 358 ALA A N 1
ATOM 2832 C CA . ALA A 1 358 ? -15.825 -25.627 -4.697 1.00 95.38 358 ALA A CA 1
ATOM 2833 C C . ALA A 1 358 ? -16.020 -27.128 -4.990 1.00 95.38 358 ALA A C 1
ATOM 2835 O O . ALA A 1 358 ? -15.341 -27.666 -5.864 1.00 95.38 358 ALA A O 1
ATOM 2836 N N . GLY A 1 359 ? -16.947 -27.788 -4.286 1.00 94.31 359 GLY A N 1
ATOM 2837 C CA . GLY A 1 359 ? -17.263 -29.208 -4.441 1.00 94.31 359 GLY A CA 1
ATOM 2838 C C . GLY A 1 359 ? -18.544 -29.615 -3.707 1.00 94.31 359 GLY A C 1
ATOM 2839 O O . GLY A 1 359 ? -19.083 -28.855 -2.903 1.00 94.31 359 GLY A O 1
ATOM 2840 N N . ASP A 1 360 ? -19.045 -30.819 -3.981 1.00 94.19 360 ASP A N 1
ATOM 2841 C CA . ASP A 1 360 ? -20.290 -31.339 -3.384 1.00 94.19 360 ASP A CA 1
ATOM 2842 C C . ASP A 1 360 ? -20.134 -31.739 -1.906 1.00 94.19 360 ASP A C 1
ATOM 2844 O O . ASP A 1 360 ? -21.121 -31.936 -1.193 1.00 94.19 360 ASP A O 1
ATOM 2848 N N . ASP A 1 361 ? -18.895 -31.870 -1.438 1.00 95.38 361 ASP A N 1
ATOM 2849 C CA . ASP A 1 361 ? -18.514 -32.214 -0.070 1.00 95.38 361 ASP A CA 1
ATOM 2850 C C . ASP A 1 361 ? -18.320 -30.987 0.830 1.00 95.38 361 ASP A C 1
ATOM 2852 O O . ASP A 1 361 ? -18.257 -31.134 2.048 1.00 95.38 361 ASP A O 1
ATOM 2856 N N . CYS A 1 362 ? -18.263 -29.778 0.264 1.00 96.69 362 CYS A N 1
ATOM 2857 C CA . CYS A 1 362 ? -18.144 -28.540 1.026 1.00 96.69 362 CYS A CA 1
ATOM 2858 C C . CYS A 1 362 ? -19.465 -28.242 1.755 1.00 96.69 362 CYS A C 1
ATOM 2860 O O . CYS A 1 362 ? -20.533 -28.149 1.146 1.00 96.69 362 CYS A O 1
ATOM 2862 N N . ARG A 1 363 ? -19.398 -28.116 3.082 1.00 96.06 363 ARG A N 1
ATOM 2863 C CA . ARG A 1 363 ? -20.556 -27.906 3.971 1.00 96.06 363 ARG A CA 1
ATOM 2864 C C . ARG A 1 363 ? -20.520 -26.540 4.634 1.00 96.06 363 ARG A C 1
ATOM 2866 O O . ARG A 1 363 ? -21.549 -25.875 4.742 1.00 96.06 363 ARG A O 1
ATOM 2873 N N . THR A 1 364 ? -19.330 -26.092 5.016 1.00 97.88 364 THR A N 1
ATOM 2874 C CA . THR A 1 364 ? -19.110 -24.815 5.694 1.00 97.88 364 THR A CA 1
ATOM 2875 C C . THR A 1 364 ? -18.013 -24.002 5.015 1.00 97.88 364 THR A C 1
ATOM 2877 O O . THR A 1 364 ? -17.260 -24.500 4.177 1.00 97.88 364 THR A O 1
ATOM 2880 N N . TYR A 1 365 ? -17.914 -22.722 5.364 1.00 97.88 365 TYR A N 1
ATOM 2881 C CA . TYR A 1 365 ? -16.837 -21.843 4.926 1.00 97.88 365 TYR A CA 1
ATOM 2882 C C . TYR A 1 365 ? -16.429 -20.860 6.026 1.00 97.88 365 TYR A C 1
ATOM 2884 O O . TYR A 1 365 ? -17.212 -20.513 6.909 1.00 97.88 365 TYR A O 1
ATOM 2892 N N . CYS A 1 366 ? -15.186 -20.385 5.974 1.00 97.12 366 CYS A N 1
ATOM 2893 C CA . CYS A 1 366 ? -14.742 -19.279 6.817 1.00 97.12 366 CYS A CA 1
ATOM 2894 C C . CYS A 1 366 ? -15.237 -17.952 6.222 1.00 97.12 366 CYS A C 1
ATOM 2896 O O . CYS A 1 366 ? -14.827 -17.621 5.107 1.00 97.12 366 CYS A O 1
ATOM 2898 N N . PRO A 1 367 ? -16.017 -17.128 6.944 1.00 96.69 367 PRO A N 1
ATOM 2899 C CA . PRO A 1 367 ? -16.535 -15.876 6.393 1.00 96.69 367 PRO A CA 1
ATOM 2900 C C . PRO A 1 367 ? -15.463 -14.800 6.182 1.00 96.69 367 PRO A C 1
ATOM 2902 O O . PRO A 1 367 ? -15.730 -13.783 5.552 1.00 96.69 367 PRO A O 1
ATOM 2905 N N . ARG A 1 368 ? -14.239 -15.024 6.679 1.00 94.56 368 ARG A N 1
ATOM 2906 C CA . ARG A 1 368 ? -13.109 -14.108 6.511 1.00 94.56 368 ARG A CA 1
ATOM 2907 C C . ARG A 1 368 ? -12.232 -14.419 5.298 1.00 94.56 368 ARG A C 1
ATOM 2909 O O . ARG A 1 368 ? -11.971 -13.540 4.485 1.00 94.56 368 ARG A O 1
ATOM 2916 N N . CYS A 1 369 ? -11.698 -15.641 5.220 1.00 94.12 369 CYS A N 1
ATOM 2917 C CA . CYS A 1 369 ? -10.784 -16.057 4.146 1.00 94.12 369 CYS A CA 1
ATOM 2918 C C . CYS A 1 369 ? -11.467 -16.849 3.029 1.00 94.12 369 CYS A C 1
ATOM 2920 O O . CYS A 1 369 ? -10.802 -17.191 2.055 1.00 94.12 369 CYS A O 1
ATOM 2922 N N . GLU A 1 370 ? -12.754 -17.169 3.187 1.00 95.38 370 GLU A N 1
ATOM 2923 C CA . GLU A 1 370 ? -13.585 -17.913 2.230 1.00 95.38 370 GLU A CA 1
ATOM 2924 C C . GLU A 1 370 ? -13.119 -19.335 1.922 1.00 95.38 370 GLU A C 1
ATOM 2926 O O . GLU A 1 370 ? -13.631 -19.982 1.011 1.00 95.38 370 GLU A O 1
ATOM 2931 N N . THR A 1 371 ? -12.167 -19.855 2.696 1.00 95.81 371 THR A N 1
ATOM 2932 C CA . THR A 1 371 ? -11.798 -21.269 2.639 1.00 95.81 371 THR A CA 1
ATOM 2933 C C . THR A 1 371 ? -13.016 -22.110 3.002 1.00 95.81 371 THR A C 1
ATOM 2935 O O . THR A 1 371 ? -13.680 -21.828 4.002 1.00 95.81 371 THR A O 1
ATOM 2938 N N . GLN A 1 372 ? -13.316 -23.105 2.171 1.00 97.31 372 GLN A N 1
ATOM 2939 C CA . GLN A 1 372 ? -14.436 -24.025 2.349 1.00 97.31 372 GLN A CA 1
ATOM 2940 C C . GLN A 1 372 ? -13.951 -25.313 3.005 1.00 97.31 372 GLN A C 1
ATOM 2942 O O . GLN A 1 372 ? -12.808 -25.727 2.803 1.00 97.31 372 GLN A O 1
ATOM 2947 N N . PHE A 1 373 ? -14.820 -25.923 3.800 1.00 97.44 373 PHE A N 1
ATOM 2948 C CA . PHE A 1 373 ? -14.519 -27.104 4.594 1.00 97.44 373 PHE A CA 1
ATOM 2949 C C . PHE A 1 373 ? -15.637 -28.137 4.434 1.00 97.44 373 PHE A C 1
ATOM 2951 O O . PHE A 1 373 ? -16.808 -27.790 4.265 1.00 97.44 373 PHE A O 1
ATOM 2958 N N . SER A 1 374 ? -15.280 -29.417 4.532 1.00 97.19 374 SER A N 1
ATOM 2959 C CA . SER A 1 374 ? -16.227 -30.541 4.546 1.00 97.19 374 SER A CA 1
ATOM 2960 C C . SER A 1 374 ? -16.831 -30.826 5.928 1.00 97.19 374 SER A C 1
ATOM 2962 O O . SER A 1 374 ? -17.624 -31.750 6.084 1.00 97.19 374 SER A O 1
ATOM 2964 N N . LEU A 1 375 ? -16.464 -30.034 6.938 1.00 97.12 375 LEU A N 1
ATOM 2965 C CA . LEU A 1 375 ? -16.967 -30.140 8.306 1.00 97.12 375 LEU A CA 1
ATOM 2966 C C . LEU A 1 375 ? -18.335 -29.459 8.426 1.00 97.12 375 LEU A C 1
ATOM 2968 O O . LEU A 1 375 ? -18.533 -28.392 7.847 1.00 97.12 375 LEU A O 1
ATOM 2972 N N . GLU A 1 376 ? -19.236 -30.039 9.219 1.00 95.81 376 GLU A N 1
ATOM 2973 C CA . GLU A 1 376 ? -20.561 -29.458 9.511 1.00 95.81 376 GLU A CA 1
ATOM 2974 C C . GLU A 1 376 ? -20.464 -28.220 10.416 1.00 95.81 376 GLU A C 1
ATOM 2976 O O . GLU A 1 376 ? -21.205 -27.258 10.245 1.00 95.81 376 GLU A O 1
ATOM 2981 N N . GLU A 1 377 ? -19.514 -28.221 11.355 1.00 97.31 377 GLU A N 1
ATOM 2982 C CA . GLU A 1 377 ? -19.228 -27.121 12.278 1.00 97.31 377 GLU A CA 1
ATOM 2983 C C . GLU A 1 377 ? -17.725 -27.085 12.593 1.00 97.31 377 GLU A C 1
ATOM 2985 O O . GLU A 1 377 ? -17.014 -28.083 12.445 1.00 97.31 377 GLU A O 1
ATOM 2990 N N . GLY A 1 378 ? -17.217 -25.934 13.035 1.00 96.69 378 GLY A N 1
ATOM 2991 C CA . GLY A 1 378 ? -15.821 -25.795 13.441 1.00 96.69 378 GLY A CA 1
ATOM 2992 C C . GLY A 1 378 ? -15.344 -24.349 13.477 1.00 96.69 378 GLY A C 1
ATOM 2993 O O . GLY A 1 378 ? -16.135 -23.405 13.435 1.00 96.69 378 GLY A O 1
ATOM 2994 N N . ALA A 1 379 ? -14.026 -24.180 13.528 1.00 95.75 379 ALA A N 1
ATOM 2995 C CA . ALA A 1 379 ? -13.363 -22.884 13.513 1.00 95.75 379 ALA A CA 1
ATOM 2996 C C . ALA A 1 379 ? -12.184 -22.888 12.529 1.00 95.75 379 ALA A C 1
ATOM 2998 O O . ALA A 1 379 ? -11.473 -23.880 12.384 1.00 95.75 379 ALA A O 1
ATOM 2999 N N . CYS A 1 380 ? -11.966 -21.767 11.845 1.00 94.12 380 CYS A N 1
ATOM 3000 C CA . CYS A 1 380 ? -10.887 -21.612 10.881 1.00 94.12 380 CYS A CA 1
ATOM 3001 C C . CYS A 1 380 ? -9.553 -21.339 11.585 1.00 94.12 380 CYS A C 1
ATOM 3003 O O . CYS A 1 380 ? -9.314 -20.232 12.076 1.00 94.12 380 CYS A O 1
ATOM 3005 N N . GLU A 1 381 ? -8.647 -22.316 11.562 1.00 90.94 381 GLU A N 1
ATOM 3006 C CA . GLU A 1 381 ? -7.305 -22.196 12.149 1.00 90.94 381 GLU A CA 1
ATOM 3007 C C . GLU A 1 381 ? -6.487 -21.064 11.510 1.00 90.94 381 GLU A C 1
ATOM 3009 O O . GLU A 1 381 ? -5.845 -20.279 12.205 1.00 90.94 381 GLU A O 1
ATOM 3014 N N . THR A 1 382 ? -6.570 -20.905 10.182 1.00 87.62 382 THR A N 1
ATOM 3015 C CA . THR A 1 382 ? -5.837 -19.850 9.457 1.00 87.62 382 THR A CA 1
ATOM 3016 C C . THR A 1 382 ? -6.278 -18.447 9.868 1.00 87.62 382 THR A C 1
ATOM 3018 O O . THR A 1 382 ? -5.489 -17.510 9.798 1.00 87.62 382 THR A O 1
ATOM 3021 N N . CYS A 1 383 ? -7.530 -18.282 10.301 1.00 89.75 383 CYS A N 1
ATOM 3022 C CA . CYS A 1 383 ? -8.083 -16.992 10.706 1.00 89.75 383 CYS A CA 1
ATOM 3023 C C . CYS A 1 383 ? -8.185 -16.819 12.226 1.00 89.75 383 CYS A C 1
ATOM 3025 O O . CYS A 1 383 ? -8.967 -15.992 12.683 1.00 89.75 383 CYS A O 1
ATOM 3027 N N . GLY A 1 384 ? -7.401 -17.567 13.006 1.00 87.31 384 GLY A N 1
ATOM 3028 C CA . GLY A 1 384 ? -7.355 -17.397 14.460 1.00 87.31 384 GLY A CA 1
ATOM 3029 C C . GLY A 1 384 ? -8.615 -17.886 15.175 1.00 87.31 384 GLY A C 1
ATOM 3030 O O . GLY A 1 384 ? -9.002 -17.316 16.188 1.00 87.31 384 GLY A O 1
ATOM 3031 N N . GLY A 1 385 ? -9.271 -18.921 14.645 1.00 90.75 385 GLY A N 1
ATOM 3032 C CA . GLY A 1 385 ? -10.403 -19.571 15.304 1.00 90.75 385 GLY A CA 1
ATOM 3033 C C . GLY A 1 385 ? -11.776 -18.967 14.988 1.00 90.75 385 GLY A C 1
ATOM 3034 O O . GLY A 1 385 ? -12.722 -19.192 15.737 1.00 90.75 385 GLY A O 1
ATOM 3035 N N . ILE A 1 386 ? -11.916 -18.211 13.894 1.00 93.00 386 ILE A N 1
ATOM 3036 C CA . ILE A 1 386 ? -13.225 -17.695 13.455 1.00 93.00 386 ILE A CA 1
ATOM 3037 C C . ILE A 1 386 ? -14.176 -18.861 13.177 1.00 93.00 386 ILE A C 1
ATOM 3039 O O . ILE A 1 386 ? -13.835 -19.754 12.399 1.00 93.00 386 ILE A O 1
ATOM 3043 N N . ALA A 1 387 ? -15.362 -18.829 13.787 1.00 96.38 387 ALA A N 1
ATOM 3044 C CA . ALA A 1 387 ? -16.394 -19.842 13.595 1.00 96.38 387 ALA A CA 1
ATOM 3045 C C . ALA A 1 387 ? -16.770 -19.983 12.111 1.00 96.38 387 ALA A C 1
ATOM 3047 O O . ALA A 1 387 ? -16.953 -18.987 11.403 1.00 96.38 387 ALA A O 1
ATOM 3048 N N . LEU A 1 388 ? -16.863 -21.228 11.646 1.00 97.25 388 LEU A N 1
ATOM 3049 C CA . LEU A 1 388 ? -17.285 -21.541 10.286 1.00 97.25 388 LEU A CA 1
ATOM 3050 C C . LEU A 1 388 ? -18.791 -21.295 10.137 1.00 97.25 388 LEU A C 1
ATOM 3052 O O . LEU A 1 388 ? -19.566 -21.585 11.048 1.00 97.25 388 LEU A O 1
ATOM 3056 N N . LEU A 1 389 ? -19.200 -20.755 8.989 1.00 97.31 389 LEU A N 1
ATOM 3057 C CA . LEU A 1 389 ? -20.605 -20.555 8.640 1.00 97.31 389 LEU A CA 1
ATOM 3058 C C . LEU A 1 389 ? -21.064 -21.633 7.651 1.00 97.31 389 LEU A C 1
ATOM 3060 O O . LEU A 1 389 ? -20.261 -22.072 6.822 1.00 97.31 389 LEU A O 1
ATOM 3064 N N . PRO A 1 390 ? -22.340 -22.055 7.698 1.00 96.88 390 PRO A N 1
ATOM 3065 C CA . PRO A 1 390 ? -22.877 -22.998 6.726 1.00 96.88 390 PRO A CA 1
ATOM 3066 C C . PRO A 1 390 ? -22.860 -22.381 5.324 1.00 96.88 390 PRO A C 1
ATOM 3068 O O . PRO A 1 390 ? -23.216 -21.218 5.134 1.00 96.88 390 PRO A O 1
ATOM 3071 N N . LEU A 1 391 ? -22.437 -23.168 4.336 1.00 95.62 391 LEU A N 1
ATOM 3072 C CA . LEU A 1 391 ? -22.372 -22.738 2.938 1.00 95.62 391 LEU A CA 1
ATOM 3073 C C . LEU A 1 391 ? -23.769 -22.652 2.305 1.00 95.62 391 LEU A C 1
ATOM 3075 O O . LEU A 1 391 ? -24.018 -21.802 1.452 1.00 95.62 391 LEU A O 1
ATOM 3079 N N . PHE A 1 392 ? -24.685 -23.508 2.762 1.00 90.62 392 PHE A N 1
ATOM 3080 C CA . PHE A 1 392 ? -26.078 -23.559 2.333 1.00 90.62 392 PHE A CA 1
ATOM 3081 C C . PHE A 1 392 ? -26.998 -23.203 3.510 1.00 90.62 392 PHE A C 1
ATOM 3083 O O . PHE A 1 392 ? -26.762 -23.678 4.623 1.00 90.62 392 PHE A O 1
ATOM 3090 N N . PRO A 1 393 ? -28.056 -22.399 3.301 1.00 82.69 393 PRO A N 1
ATOM 3091 C CA . PRO A 1 393 ? -29.100 -22.204 4.301 1.00 82.69 393 PRO A CA 1
ATOM 3092 C C . PRO A 1 393 ? -29.633 -23.548 4.815 1.00 82.69 393 PRO A C 1
ATOM 3094 O O . PRO A 1 393 ? -29.817 -24.493 4.044 1.00 82.69 393 PRO A O 1
ATOM 3097 N N . THR A 1 394 ? -29.911 -23.640 6.114 1.00 78.44 394 THR A N 1
ATOM 3098 C CA . THR A 1 394 ? -30.497 -24.835 6.730 1.00 78.44 394 THR A CA 1
ATOM 3099 C C . THR A 1 394 ? -31.789 -25.226 6.004 1.00 78.44 394 THR A C 1
ATOM 3101 O O . THR A 1 394 ? -32.786 -24.510 6.062 1.00 78.44 394 THR A O 1
ATOM 3104 N N . GLY A 1 395 ? -31.763 -26.363 5.300 1.00 75.94 395 GLY A N 1
ATOM 3105 C CA . GLY A 1 395 ? -32.915 -26.916 4.577 1.00 75.94 395 GLY A CA 1
ATOM 3106 C C . GLY A 1 395 ? -32.881 -26.800 3.048 1.00 75.94 395 GLY A C 1
ATOM 3107 O O . GLY A 1 395 ? -33.755 -27.374 2.407 1.00 75.94 395 GLY A O 1
ATOM 3108 N N . SER A 1 396 ? -31.895 -26.126 2.445 1.00 74.62 396 SER A N 1
ATOM 3109 C CA . SER A 1 396 ? -31.673 -26.192 0.990 1.00 74.62 396 SER A CA 1
ATOM 3110 C C . SER A 1 396 ? -30.653 -27.277 0.649 1.00 74.62 396 SER A C 1
ATOM 3112 O O . SER A 1 396 ? -29.516 -27.213 1.117 1.00 74.62 396 SER A O 1
ATOM 3114 N N . SER A 1 397 ? -31.046 -28.261 -0.167 1.00 71.62 397 SER A N 1
ATOM 3115 C CA . SER A 1 397 ? -30.105 -29.242 -0.717 1.00 71.62 397 SER A CA 1
ATOM 3116 C C . SER A 1 397 ? -29.183 -28.561 -1.743 1.00 71.62 397 SER A C 1
ATOM 3118 O O . SER A 1 397 ? -29.638 -27.651 -2.446 1.00 71.62 397 SER A O 1
ATOM 3120 N N . PRO A 1 398 ? -27.921 -29.010 -1.916 1.00 70.06 398 PRO A N 1
ATOM 3121 C CA . PRO A 1 398 ? -27.048 -28.545 -3.000 1.00 70.06 398 PRO A CA 1
ATOM 3122 C C . PRO A 1 398 ? -27.710 -28.617 -4.387 1.00 70.06 398 PRO A C 1
ATOM 3124 O O . PRO A 1 398 ? -27.419 -27.804 -5.260 1.00 70.06 398 PRO A O 1
ATOM 3127 N N . SER A 1 399 ? -28.650 -29.552 -4.574 1.00 74.81 399 SER A N 1
ATOM 3128 C CA . SER A 1 399 ? -29.432 -29.718 -5.806 1.00 74.81 399 SER A CA 1
ATOM 3129 C C . SER A 1 399 ? -30.432 -28.592 -6.095 1.00 74.81 399 SER A C 1
ATOM 3131 O O . SER A 1 399 ? -30.860 -28.449 -7.240 1.00 74.81 399 SER A O 1
ATOM 3133 N N . ASP A 1 400 ? -30.821 -27.802 -5.091 1.00 66.75 400 ASP A N 1
ATOM 3134 C CA . ASP A 1 400 ? -31.958 -26.876 -5.197 1.00 66.75 400 ASP A CA 1
ATOM 3135 C C . ASP A 1 400 ? -31.534 -25.457 -5.605 1.00 66.75 400 ASP A C 1
ATOM 3137 O O . ASP A 1 400 ? -32.357 -24.646 -6.040 1.00 66.75 400 ASP A O 1
ATOM 3141 N N . VAL A 1 401 ? -30.238 -25.143 -5.519 1.00 62.22 401 VAL A N 1
ATOM 3142 C CA . VAL A 1 401 ? -29.705 -23.820 -5.859 1.00 62.22 401 VAL A CA 1
ATOM 3143 C C . VAL A 1 401 ? -29.473 -23.725 -7.370 1.00 62.22 401 VAL A C 1
ATOM 3145 O O . VAL A 1 401 ? -28.378 -23.958 -7.881 1.00 62.22 401 VAL A O 1
ATOM 3148 N N . LYS A 1 402 ? -30.512 -23.336 -8.120 1.00 58.44 402 LYS A N 1
ATOM 3149 C CA . LYS A 1 402 ? -30.338 -22.846 -9.498 1.00 58.44 402 LYS A CA 1
ATOM 3150 C C . LYS A 1 402 ? -29.566 -21.524 -9.456 1.00 58.44 402 LYS A C 1
ATOM 3152 O O . LYS A 1 402 ? -30.116 -20.485 -9.099 1.00 58.44 402 LYS A O 1
ATOM 3157 N N . PHE A 1 403 ? -28.280 -21.578 -9.794 1.00 56.09 403 PHE A N 1
ATOM 3158 C CA . PHE A 1 403 ? -27.364 -20.438 -9.760 1.00 56.09 403 PHE A CA 1
ATOM 3159 C C . PHE A 1 403 ? -27.847 -19.270 -10.638 1.00 56.09 403 PHE A C 1
ATOM 3161 O O . PHE A 1 403 ? -27.837 -19.352 -11.863 1.00 56.09 403 PHE A O 1
ATOM 3168 N N . LEU A 1 404 ? -28.177 -18.142 -10.003 1.00 52.44 404 LEU A N 1
ATOM 3169 C CA . LEU A 1 404 ? -28.543 -16.862 -10.636 1.00 52.44 404 LEU A CA 1
ATOM 3170 C C . LEU A 1 404 ? -27.340 -16.088 -11.230 1.00 52.44 404 LEU A C 1
ATOM 3172 O O . LEU A 1 404 ? -27.447 -14.898 -11.498 1.00 52.44 404 LEU A O 1
ATOM 3176 N N . GLY A 1 405 ? -26.181 -16.733 -11.406 1.00 51.50 405 GLY A N 1
ATOM 3177 C CA . GLY A 1 405 ? -24.910 -16.061 -11.713 1.00 51.50 405 GLY A CA 1
ATOM 3178 C C . GLY A 1 405 ? -24.300 -16.347 -13.087 1.00 51.50 405 GLY A C 1
ATOM 3179 O O . GLY A 1 405 ? -23.302 -15.721 -13.432 1.00 51.50 405 GLY A O 1
ATOM 3180 N N . GLN A 1 406 ? -24.864 -17.256 -13.888 1.00 49.12 406 GLN A N 1
ATOM 3181 C CA . GLN A 1 406 ? -24.466 -17.413 -15.292 1.00 49.12 406 GLN A CA 1
ATOM 3182 C C . GLN A 1 406 ? -25.229 -16.414 -16.172 1.00 49.12 406 GLN A C 1
ATOM 3184 O O . GLN A 1 406 ? -25.949 -16.792 -17.092 1.00 49.12 406 GLN A O 1
ATOM 3189 N N . GLU A 1 407 ? -25.067 -15.117 -15.914 1.00 48.88 407 GLU A N 1
ATOM 3190 C CA . GLU A 1 407 ? -25.226 -14.159 -17.004 1.00 48.88 407 GLU A CA 1
ATOM 3191 C C . GLU A 1 407 ? -24.031 -14.375 -17.928 1.00 48.88 407 GLU A C 1
ATOM 3193 O O . GLU A 1 407 ? -22.894 -14.020 -17.616 1.00 48.88 407 GLU A O 1
ATOM 3198 N N . SER A 1 408 ? -24.287 -15.063 -19.039 1.00 48.75 408 SER A N 1
ATOM 3199 C CA . SER A 1 408 ? -23.356 -15.224 -20.142 1.00 48.75 408 SER A CA 1
ATOM 3200 C C . SER A 1 408 ? -22.764 -13.864 -20.492 1.00 48.75 408 SER A C 1
ATOM 3202 O O . SER A 1 408 ? -23.433 -13.012 -21.076 1.00 48.75 408 SER A O 1
ATOM 3204 N N . SER A 1 409 ? -21.497 -13.663 -20.150 1.00 48.22 409 SER A N 1
ATOM 3205 C CA . SER A 1 409 ? -20.668 -12.565 -20.621 1.00 48.22 409 SER A CA 1
ATOM 3206 C C . SER A 1 409 ? -20.373 -12.745 -22.114 1.00 48.22 409 SER A C 1
ATOM 3208 O O . SER A 1 409 ? -19.229 -12.894 -22.528 1.00 48.22 409 SER A O 1
ATOM 3210 N N . SER A 1 410 ? -21.414 -12.715 -22.949 1.00 43.75 410 SER A N 1
ATOM 3211 C CA . SER A 1 410 ? -21.315 -12.396 -24.369 1.00 43.75 410 SER A CA 1
ATOM 3212 C C . SER A 1 410 ? -21.212 -10.875 -24.501 1.00 43.75 410 SER A C 1
ATOM 3214 O O . SER A 1 410 ? -22.131 -10.201 -24.965 1.00 43.75 410 SER A O 1
ATOM 3216 N N . VAL A 1 411 ? -20.109 -10.313 -24.015 1.00 50.38 411 VAL A N 1
ATOM 3217 C CA . VAL A 1 411 ? -19.697 -8.969 -24.418 1.00 50.38 411 VAL A CA 1
ATOM 3218 C C . VAL A 1 411 ? -18.980 -9.168 -25.745 1.00 50.38 411 VAL A C 1
ATOM 3220 O O . VAL A 1 411 ? -17.916 -9.780 -25.773 1.00 50.38 411 VAL A O 1
ATOM 3223 N N . GLY A 1 412 ? -19.632 -8.751 -26.832 1.00 48.31 412 GLY A N 1
ATOM 3224 C CA . GLY A 1 412 ? -19.058 -8.781 -28.173 1.00 48.31 412 GLY A CA 1
ATOM 3225 C C . GLY A 1 412 ? -17.719 -8.046 -28.210 1.00 48.31 412 GLY A C 1
ATOM 3226 O O . GLY A 1 412 ? -17.604 -6.948 -27.661 1.00 48.31 412 GLY A O 1
ATOM 3227 N N . GLU A 1 413 ? -16.732 -8.703 -28.819 1.00 45.25 413 GLU A N 1
ATOM 3228 C CA . GLU A 1 413 ? -15.468 -8.104 -29.260 1.00 45.25 413 GLU A CA 1
ATOM 3229 C C . GLU A 1 413 ? -15.680 -7.078 -30.377 1.00 45.25 413 GLU A C 1
ATOM 3231 O O . GLU A 1 413 ? -16.594 -7.284 -31.214 1.00 45.25 413 GLU A O 1
#

Nearest PDB structures (foldseek):
  3cwg-assembly2_B  TM=2.015E-01  e=9.182E-01  unclassified

Secondary structure (DSSP, 8-state):
--HHHHHHHHHHHHHHHHTEEEE-TT-EEEE-SSTT--EEEPPPGGGEETTEEEEE---SSS-SPEEEE---S-EE-SSEEESS-S----GGGGGGHHHHHTTTGGGTT--EEGGG-S-EEEETTEEEETTEEEEE-S-HHHHHHHHHHHHHHHTS-HHHHHHHHHHHHHHHT-HHHHHHHHHHHHHHHHHHHHHHHHHHIIIIIIHHHHHHHS-GGGTHHHHHHHHHHHHHHHHHHHHHHHHHH-TT-TTTHHHHHHHHHH-HHHHHTHHHHHHTTTSTTS-HHHHHHHHS-HHHHHHHHHHHHHHHHS----SS---HHHHHHHHHHHHHHHHHHHHHHHHTT--HHHHTSPPPPSSTT--EE-TTT--EES-SS-EEGGGTSEEPEESS-TT--GGG---TT--------

Foldseek 3Di:
DDPLVVVLVVVLVVLQVVQWDWAAQQKWKWADLAAQATFTDGAAPVQHFLGGGIDGHHSAQPRIAIFIAGADCWFFALFFIWSHGLFRLRLQCVVVPVRVCVVVVLQVRDTDGLVNAPAWDDDFQFIDGVNHTHYGAQGSVQNVVVRVLSVVLSPDHSVVNHVSLLVLLCVQLPLVVLLVLVVLLCVLCVVLSVLLNVLCCLCNVVSVVCSPPHPCVPCVVVSVVVNQVSLVVNLVSLLVSQCSQCVPPSCVSVVLNVVSNVDVSSSSNSSNVSNHCSSHSHDPLSNCLNRHDPVSSLVSLLLRLLCLVQPQDPPPDNDPVSVVSSVSRSVSNNVSSCVSCVVVVHDSCVSQQQDDDPDLQFFWAQSNPNDTDSDVWFADVSRNGRTIGTSDPPPDHPVRDPDPPPPPPPPDD

Mean predicted aligned error: 5.21 Å

pLDDT: mean 90.44, std 12.63, range [41.69, 98.5]